Protein AF-0000000072824464 (afdb_homodimer)

Organism: Musa balbisiana (NCBI:txid52838)

Radius of gyration: 23.74 Å; Cα contacts (8 Å, |Δi|>4): 543; chains: 2; bounding box: 66×60×70 Å

Structure (mmCIF, N/CA/C/O backbone):
data_AF-0000000072824464-model_v1
#
loop_
_entity.id
_entity.type
_entity.pdbx_description
1 polyme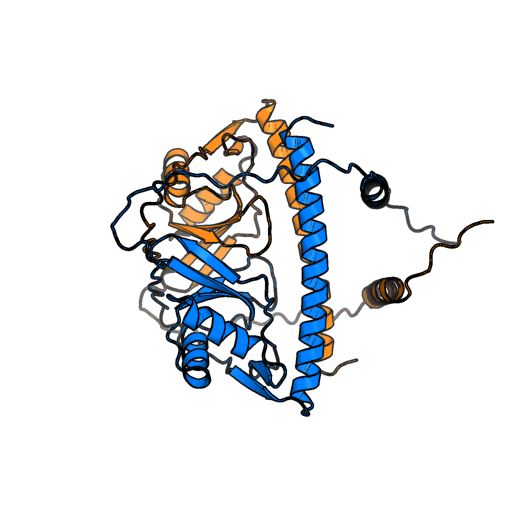r 'Uncharacterized protein'
#
loop_
_atom_site.group_PDB
_atom_site.id
_atom_site.type_symbol
_atom_site.label_atom_id
_atom_site.label_alt_id
_atom_site.label_comp_id
_atom_site.label_asym_id
_atom_site.label_entity_id
_atom_site.label_seq_id
_atom_site.pdbx_PDB_ins_code
_atom_site.Cartn_x
_atom_site.Cartn_y
_atom_site.Cartn_z
_atom_site.occupancy
_atom_site.B_iso_or_equiv
_atom_site.auth_seq_id
_atom_site.auth_comp_id
_atom_site.auth_asym_id
_atom_site.auth_atom_id
_atom_site.pdbx_PDB_model_num
ATOM 1 N N . MET A 1 1 ? -24.641 22.828 -35.781 1 22.94 1 MET A N 1
ATOM 2 C CA . MET A 1 1 ? -23.812 23.641 -34.906 1 22.94 1 MET A CA 1
ATOM 3 C C . MET A 1 1 ? -22.875 22.766 -34.062 1 22.94 1 MET A C 1
ATOM 5 O O . MET A 1 1 ? -23.328 21.859 -33.375 1 22.94 1 MET A O 1
ATOM 9 N N . GLU A 1 2 ? -21.578 22.531 -34.438 1 23.88 2 GLU A N 1
ATOM 10 C CA . GLU A 1 2 ? -20.516 21.594 -34.062 1 23.88 2 GLU A CA 1
ATOM 11 C C . GLU A 1 2 ? -19.984 21.891 -32.656 1 23.88 2 GLU A C 1
ATOM 13 O O . GLU A 1 2 ? -19.469 22.984 -32.406 1 23.88 2 GLU A O 1
ATOM 18 N N . GLN A 1 3 ? -20.641 21.484 -31.594 1 22.25 3 GLN A N 1
ATOM 19 C CA . GLN A 1 3 ? -20.312 21.859 -30.219 1 22.25 3 GLN A CA 1
ATOM 20 C C . GLN A 1 3 ? -18.891 21.422 -29.859 1 22.25 3 GLN A C 1
ATOM 22 O O . GLN A 1 3 ? -18.594 20.234 -29.859 1 22.25 3 GLN A O 1
ATOM 27 N N . LYS A 1 4 ? -17.859 22.328 -30.016 1 24.53 4 LYS A N 1
ATOM 28 C CA . LYS A 1 4 ? -16.438 22.344 -29.75 1 24.53 4 LYS A CA 1
ATOM 29 C C . LYS A 1 4 ? -16.141 22 -28.281 1 24.53 4 LYS A C 1
ATOM 31 O O . LYS A 1 4 ? -16.641 22.672 -27.375 1 24.53 4 LYS A O 1
ATOM 36 N N . TRP A 1 5 ? -15.938 20.828 -28.031 1 27.81 5 TRP A N 1
ATOM 37 C CA . TRP A 1 5 ? -15.68 20.312 -26.688 1 27.81 5 TRP A CA 1
ATOM 38 C C . TRP A 1 5 ? -14.523 21.078 -26.031 1 27.81 5 TRP A C 1
ATOM 40 O O . TRP A 1 5 ? -13.539 21.406 -26.703 1 27.81 5 TRP A O 1
ATOM 50 N N . PRO A 1 6 ? -14.586 21.859 -25.016 1 29.56 6 PRO A N 1
ATOM 51 C CA . PRO A 1 6 ? -13.594 22.766 -24.453 1 29.56 6 PRO A CA 1
ATOM 52 C C . PRO A 1 6 ? -12.266 22.078 -24.125 1 29.56 6 PRO A C 1
ATOM 54 O O . PRO A 1 6 ? -12.258 20.922 -23.734 1 29.56 6 PRO A O 1
ATOM 57 N N . GLN A 1 7 ? -11.117 22.344 -24.766 1 29.62 7 GLN A N 1
ATOM 58 C CA . GLN A 1 7 ? -9.688 22.078 -24.625 1 29.62 7 GLN A CA 1
ATOM 59 C C . GLN A 1 7 ? -9.234 22.297 -23.188 1 29.62 7 GLN A C 1
ATOM 61 O O . GLN A 1 7 ? -9.375 23.391 -22.641 1 29.62 7 GLN A O 1
ATOM 66 N N . ASN A 1 8 ? -9.492 21.391 -22.344 1 30.88 8 ASN A N 1
ATOM 67 C CA . ASN A 1 8 ? -8.953 21.688 -21.016 1 30.88 8 ASN A CA 1
ATOM 68 C C . ASN A 1 8 ? -7.438 21.844 -21.062 1 30.88 8 ASN A C 1
ATOM 70 O O . ASN A 1 8 ? -6.707 20.906 -21.328 1 30.88 8 ASN A O 1
ATOM 74 N N . PRO A 1 9 ? -6.766 22.953 -21.156 1 35.38 9 PRO A N 1
ATOM 75 C CA . PRO A 1 9 ? -5.375 23.375 -21.312 1 35.38 9 PRO A CA 1
ATOM 76 C C . PRO A 1 9 ? -4.441 22.734 -20.297 1 35.38 9 PRO A C 1
ATOM 78 O O . PRO A 1 9 ? -3.271 22.484 -20.594 1 35.38 9 PRO A O 1
ATOM 81 N N . THR A 1 10 ? -4.973 22.516 -19.141 1 35.06 10 THR A N 1
ATOM 82 C CA . THR A 1 10 ? -4.07 22.078 -18.078 1 35.06 10 THR A CA 1
ATOM 83 C C . THR A 1 10 ? -3.592 20.656 -18.328 1 35.06 10 THR A C 1
ATOM 85 O O . THR A 1 10 ? -2.412 20.344 -18.141 1 35.06 10 THR A O 1
ATOM 88 N N . LEU A 1 11 ? -4.43 19.828 -18.766 1 35.88 11 LEU A N 1
ATOM 89 C CA . LEU A 1 11 ? -4.047 18.469 -19.141 1 35.88 11 LEU A CA 1
ATOM 90 C C . LEU A 1 11 ? -3.086 18.484 -20.328 1 35.88 11 LEU A C 1
ATOM 92 O O . LEU A 1 11 ? -2.092 17.75 -20.344 1 35.88 11 LEU A O 1
ATOM 96 N N . ASP A 1 12 ? -3.23 19.359 -21.25 1 36.78 12 ASP A N 1
ATOM 97 C CA . ASP A 1 12 ? -2.361 19.5 -22.406 1 36.78 12 ASP A CA 1
ATOM 98 C C . ASP A 1 12 ? -0.972 19.984 -22 1 36.78 12 ASP A C 1
ATOM 100 O O . ASP A 1 12 ? 0.037 19.484 -22.516 1 36.78 12 ASP A O 1
ATOM 104 N N . HIS A 1 13 ? -0.896 20.828 -21.047 1 39.59 13 HIS A N 1
ATOM 105 C CA . HIS A 1 13 ? 0.379 21.375 -20.594 1 39.59 13 HIS A CA 1
ATOM 106 C C . HIS A 1 13 ? 1.201 20.312 -19.875 1 39.59 13 HIS A C 1
ATOM 108 O O . HIS A 1 13 ? 2.41 20.203 -20.094 1 39.59 13 HIS A O 1
ATOM 114 N N . PHE A 1 14 ? 0.566 19.484 -19.094 1 35.53 14 PHE A N 1
ATOM 115 C CA . PHE A 1 14 ? 1.275 18.406 -18.406 1 35.53 14 PHE A CA 1
ATOM 116 C C . PHE A 1 14 ? 1.784 17.375 -19.406 1 35.53 14 PHE A C 1
ATOM 118 O O . PHE A 1 14 ? 2.928 16.922 -19.312 1 35.53 14 PHE A O 1
ATOM 125 N N . LEU A 1 15 ? 1.077 17.125 -20.391 1 36.72 15 LEU A N 1
ATOM 126 C CA . LEU A 1 15 ? 1.525 16.203 -21.422 1 36.72 15 LEU A CA 1
ATOM 127 C C . LEU A 1 15 ? 2.676 16.797 -22.234 1 36.72 15 LEU A C 1
ATOM 129 O O . LEU A 1 15 ? 3.592 16.078 -22.641 1 36.72 15 LEU A O 1
ATOM 133 N N . ASP A 1 16 ? 2.648 18.062 -22.422 1 37.56 16 ASP A N 1
ATOM 134 C CA . ASP A 1 16 ? 3.691 18.766 -23.172 1 37.56 16 ASP A CA 1
ATOM 135 C C . ASP A 1 16 ? 5.012 18.766 -22.406 1 37.56 16 ASP A C 1
ATOM 137 O O . ASP A 1 16 ? 6.074 18.547 -22.984 1 37.56 16 ASP A O 1
ATOM 141 N N . ILE A 1 17 ? 4.934 18.969 -21.188 1 33.91 17 ILE A N 1
ATOM 142 C CA . ILE A 1 17 ? 6.168 19.047 -20.406 1 33.91 17 ILE A CA 1
ATOM 143 C C . ILE A 1 17 ? 6.812 17.656 -20.344 1 33.91 17 ILE A C 1
ATOM 145 O O . ILE A 1 17 ? 8.031 17.531 -20.5 1 33.91 17 ILE A O 1
ATOM 149 N N . ALA A 1 18 ? 5.965 16.656 -20.203 1 30.28 18 ALA A N 1
ATOM 150 C CA . ALA A 1 18 ? 6.516 15.312 -20.141 1 30.28 18 ALA A CA 1
ATOM 151 C C . ALA A 1 18 ? 7.145 14.906 -21.469 1 30.28 18 ALA A C 1
ATOM 153 O O . ALA A 1 18 ? 8.172 14.219 -21.484 1 30.28 18 ALA A O 1
ATOM 154 N N . ARG A 1 19 ? 6.625 15.398 -22.484 1 28.7 19 ARG A N 1
ATOM 155 C CA . ARG A 1 19 ? 7.18 15.078 -23.797 1 28.7 19 ARG A CA 1
ATOM 156 C C . ARG A 1 19 ? 8.539 15.734 -24 1 28.7 19 ARG A C 1
ATOM 158 O O . ARG A 1 19 ? 9.438 15.156 -24.594 1 28.7 19 ARG A O 1
ATOM 165 N N . ASN A 1 20 ? 8.609 16.969 -23.578 1 29.92 20 ASN A N 1
ATOM 166 C CA . ASN A 1 20 ? 9.828 17.719 -23.875 1 29.92 20 ASN A CA 1
ATOM 167 C C . ASN A 1 20 ? 11.016 17.188 -23.062 1 29.92 20 ASN A C 1
ATOM 169 O O . ASN A 1 20 ? 12.148 17.188 -23.547 1 29.92 20 ASN A O 1
ATOM 173 N N . ARG A 1 21 ? 10.781 16.922 -21.797 1 28.88 21 ARG A N 1
ATOM 174 C CA . ARG A 1 21 ? 11.977 16.719 -20.984 1 28.88 21 ARG A CA 1
ATOM 175 C C . ARG A 1 21 ? 12.594 15.352 -21.266 1 28.88 21 ARG A C 1
ATOM 177 O O . ARG A 1 21 ? 13.742 15.094 -20.891 1 28.88 21 ARG A O 1
ATOM 184 N N . PHE A 1 22 ? 11.898 14.359 -21.828 1 29.2 22 PHE A N 1
ATOM 185 C CA . PHE A 1 22 ? 12.531 13.062 -22.062 1 29.2 22 PHE A CA 1
ATOM 186 C C . PHE A 1 22 ? 13.609 13.18 -23.141 1 29.2 22 PHE A C 1
ATOM 188 O O . PHE A 1 22 ? 14.375 12.234 -23.359 1 29.2 22 PHE A O 1
ATOM 195 N N . ASN A 1 23 ? 13.633 14.242 -23.859 1 28.22 23 ASN A N 1
ATOM 196 C CA . ASN A 1 23 ? 14.648 14.195 -24.906 1 28.22 23 ASN A CA 1
ATOM 197 C C . ASN A 1 23 ? 16.031 14.555 -24.359 1 28.22 23 ASN A C 1
ATOM 199 O O . ASN A 1 23 ? 16.984 14.711 -25.125 1 28.22 23 ASN A O 1
ATOM 203 N N . GLY A 1 24 ? 16.078 15.25 -23.141 1 26.25 24 GLY A N 1
ATOM 204 C CA . GLY A 1 24 ? 17.453 15.664 -22.969 1 26.25 24 GLY A CA 1
ATOM 205 C C . GLY A 1 24 ? 18.375 14.516 -22.578 1 26.25 24 GLY A C 1
ATOM 206 O O . GLY A 1 24 ? 18 13.664 -21.766 1 26.25 24 GLY A O 1
ATOM 207 N N . ASN A 1 25 ? 19.406 14.109 -23.375 1 25.09 25 ASN A N 1
ATOM 208 C CA . ASN A 1 25 ? 20.516 13.172 -23.453 1 25.09 25 ASN A CA 1
ATOM 209 C C . ASN A 1 25 ? 21.438 13.297 -22.25 1 25.09 25 ASN A C 1
ATOM 211 O O . ASN A 1 25 ? 22.594 12.859 -22.281 1 25.09 25 ASN A O 1
ATOM 215 N N . ASP A 1 26 ? 21.125 13.984 -21.125 1 24.36 26 ASP A N 1
ATOM 216 C CA . ASP A 1 26 ? 22.359 14.164 -20.359 1 24.36 26 ASP A CA 1
ATOM 217 C C . ASP A 1 26 ? 22.922 12.82 -19.922 1 24.36 26 ASP A C 1
ATOM 219 O O . ASP A 1 26 ? 22.234 12.031 -19.266 1 24.36 26 ASP A O 1
ATOM 223 N N . LYS A 1 27 ? 24.109 12.281 -20.516 1 24.92 27 LYS A N 1
ATOM 224 C CA . LYS A 1 27 ? 25.094 11.242 -20.266 1 24.92 27 LYS A CA 1
ATOM 225 C C . LYS A 1 27 ? 25.609 11.305 -18.828 1 24.92 27 LYS A C 1
ATOM 227 O O . LYS A 1 27 ? 26.734 11.727 -18.578 1 24.92 27 LYS A O 1
ATOM 232 N N . THR A 1 28 ? 25 11.977 -17.859 1 23.44 28 THR A N 1
ATOM 233 C CA . THR A 1 28 ? 25.844 12.086 -16.672 1 23.44 28 THR A CA 1
ATOM 234 C C . THR A 1 28 ? 26.266 10.703 -16.188 1 23.44 28 THR A C 1
ATOM 236 O O . THR A 1 28 ? 25.484 9.758 -16.219 1 23.44 28 THR A O 1
ATOM 239 N N . SER A 1 29 ? 27.641 10.547 -15.898 1 21.22 29 SER A N 1
ATOM 240 C CA . SER A 1 29 ? 28.594 9.523 -15.484 1 21.22 29 SER A CA 1
ATOM 241 C C . SER A 1 29 ? 28.078 8.766 -14.258 1 21.22 29 SER A C 1
ATOM 243 O O . SER A 1 29 ? 27.547 9.367 -13.336 1 21.22 29 SER A O 1
ATOM 245 N N . LYS A 1 30 ? 27.844 7.559 -14.484 1 25.83 30 LYS A N 1
ATOM 246 C CA . LYS A 1 30 ? 27.531 6.484 -13.547 1 25.83 30 LYS A CA 1
ATOM 247 C C . LYS A 1 30 ? 28.578 6.41 -12.438 1 25.83 30 LYS A C 1
ATOM 249 O O . LYS A 1 30 ? 29.672 5.875 -12.633 1 25.83 30 LYS A O 1
ATOM 254 N N . GLN A 1 31 ? 28.906 7.551 -11.727 1 22.3 31 GLN A N 1
ATOM 255 C CA . GLN A 1 31 ? 29.875 7.324 -10.664 1 22.3 31 GLN A CA 1
ATOM 256 C C . GLN A 1 31 ? 29.516 6.105 -9.828 1 22.3 31 GLN A C 1
ATOM 258 O O . GLN A 1 31 ? 28.359 5.965 -9.398 1 22.3 31 GLN A O 1
ATOM 263 N N . VAL A 1 32 ? 30.297 5.086 -9.945 1 22.69 32 VAL A N 1
ATOM 264 C CA . VAL A 1 32 ? 30.469 3.803 -9.273 1 22.69 32 VAL A CA 1
ATOM 265 C C . VAL A 1 32 ? 30.625 4.023 -7.77 1 22.69 32 VAL A C 1
ATOM 267 O O . VAL A 1 32 ? 31.562 4.68 -7.324 1 22.69 32 VAL A O 1
ATOM 270 N N . ILE A 1 33 ? 29.594 4.441 -7.156 1 23.45 33 ILE A N 1
ATOM 271 C CA . ILE A 1 33 ? 29.719 4.488 -5.703 1 23.45 33 ILE A CA 1
ATOM 272 C C . ILE A 1 33 ? 30.453 3.242 -5.207 1 23.45 33 ILE A C 1
ATOM 274 O O . ILE A 1 33 ? 30.031 2.117 -5.492 1 23.45 33 ILE A O 1
ATOM 278 N N . ASP A 1 34 ? 31.703 3.4 -5.066 1 22.91 34 ASP A N 1
ATOM 279 C CA . ASP A 1 34 ? 32.625 2.449 -4.465 1 22.91 34 ASP A CA 1
ATOM 280 C C . ASP A 1 34 ? 32.156 2.002 -3.088 1 22.91 34 ASP A C 1
ATOM 282 O O . ASP A 1 34 ? 31.922 2.828 -2.201 1 22.91 34 ASP A O 1
ATOM 286 N N . PRO A 1 35 ? 31.531 0.932 -3.002 1 23.81 35 PRO A N 1
ATOM 287 C CA . PRO A 1 35 ? 30.984 0.313 -1.797 1 23.81 35 PRO A CA 1
ATOM 288 C C . PRO A 1 35 ? 32.031 0.107 -0.703 1 23.81 35 PRO A C 1
ATOM 290 O O . PRO A 1 35 ? 31.828 -0.726 0.188 1 23.81 35 PRO A O 1
ATOM 293 N N . GLU A 1 36 ? 33.156 0.781 -0.725 1 25.67 36 GLU A N 1
ATOM 294 C CA . GLU A 1 36 ? 34.156 0.332 0.254 1 25.67 36 GLU A CA 1
ATOM 295 C C . GLU A 1 36 ? 33.656 0.541 1.68 1 25.67 36 GLU A C 1
ATOM 297 O O . GLU A 1 36 ? 34.094 1.45 2.377 1 25.67 36 GLU A O 1
ATOM 302 N N . ARG A 1 37 ? 32.406 0.668 1.93 1 24.77 37 ARG A N 1
ATOM 303 C CA . ARG A 1 37 ? 32.094 0.868 3.34 1 24.77 37 ARG A CA 1
ATOM 304 C C . ARG A 1 37 ? 32.75 -0.202 4.207 1 24.77 37 ARG A C 1
ATOM 306 O O . ARG A 1 37 ? 32.875 -1.356 3.791 1 24.77 37 ARG A O 1
ATOM 313 N N . SER A 1 38 ? 33.469 0.176 5.129 1 24.8 38 SER A N 1
ATOM 314 C CA . SER A 1 38 ? 34.219 -0.513 6.168 1 24.8 38 SER A CA 1
ATOM 315 C C . SER A 1 38 ? 33.375 -1.593 6.844 1 24.8 38 SER A C 1
ATOM 317 O O . SER A 1 38 ? 32.156 -1.49 6.895 1 24.8 38 SER A O 1
ATOM 319 N N . PRO A 1 39 ? 34.031 -2.758 7.301 1 26.38 39 PRO A N 1
ATOM 320 C CA . PRO A 1 39 ? 33.5 -3.992 7.902 1 26.38 39 PRO A CA 1
ATOM 321 C C . PRO A 1 39 ? 32.812 -3.75 9.234 1 26.38 39 PRO A C 1
ATOM 323 O O . PRO A 1 39 ? 33.406 -3.221 10.172 1 26.38 39 PRO A O 1
ATOM 326 N N . LEU A 1 40 ? 31.766 -3.123 9.352 1 26.34 40 LEU A N 1
ATOM 327 C CA . LEU A 1 40 ? 31.109 -3.076 10.656 1 26.34 40 LEU A CA 1
ATOM 328 C C . LEU A 1 40 ? 31.141 -4.441 11.336 1 26.34 40 LEU A C 1
ATOM 330 O O . LEU A 1 40 ? 30.75 -5.445 10.742 1 26.34 40 LEU A O 1
ATOM 334 N N . LYS A 1 41 ? 32.031 -4.707 12.258 1 29.53 41 LYS A N 1
ATOM 335 C CA . LYS A 1 41 ? 32.188 -5.844 13.156 1 29.53 41 LYS A CA 1
ATOM 336 C C . LYS A 1 41 ? 30.875 -6.203 13.852 1 29.53 41 LYS A C 1
ATOM 338 O O . LYS A 1 41 ? 30.703 -5.934 15.039 1 29.53 41 LYS A O 1
ATOM 343 N N . LEU A 1 42 ? 29.688 -5.734 13.578 1 30.75 42 LEU A N 1
ATOM 344 C CA . LEU A 1 42 ? 28.578 -6.266 14.352 1 30.75 42 LEU A CA 1
ATOM 345 C C . LEU A 1 42 ? 28.547 -7.789 14.289 1 30.75 42 LEU A C 1
ATOM 347 O O . LEU A 1 42 ? 28.359 -8.367 13.219 1 30.75 42 LEU A O 1
ATOM 351 N N . THR A 1 43 ? 29.234 -8.516 15.023 1 35.09 43 THR A N 1
ATOM 352 C CA . THR A 1 43 ? 29.297 -9.961 15.18 1 35.09 43 THR A CA 1
ATOM 353 C C . THR A 1 43 ? 27.891 -10.547 15.328 1 35.09 43 THR A C 1
ATOM 355 O O . THR A 1 43 ? 27.734 -11.758 15.492 1 35.09 43 THR A O 1
ATOM 358 N N . PHE A 1 44 ? 26.891 -9.867 16.156 1 37.72 44 PHE A N 1
ATOM 359 C CA . PHE A 1 44 ? 25.656 -10.594 16.422 1 37.72 44 PHE A CA 1
ATOM 360 C C . PHE A 1 44 ? 24.969 -11.008 15.125 1 37.72 44 PHE A C 1
ATOM 362 O O . PHE A 1 44 ? 24.984 -10.258 14.141 1 37.72 44 PHE A O 1
ATOM 369 N N . GLY A 1 45 ? 24.703 -12.297 14.758 1 42.41 45 GLY A N 1
ATOM 370 C CA . GLY A 1 45 ? 24.297 -12.891 13.492 1 42.41 45 GLY A CA 1
ATOM 371 C C . GLY A 1 45 ? 23.359 -12.016 12.695 1 42.41 45 GLY A C 1
ATOM 372 O O . GLY A 1 45 ? 22.281 -11.656 13.188 1 42.41 45 GLY A O 1
ATOM 373 N N . GLU A 1 46 ? 23.641 -11.055 12.039 1 51.31 46 GLU A N 1
ATOM 374 C CA . GLU A 1 46 ? 22.953 -10.141 11.133 1 51.31 46 GLU A CA 1
ATOM 375 C C . GLU A 1 46 ? 21.797 -10.828 10.414 1 51.31 46 GLU A C 1
ATOM 377 O O . GLU A 1 46 ? 22.016 -11.68 9.547 1 51.31 46 GLU A O 1
ATOM 382 N N . LYS A 1 47 ? 20.703 -11.32 11.117 1 73.06 47 LYS A N 1
ATOM 383 C CA . LYS A 1 47 ? 19.625 -12.102 10.5 1 73.06 47 LYS A CA 1
ATOM 384 C C . LYS A 1 47 ? 18.859 -11.266 9.469 1 73.06 47 LYS A C 1
ATOM 386 O O . LYS A 1 47 ? 18.484 -10.125 9.75 1 73.06 47 LYS A O 1
ATOM 391 N N . ASN A 1 48 ? 19.188 -11.562 8.203 1 82.06 48 ASN A N 1
ATOM 392 C CA . ASN A 1 48 ? 18.469 -10.992 7.07 1 82.06 48 ASN A CA 1
ATOM 393 C C . ASN A 1 48 ? 17.156 -11.734 6.801 1 82.06 48 ASN A C 1
ATOM 395 O O . ASN A 1 48 ? 16.953 -12.836 7.312 1 82.06 48 ASN A O 1
ATOM 399 N N . TYR A 1 49 ? 16.312 -10.945 6.316 1 88.19 49 TYR A N 1
ATOM 400 C CA . TYR A 1 49 ? 15.109 -11.602 5.793 1 88.19 49 TYR A CA 1
ATOM 401 C C . TYR A 1 49 ? 14.758 -11.07 4.414 1 88.19 49 TYR A C 1
ATOM 403 O O . TYR A 1 49 ? 15.344 -10.094 3.945 1 88.19 49 TYR A O 1
ATOM 411 N N . TYR A 1 50 ? 13.898 -11.844 3.797 1 89.31 50 TYR A N 1
ATOM 412 C CA . TYR A 1 50 ? 13.508 -11.555 2.42 1 89.31 50 TYR A CA 1
ATOM 413 C C . TYR A 1 50 ? 12.008 -11.32 2.311 1 89.31 50 TYR A C 1
ATOM 415 O O . TYR A 1 50 ? 11.219 -12.023 2.953 1 89.31 50 TYR A O 1
ATOM 423 N N . ALA A 1 51 ? 11.703 -10.312 1.542 1 88.44 51 ALA A N 1
ATOM 424 C CA . ALA A 1 51 ? 10.289 -9.977 1.38 1 88.44 51 ALA A CA 1
ATOM 425 C C . ALA A 1 51 ? 9.898 -9.953 -0.095 1 88.44 51 ALA A C 1
ATOM 427 O O . ALA A 1 51 ? 10.602 -9.375 -0.923 1 88.44 51 ALA A O 1
ATOM 428 N N . PHE A 1 52 ? 8.758 -10.641 -0.364 1 90.81 52 PHE A N 1
ATOM 429 C CA . PHE A 1 52 ? 8.164 -10.664 -1.697 1 90.81 52 PHE A CA 1
ATOM 430 C C . PHE A 1 52 ? 6.832 -9.922 -1.713 1 90.81 52 PHE A C 1
ATOM 432 O O . PHE A 1 52 ? 5.941 -10.219 -0.914 1 90.81 52 PHE A O 1
ATOM 439 N N . TRP A 1 53 ? 6.797 -9.062 -2.678 1 90.38 53 TRP A N 1
ATOM 440 C CA . TRP A 1 53 ? 5.523 -8.375 -2.854 1 90.38 53 TRP A CA 1
ATOM 441 C C . TRP A 1 53 ? 4.633 -9.125 -3.838 1 90.38 53 TRP A C 1
ATOM 443 O O . TRP A 1 53 ? 5.09 -9.539 -4.906 1 90.38 53 TRP A O 1
ATOM 453 N N . ILE A 1 54 ? 3.432 -9.305 -3.412 1 92.62 54 ILE A N 1
ATOM 454 C CA . ILE A 1 54 ? 2.424 -9.938 -4.258 1 92.62 54 ILE A CA 1
ATOM 455 C C . ILE A 1 54 ? 1.211 -9.016 -4.383 1 92.62 54 ILE A C 1
ATOM 457 O O . ILE A 1 54 ? 0.704 -8.508 -3.385 1 92.62 54 ILE A O 1
ATOM 461 N N . ASP A 1 55 ? 0.792 -8.852 -5.578 1 91.5 55 ASP A N 1
ATOM 462 C CA . ASP A 1 55 ? -0.367 -8.008 -5.836 1 91.5 55 ASP A CA 1
ATOM 463 C C . ASP A 1 55 ? -1.547 -8.828 -6.348 1 91.5 55 ASP A C 1
ATOM 465 O O . ASP A 1 55 ? -1.4 -10.016 -6.648 1 91.5 55 ASP A O 1
ATOM 469 N N . ASN A 1 56 ? -2.717 -8.219 -6.305 1 92.38 56 ASN A N 1
ATOM 470 C CA . ASN A 1 56 ? -3.951 -8.75 -6.875 1 92.38 56 ASN A CA 1
ATOM 471 C C . ASN A 1 56 ? -4.504 -9.906 -6.039 1 92.38 56 ASN A C 1
ATOM 473 O O . ASN A 1 56 ? -4.957 -10.906 -6.586 1 92.38 56 ASN A O 1
ATOM 477 N N . LEU A 1 57 ? -4.488 -9.672 -4.84 1 91.62 57 LEU A N 1
ATOM 478 C CA . LEU A 1 57 ? -5.066 -10.633 -3.9 1 91.62 57 LEU A CA 1
ATOM 479 C C . LEU A 1 57 ? -6.535 -10.312 -3.633 1 91.62 57 LEU A C 1
ATOM 481 O O . LEU A 1 57 ? -6.941 -9.148 -3.684 1 91.62 57 LEU A O 1
ATOM 485 N N . GLU A 1 58 ? -7.219 -11.422 -3.336 1 89.19 58 GLU A N 1
ATOM 486 C CA . GLU A 1 58 ? -8.586 -11.172 -2.883 1 89.19 58 GLU A CA 1
ATOM 487 C C . GLU A 1 58 ? -8.602 -10.359 -1.594 1 89.19 58 GLU A C 1
ATOM 489 O O . GLU A 1 58 ? -7.785 -10.586 -0.698 1 89.19 58 GLU A O 1
ATOM 494 N N . LYS A 1 59 ? -9.555 -9.516 -1.418 1 81.12 59 LYS A N 1
ATOM 495 C CA . LYS A 1 59 ? -9.617 -8.625 -0.262 1 81.12 59 LYS A CA 1
ATOM 496 C C . LYS A 1 59 ? -9.922 -9.406 1.015 1 81.12 59 LYS A C 1
ATOM 498 O O . LYS A 1 59 ? -9.555 -8.984 2.111 1 81.12 59 LYS A O 1
ATOM 503 N N . ASP A 1 60 ? -10.602 -10.508 0.848 1 80.81 60 ASP A N 1
ATOM 504 C CA . ASP A 1 60 ? -10.992 -11.281 2.021 1 80.81 60 ASP A CA 1
ATOM 505 C C . ASP A 1 60 ? -10.008 -12.422 2.277 1 80.81 60 ASP A C 1
ATOM 507 O O . ASP A 1 60 ? -10.281 -13.32 3.078 1 80.81 60 ASP A O 1
ATOM 511 N N . LEU A 1 61 ? -8.898 -12.375 1.596 1 87 61 LEU A N 1
ATOM 512 C CA . LEU A 1 61 ? -7.867 -13.391 1.812 1 87 61 LEU A CA 1
ATOM 513 C C . LEU A 1 61 ? -7.191 -13.195 3.166 1 87 61 LEU A C 1
ATOM 515 O O . LEU A 1 61 ? -6.852 -12.07 3.539 1 87 61 LEU A O 1
ATOM 519 N N . SER A 1 62 ? -7.02 -14.234 3.861 1 83.81 62 SER A N 1
ATOM 520 C CA . SER A 1 62 ? -6.348 -14.141 5.152 1 83.81 62 SER A CA 1
ATOM 521 C C . SER A 1 62 ? -4.883 -14.539 5.047 1 83.81 62 SER A C 1
ATOM 523 O O . SER A 1 62 ? -4.52 -15.375 4.215 1 83.81 62 SER A O 1
ATOM 525 N N . PRO A 1 63 ? -4.098 -14.031 5.922 1 85.31 63 PRO A N 1
ATOM 526 C CA . PRO A 1 63 ? -2.689 -14.422 5.945 1 85.31 63 PRO A CA 1
ATOM 527 C C . PRO A 1 63 ? -2.5 -15.922 6.199 1 85.31 63 PRO A C 1
ATOM 529 O O . PRO A 1 63 ? -1.61 -16.547 5.617 1 85.31 63 PRO A O 1
ATOM 532 N N . ILE A 1 64 ? -3.33 -16.484 7 1 85.25 64 ILE A N 1
ATOM 533 C CA . ILE A 1 64 ? -3.229 -17.891 7.328 1 85.25 64 ILE A CA 1
ATOM 534 C C . ILE A 1 64 ? -3.453 -18.734 6.074 1 85.25 64 ILE A C 1
ATOM 536 O O . ILE A 1 64 ? -2.693 -19.672 5.797 1 85.25 64 ILE A O 1
ATOM 540 N N . THR A 1 65 ? -4.473 -18.391 5.332 1 88.88 65 THR A N 1
ATOM 541 C CA . THR A 1 65 ? -4.777 -19.109 4.102 1 88.88 65 THR A CA 1
ATOM 542 C C . THR A 1 65 ? -3.607 -19.031 3.127 1 88.88 65 THR A C 1
ATOM 544 O O . THR A 1 65 ? -3.252 -20.031 2.498 1 88.88 65 THR A O 1
ATOM 547 N N . MET A 1 66 ? -3.066 -17.922 3.01 1 91.88 66 MET A N 1
ATOM 548 C CA . MET A 1 66 ? -1.929 -17.734 2.115 1 91.88 66 MET A CA 1
ATOM 549 C C . MET A 1 66 ? -0.734 -18.562 2.576 1 91.88 66 MET A C 1
ATOM 551 O O . MET A 1 66 ? -0.108 -19.25 1.776 1 91.88 66 MET A O 1
ATOM 555 N N . ASN A 1 67 ? -0.484 -18.469 3.852 1 90.75 67 ASN A N 1
ATOM 556 C CA . ASN A 1 67 ? 0.628 -19.234 4.41 1 90.75 67 ASN A CA 1
ATOM 557 C C . ASN A 1 67 ? 0.442 -20.734 4.199 1 90.75 67 ASN A C 1
ATOM 559 O O . ASN A 1 67 ? 1.378 -21.422 3.807 1 90.75 67 ASN A O 1
ATOM 563 N N . ASP A 1 68 ? -0.685 -21.188 4.488 1 90.94 68 ASP A N 1
ATOM 564 C CA . ASP A 1 68 ? -0.973 -22.609 4.328 1 90.94 68 ASP A CA 1
ATOM 565 C C . ASP A 1 68 ? -0.797 -23.047 2.877 1 90.94 68 ASP A C 1
ATOM 567 O O . ASP A 1 68 ? -0.222 -24.109 2.607 1 90.94 68 ASP A O 1
ATOM 571 N N . PHE A 1 69 ? -1.301 -22.297 2.061 1 95.06 69 PHE A N 1
ATOM 572 C CA . PHE A 1 69 ? -1.198 -22.641 0.645 1 95.06 69 PHE A CA 1
ATOM 573 C C . PHE A 1 69 ? 0.26 -22.719 0.212 1 95.06 69 PHE A C 1
ATOM 575 O O . PHE A 1 69 ? 0.66 -23.672 -0.456 1 95.06 69 PHE A O 1
ATOM 582 N N . ILE A 1 70 ? 0.993 -21.703 0.547 1 96.25 70 ILE A N 1
ATOM 583 C CA . ILE A 1 70 ? 2.406 -21.672 0.19 1 96.25 70 ILE A CA 1
ATOM 584 C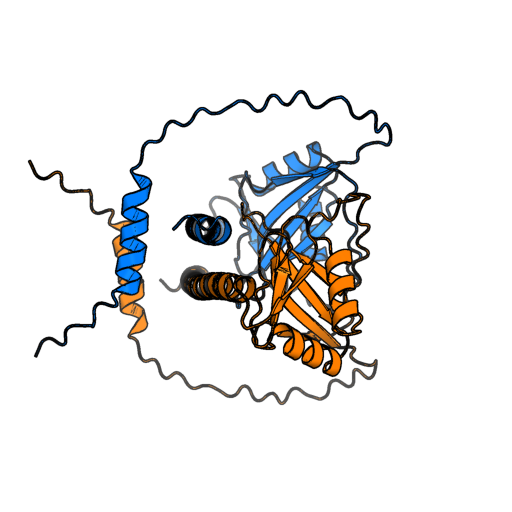 C . ILE A 1 70 ? 3.115 -22.891 0.781 1 96.25 70 ILE A C 1
ATOM 586 O O . ILE A 1 70 ? 3.906 -23.547 0.099 1 96.25 70 ILE A O 1
ATOM 590 N N . TYR A 1 71 ? 2.805 -23.188 1.957 1 95.88 71 TYR A N 1
ATOM 591 C CA . TYR A 1 71 ? 3.424 -24.328 2.605 1 95.88 71 TYR A CA 1
ATOM 592 C C . TYR A 1 71 ? 3.064 -25.625 1.88 1 95.88 71 TYR A C 1
ATOM 594 O O . TYR A 1 71 ? 3.934 -26.469 1.626 1 95.88 71 TYR A O 1
ATOM 602 N N . GLU A 1 72 ? 1.83 -25.766 1.614 1 96 72 GLU A N 1
ATOM 603 C CA . GLU A 1 72 ? 1.359 -26.969 0.93 1 96 72 GLU A CA 1
ATOM 604 C C . GLU A 1 72 ? 2.07 -27.156 -0.407 1 96 72 GLU A C 1
ATOM 606 O O . GLU A 1 72 ? 2.4 -28.281 -0.788 1 96 72 GLU A O 1
ATOM 611 N N . GLN A 1 73 ? 2.283 -26.094 -1.104 1 96.31 73 GLN A N 1
ATOM 612 C CA . GLN A 1 73 ? 2.814 -26.156 -2.463 1 96.31 73 GLN A CA 1
ATOM 613 C C . GLN A 1 73 ? 4.34 -26.234 -2.455 1 96.31 73 GLN A C 1
ATOM 615 O O . GLN A 1 73 ? 4.945 -26.766 -3.383 1 96.31 73 GLN A O 1
ATOM 620 N N . THR A 1 74 ? 4.949 -25.625 -1.396 1 97.06 74 THR A N 1
ATOM 621 C CA . THR A 1 74 ? 6.395 -25.453 -1.496 1 97.06 74 THR A CA 1
ATOM 622 C C . THR A 1 74 ? 7.09 -26 -0.255 1 97.06 74 THR A C 1
ATOM 624 O O . THR A 1 74 ? 8.32 -26.094 -0.218 1 97.06 74 THR A O 1
ATOM 627 N N . SER A 1 75 ? 6.418 -26.25 0.845 1 96 75 SER A N 1
ATOM 628 C CA . SER A 1 75 ? 6.93 -26.703 2.137 1 96 75 SER A CA 1
ATOM 629 C C . SER A 1 75 ? 7.73 -25.594 2.822 1 96 75 SER A C 1
ATOM 631 O O . SER A 1 75 ? 8.586 -25.875 3.666 1 96 75 SER A O 1
ATOM 633 N N . LEU A 1 76 ? 7.516 -24.391 2.383 1 95.69 76 LEU A N 1
ATOM 634 C CA . LEU A 1 76 ? 8.188 -23.25 2.998 1 95.69 76 LEU A CA 1
ATOM 635 C C . LEU A 1 76 ? 7.367 -22.688 4.156 1 95.69 76 LEU A C 1
ATOM 637 O O . LEU A 1 76 ? 6.148 -22.547 4.047 1 95.69 76 LEU A O 1
ATOM 641 N N . SER A 1 77 ? 8.039 -22.406 5.215 1 91.06 77 SER A N 1
ATOM 642 C CA . SER A 1 77 ? 7.426 -21.656 6.301 1 91.06 77 SER A CA 1
ATOM 643 C C . SER A 1 77 ? 7.582 -20.141 6.09 1 91.06 77 SER A C 1
ATOM 645 O O . SER A 1 77 ? 8.695 -19.609 6.152 1 91.06 77 SER A O 1
ATOM 647 N N . SER A 1 78 ? 6.508 -19.516 5.832 1 91.56 78 SER A N 1
ATOM 648 C CA . SER A 1 78 ? 6.543 -18.094 5.531 1 91.56 78 SER A CA 1
ATOM 649 C C . SER A 1 78 ? 5.656 -17.297 6.484 1 91.56 78 SER A C 1
ATOM 651 O O . SER A 1 78 ? 4.914 -17.875 7.277 1 91.56 78 SER A O 1
ATOM 653 N N . GLN A 1 79 ? 5.871 -16.031 6.477 1 87.31 79 GLN A N 1
ATOM 654 C CA . GLN A 1 79 ? 4.984 -15.062 7.113 1 87.31 79 GLN A CA 1
ATOM 655 C C . GLN A 1 79 ? 4.375 -14.109 6.086 1 87.31 79 GLN A C 1
ATOM 657 O O . GLN A 1 79 ? 5.055 -13.68 5.152 1 87.31 79 GLN A O 1
ATOM 662 N N . VAL A 1 80 ? 3.104 -13.859 6.293 1 87 80 VAL A N 1
ATOM 663 C CA . VAL A 1 80 ? 2.422 -13.008 5.32 1 87 80 VAL A CA 1
ATOM 664 C C . VAL A 1 80 ? 1.861 -11.773 6.016 1 87 80 VAL A C 1
ATOM 666 O O . VAL A 1 80 ? 1.295 -11.867 7.105 1 87 80 VAL A O 1
ATOM 669 N N . GLU A 1 81 ? 2.113 -10.641 5.32 1 81.38 81 GLU A N 1
ATOM 670 C CA . GLU A 1 81 ? 1.508 -9.383 5.727 1 81.38 81 GLU A CA 1
ATOM 671 C C . GLU A 1 81 ? 0.681 -8.773 4.594 1 81.38 81 GLU A C 1
ATOM 673 O O . GLU A 1 81 ? 1.209 -8.484 3.52 1 81.38 81 GLU A O 1
ATOM 678 N N . LEU A 1 82 ? -0.542 -8.641 4.906 1 80.75 82 LEU A N 1
ATOM 679 C CA . LEU A 1 82 ? -1.409 -8.047 3.895 1 80.75 82 LEU A CA 1
ATOM 680 C C . LEU A 1 82 ? -1.472 -6.535 4.055 1 80.75 82 LEU A C 1
ATOM 682 O O . LEU A 1 82 ? -1.4 -6.02 5.172 1 80.75 82 LEU A O 1
ATOM 686 N N . SER A 1 83 ? -1.468 -5.887 2.902 1 74.12 83 SER A N 1
ATOM 687 C CA . SER A 1 83 ? -1.53 -4.43 2.9 1 74.12 83 SER A CA 1
ATOM 688 C C . SER A 1 83 ? -2.969 -3.938 2.777 1 74.12 83 SER A C 1
ATOM 690 O O . SER A 1 83 ? -3.795 -4.574 2.121 1 74.12 83 SER A O 1
ATOM 692 N N . TYR A 1 84 ? -3.154 -2.896 3.555 1 62.84 84 TYR A N 1
ATOM 693 C CA . TYR A 1 84 ? -4.457 -2.248 3.467 1 62.84 84 TYR A CA 1
ATOM 694 C C . TYR A 1 84 ? -4.402 -1.033 2.549 1 62.84 84 TYR A C 1
ATOM 696 O O . TYR A 1 84 ? -3.381 -0.344 2.484 1 62.84 84 TYR A O 1
ATOM 704 N N . SER A 1 85 ? -5.289 -1.143 1.559 1 61.72 85 SER A N 1
ATOM 705 C CA . SER A 1 85 ? -5.371 0.025 0.686 1 61.72 85 SER A CA 1
ATOM 706 C C . SER A 1 85 ? -6.598 0.871 1.008 1 61.72 85 SER A C 1
ATOM 708 O O . SER A 1 85 ? -7.652 0.337 1.359 1 61.72 85 SER A O 1
ATOM 710 N N . VAL A 1 86 ? -6.363 2.076 1.004 1 56.34 86 VAL A N 1
ATOM 711 C CA . VAL A 1 86 ? -7.473 3.004 1.204 1 56.34 86 VAL A CA 1
ATOM 712 C C . VAL A 1 86 ? -8.25 3.17 -0.099 1 56.34 86 VAL A C 1
ATOM 714 O O . VAL A 1 86 ? -9.406 3.605 -0.089 1 56.34 86 VAL A O 1
ATOM 717 N N . LEU A 1 87 ? -7.473 2.895 -1.108 1 63.94 87 LEU A N 1
ATOM 718 C CA . LEU A 1 87 ? -8.164 3.076 -2.383 1 63.94 87 LEU A CA 1
ATOM 719 C C . LEU A 1 87 ? -9.25 2.021 -2.568 1 63.94 87 LEU A C 1
ATOM 721 O O . LEU A 1 87 ? -9.125 0.903 -2.064 1 63.94 87 LEU A O 1
ATOM 725 N N . PRO A 1 88 ? -10.359 2.508 -3.008 1 63.88 88 PRO A N 1
ATOM 726 C CA . PRO A 1 88 ? -11.43 1.544 -3.291 1 63.88 88 PRO A CA 1
ATOM 727 C C . PRO A 1 88 ? -11.047 0.548 -4.383 1 63.88 88 PRO A C 1
ATOM 729 O O . PRO A 1 88 ? -11.555 0.637 -5.508 1 63.88 88 PRO A O 1
ATOM 732 N N . VAL A 1 89 ? -10.141 -0.239 -4.035 1 69.75 89 VAL A N 1
ATOM 733 C CA . VAL A 1 89 ? -9.625 -1.22 -4.984 1 69.75 89 VAL A CA 1
ATOM 734 C C . VAL A 1 89 ? -10.242 -2.588 -4.703 1 69.75 89 VAL A C 1
ATOM 736 O O . VAL A 1 89 ? -10.656 -2.867 -3.574 1 69.75 89 VAL A O 1
ATOM 739 N N . MET A 1 90 ? -10.406 -3.361 -5.773 1 72.62 90 MET A N 1
ATOM 740 C CA . MET A 1 90 ? -11.047 -4.672 -5.684 1 72.62 90 MET A CA 1
ATOM 741 C C . MET A 1 90 ? -10.07 -5.715 -5.137 1 72.62 90 MET A C 1
ATOM 743 O O . MET A 1 90 ? -10.484 -6.824 -4.785 1 72.62 90 MET A O 1
ATOM 747 N N . SER A 1 91 ? -8.93 -5.359 -5.07 1 85.62 91 SER A N 1
ATOM 748 C CA . SER A 1 91 ? -7.906 -6.305 -4.633 1 85.62 91 SER A CA 1
ATOM 749 C C . SER A 1 91 ? -6.969 -5.672 -3.611 1 85.62 91 SER A C 1
ATOM 751 O O . SER A 1 91 ? -7.059 -4.473 -3.338 1 85.62 91 SER A O 1
ATOM 753 N N . CYS A 1 92 ? -6.188 -6.5 -3.014 1 85.12 92 CYS A N 1
ATOM 754 C CA . CYS A 1 92 ? -5.164 -6.008 -2.102 1 85.12 92 CYS A CA 1
ATOM 755 C C . CYS A 1 92 ? -3.809 -6.633 -2.41 1 85.12 92 CYS A C 1
ATOM 757 O O . CYS A 1 92 ? -3.682 -7.41 -3.359 1 85.12 92 CYS A O 1
ATOM 759 N N . SER A 1 93 ? -2.848 -6.145 -1.754 1 86.94 93 SER A N 1
ATOM 760 C CA . SER A 1 93 ? -1.488 -6.648 -1.904 1 86.94 93 SER A CA 1
ATOM 761 C C . SER A 1 93 ? -0.93 -7.141 -0.572 1 86.94 93 SER A C 1
ATOM 763 O O . SER A 1 93 ? -1.538 -6.922 0.478 1 86.94 93 SER A O 1
ATOM 765 N N . GLY A 1 94 ? 0.129 -7.809 -0.714 1 86.25 94 GLY A N 1
ATOM 766 C CA . GLY A 1 94 ? 0.788 -8.289 0.49 1 86.25 94 GLY A CA 1
ATOM 767 C C . GLY A 1 94 ? 2.25 -8.633 0.275 1 86.25 94 GLY A C 1
ATOM 768 O O . GLY A 1 94 ? 2.752 -8.555 -0.849 1 86.25 94 GLY A O 1
ATOM 769 N N . MET A 1 95 ? 2.811 -8.867 1.439 1 87.62 95 MET A N 1
ATOM 770 C CA . MET A 1 95 ? 4.211 -9.281 1.446 1 87.62 95 MET A CA 1
ATOM 771 C C . MET A 1 95 ? 4.367 -10.672 2.061 1 87.62 95 MET A C 1
ATOM 773 O O . MET A 1 95 ? 3.74 -10.977 3.076 1 87.62 95 MET A O 1
ATOM 777 N N . VAL A 1 96 ? 5.156 -11.406 1.449 1 91.81 96 VAL A N 1
ATOM 778 C CA . VAL A 1 96 ? 5.566 -12.688 2.01 1 91.81 96 VAL A CA 1
ATOM 779 C C . VAL A 1 96 ? 7.008 -12.594 2.512 1 91.81 96 VAL A C 1
ATOM 781 O O . VAL A 1 96 ? 7.914 -12.234 1.758 1 91.81 96 VAL A O 1
ATOM 784 N N . LEU A 1 97 ? 7.195 -12.938 3.746 1 90.44 97 LEU A N 1
ATOM 785 C CA . LEU A 1 97 ? 8.508 -12.844 4.371 1 90.44 97 LEU A CA 1
ATOM 786 C C . LEU A 1 97 ? 9.125 -14.227 4.555 1 90.44 97 LEU A C 1
ATOM 788 O O . LEU A 1 97 ? 8.453 -15.156 4.988 1 90.44 97 LEU A O 1
ATOM 792 N N . LEU A 1 98 ? 10.359 -14.258 4.203 1 92.62 98 LEU A N 1
ATOM 793 C CA . LEU A 1 98 ? 11.133 -15.492 4.355 1 92.62 98 LEU A CA 1
ATOM 794 C C . LEU A 1 98 ? 12.469 -15.219 5.031 1 92.62 98 LEU A C 1
ATOM 796 O O . LEU A 1 98 ? 13.031 -14.133 4.887 1 92.62 98 LEU A O 1
ATOM 800 N N . ARG A 1 99 ? 13.055 -16.203 5.664 1 89.06 99 ARG A N 1
ATOM 801 C CA . ARG A 1 99 ? 14.219 -16 6.52 1 89.06 99 ARG A CA 1
ATOM 802 C C . ARG A 1 99 ? 15.516 -16.25 5.75 1 89.06 99 ARG A C 1
ATOM 804 O O . ARG A 1 99 ? 16.562 -15.727 6.121 1 89.06 99 ARG A O 1
ATOM 811 N N . THR A 1 100 ? 15.461 -17.047 4.723 1 91.62 100 THR A N 1
ATOM 812 C CA . THR A 1 100 ? 16.703 -17.375 4.051 1 91.62 100 THR A CA 1
ATOM 813 C C . THR A 1 100 ? 16.625 -17.062 2.562 1 91.62 100 THR A C 1
ATOM 815 O O . THR A 1 100 ? 15.531 -17.031 1.987 1 91.62 100 THR A O 1
ATOM 818 N N . GLU A 1 101 ? 17.75 -16.859 2.025 1 91.75 101 GLU A N 1
ATOM 819 C CA . GLU A 1 101 ? 17.844 -16.609 0.59 1 91.75 101 GLU A CA 1
ATOM 820 C C . GLU A 1 101 ? 17.406 -17.828 -0.21 1 91.75 101 GLU A C 1
ATOM 822 O O . GLU A 1 101 ? 16.766 -17.703 -1.257 1 91.75 101 GLU A O 1
ATOM 827 N N . LYS A 1 102 ? 17.828 -18.953 0.27 1 94.19 102 LYS A N 1
ATOM 828 C CA . LYS A 1 102 ? 17.438 -20.203 -0.388 1 94.19 102 LYS A CA 1
ATOM 829 C C . LYS A 1 102 ? 15.922 -20.328 -0.479 1 94.19 102 LYS A C 1
ATOM 831 O O . LYS A 1 102 ? 15.383 -20.672 -1.532 1 94.19 102 LYS A O 1
ATOM 836 N N . ASP A 1 103 ? 15.273 -20.094 0.591 1 94.94 103 ASP A N 1
ATOM 837 C CA . ASP A 1 103 ? 13.82 -20.141 0.615 1 94.94 103 ASP A CA 1
ATOM 838 C C . ASP A 1 103 ? 13.211 -19.094 -0.315 1 94.94 103 ASP A C 1
ATOM 840 O O . ASP A 1 103 ? 12.203 -19.359 -0.979 1 94.94 103 ASP A O 1
ATOM 844 N N . ALA A 1 104 ? 13.805 -17.953 -0.298 1 94.69 104 ALA A N 1
ATOM 845 C CA . ALA A 1 104 ? 13.336 -16.875 -1.161 1 94.69 104 ALA A CA 1
ATOM 846 C C . ALA A 1 104 ? 13.406 -17.281 -2.631 1 94.69 104 ALA A C 1
ATOM 848 O O . ALA A 1 104 ? 12.453 -17.062 -3.387 1 94.69 104 ALA A O 1
ATOM 849 N N . LYS A 1 105 ? 14.484 -17.844 -2.986 1 94.38 105 LYS A N 1
ATOM 850 C CA . LYS A 1 105 ? 14.641 -18.297 -4.367 1 94.38 105 LYS A CA 1
ATOM 851 C C . LYS A 1 105 ? 13.609 -19.375 -4.711 1 94.38 105 LYS A C 1
ATOM 853 O O . LYS A 1 105 ? 13.016 -19.344 -5.785 1 94.38 105 LYS A O 1
ATOM 858 N N . LYS A 1 106 ? 13.484 -20.297 -3.863 1 96.12 106 LYS A N 1
ATOM 859 C CA . LYS A 1 106 ? 12.523 -21.359 -4.074 1 96.12 106 LYS A CA 1
ATOM 860 C C . LYS A 1 106 ? 11.117 -20.812 -4.285 1 96.12 106 LYS A C 1
ATOM 862 O O . LYS A 1 106 ? 10.391 -21.266 -5.172 1 96.12 106 LYS A O 1
ATOM 867 N N . LEU A 1 107 ? 10.711 -19.875 -3.467 1 96.94 107 LEU A N 1
ATOM 868 C CA . LEU A 1 107 ? 9.391 -19.281 -3.602 1 96.94 107 LEU A CA 1
ATOM 869 C C . LEU A 1 107 ? 9.258 -18.547 -4.934 1 96.94 107 LEU A C 1
ATOM 871 O O . LEU A 1 107 ? 8.242 -18.656 -5.613 1 96.94 107 LEU A O 1
ATOM 875 N N . LEU A 1 108 ? 10.273 -17.797 -5.219 1 95.56 108 LEU A N 1
ATOM 876 C CA . LEU A 1 108 ? 10.25 -17.047 -6.469 1 95.56 108 LEU A CA 1
ATOM 877 C C . LEU A 1 108 ? 10.109 -17.984 -7.668 1 95.56 108 LEU A C 1
ATOM 879 O O . LEU A 1 108 ? 9.312 -17.719 -8.57 1 95.56 108 LEU A O 1
ATOM 883 N N . ASP A 1 109 ? 10.875 -19.016 -7.688 1 95.44 109 ASP A N 1
ATOM 884 C CA . ASP A 1 109 ? 10.789 -20 -8.758 1 95.44 109 ASP A CA 1
ATOM 885 C C . ASP A 1 109 ? 9.375 -20.578 -8.867 1 95.44 109 ASP A C 1
ATOM 887 O O . ASP A 1 109 ? 8.867 -20.781 -9.969 1 95.44 109 ASP A O 1
ATOM 891 N N . PHE A 1 110 ? 8.844 -20.891 -7.754 1 97.31 110 PHE A N 1
ATOM 892 C CA . PHE A 1 110 ? 7.492 -21.422 -7.719 1 97.31 110 PHE A CA 1
ATOM 893 C C . PHE A 1 110 ? 6.492 -20.422 -8.281 1 97.31 110 PHE A C 1
ATOM 895 O O . PHE A 1 110 ? 5.645 -20.781 -9.102 1 97.31 110 PHE A O 1
ATOM 902 N N . LEU A 1 111 ? 6.555 -19.156 -7.816 1 96.56 111 LEU A N 1
ATOM 903 C CA . LEU A 1 111 ? 5.578 -18.141 -8.172 1 96.56 111 LEU A CA 1
ATOM 904 C C . LEU A 1 111 ? 5.707 -17.75 -9.648 1 96.56 111 LEU A C 1
ATOM 906 O O . LEU A 1 111 ? 4.723 -17.375 -10.281 1 96.56 111 LEU A O 1
ATOM 910 N N . LEU A 1 112 ? 6.871 -17.906 -10.219 1 95.56 112 LEU A N 1
ATOM 911 C CA . LEU A 1 112 ? 7.102 -17.469 -11.594 1 95.56 112 LEU A CA 1
ATOM 912 C C . LEU A 1 112 ? 7.203 -18.656 -12.539 1 95.56 112 LEU A C 1
ATOM 914 O O . LEU A 1 112 ? 7.598 -18.5 -13.695 1 95.56 112 LEU A O 1
ATOM 918 N N . ASP A 1 113 ? 6.934 -19.781 -12.008 1 96.69 113 ASP A N 1
ATOM 919 C CA . ASP A 1 113 ? 6.934 -20.969 -12.859 1 96.69 113 ASP A CA 1
ATOM 920 C C . ASP A 1 113 ? 5.898 -20.844 -13.977 1 96.69 113 ASP A C 1
ATOM 922 O O . ASP A 1 113 ? 4.703 -20.719 -13.711 1 96.69 113 ASP A O 1
ATOM 926 N N . PRO A 1 114 ? 6.285 -20.953 -15.188 1 96.12 114 PRO A N 1
ATOM 927 C CA . PRO A 1 114 ? 5.352 -20.781 -16.297 1 96.12 114 PRO A CA 1
ATOM 928 C C . PRO A 1 114 ? 4.355 -21.922 -16.422 1 96.12 114 PRO A C 1
ATOM 930 O O . PRO A 1 114 ? 3.381 -21.828 -17.172 1 96.12 114 PRO A O 1
ATOM 933 N N . ALA A 1 115 ? 4.562 -22.969 -15.703 1 97.88 115 ALA A N 1
ATOM 934 C CA . ALA A 1 115 ? 3.693 -24.141 -15.789 1 97.88 115 ALA A CA 1
ATOM 935 C C . ALA A 1 115 ? 2.373 -23.906 -15.062 1 97.88 115 ALA A C 1
ATOM 937 O O . ALA A 1 115 ? 1.401 -24.625 -15.273 1 97.88 115 ALA A O 1
ATOM 938 N N . HIS A 1 116 ? 2.426 -22.953 -14.148 1 98.44 116 HIS A N 1
ATOM 939 C CA . HIS A 1 116 ? 1.2 -22.719 -13.391 1 98.44 116 HIS A CA 1
ATOM 940 C C . HIS A 1 116 ? 1.108 -21.266 -12.93 1 98.44 116 HIS A C 1
ATOM 942 O O . HIS A 1 116 ? 2.1 -20.531 -12.969 1 98.44 116 HIS A O 1
ATOM 948 N N . ILE A 1 117 ? -0.049 -20.859 -12.594 1 98.19 117 ILE A N 1
ATOM 949 C CA . ILE A 1 117 ? -0.35 -19.578 -11.977 1 98.19 117 ILE A CA 1
ATOM 950 C C . ILE A 1 117 ? -1.191 -19.797 -10.719 1 98.19 117 ILE A C 1
ATOM 952 O O . ILE A 1 117 ? -2.129 -20.594 -10.719 1 98.19 117 ILE A O 1
ATOM 956 N N . VAL A 1 118 ? -0.829 -19.125 -9.648 1 97.88 118 VAL A N 1
ATOM 957 C CA . VAL A 1 118 ? -1.667 -19.172 -8.453 1 97.88 118 VAL A CA 1
ATOM 958 C C . VAL A 1 118 ? -2.914 -18.312 -8.664 1 97.88 118 VAL A C 1
ATOM 960 O O . VAL A 1 118 ? -2.814 -17.141 -9 1 97.88 118 VAL A O 1
ATOM 963 N N . VAL A 1 119 ? -4.09 -18.891 -8.438 1 96.94 119 VAL A N 1
ATOM 964 C CA . VAL A 1 119 ? -5.344 -18.188 -8.648 1 96.94 119 VAL A CA 1
ATOM 965 C C . VAL A 1 119 ? -6.293 -18.438 -7.48 1 96.94 119 VAL A C 1
ATOM 967 O O . VAL A 1 119 ? -6.23 -19.5 -6.848 1 96.94 119 VAL A O 1
ATOM 970 N N . SER A 1 120 ? -7.09 -17.453 -7.195 1 94.69 120 SER A N 1
ATOM 971 C CA . SER A 1 120 ? -8.18 -17.688 -6.262 1 94.69 120 SER A CA 1
ATOM 972 C C . SER A 1 120 ? -9.297 -18.5 -6.914 1 94.69 120 SER A C 1
ATOM 974 O O . SER A 1 120 ? -9.352 -18.625 -8.141 1 94.69 120 SER A O 1
ATOM 976 N N . THR A 1 121 ? -10.188 -19 -6.102 1 91.56 121 THR A N 1
ATOM 977 C CA . THR A 1 121 ? -11.32 -19.734 -6.629 1 91.56 121 THR A CA 1
ATOM 978 C C . THR A 1 121 ? -12.227 -18.844 -7.469 1 91.56 121 THR A C 1
ATOM 980 O O . THR A 1 121 ? -12.953 -19.312 -8.336 1 91.56 121 THR A O 1
ATOM 983 N N . ARG A 1 122 ? -12.141 -17.578 -7.309 1 89.75 122 ARG A N 1
ATOM 984 C CA . ARG A 1 122 ? -12.945 -16.625 -8.07 1 89.75 122 ARG A CA 1
ATOM 985 C C . ARG A 1 122 ? -12.219 -16.203 -9.344 1 89.75 122 ARG A C 1
ATOM 987 O O . ARG A 1 122 ? -12.734 -15.391 -10.117 1 89.75 122 ARG A O 1
ATOM 994 N N . GLY A 1 123 ? -11.008 -16.688 -9.469 1 91.62 123 GLY A N 1
ATOM 995 C CA . GLY A 1 123 ? -10.328 -16.5 -10.742 1 91.62 123 GLY A CA 1
ATOM 996 C C . GLY A 1 123 ? -9.281 -15.406 -10.719 1 91.62 123 GLY A C 1
ATOM 997 O O . GLY A 1 123 ? -8.695 -15.078 -11.75 1 91.62 123 GLY A O 1
ATOM 998 N N . ARG A 1 124 ? -9.055 -14.836 -9.586 1 94 124 ARG A N 1
ATOM 999 C CA . ARG A 1 124 ? -8.078 -13.75 -9.477 1 94 124 ARG A CA 1
ATOM 1000 C C . ARG A 1 124 ? -6.664 -14.305 -9.328 1 94 124 ARG A C 1
ATOM 1002 O O . ARG A 1 124 ? -6.359 -14.977 -8.344 1 94 124 ARG A O 1
ATOM 1009 N N . PRO A 1 125 ? -5.766 -13.961 -10.344 1 96.94 125 PRO A N 1
ATOM 1010 C CA . PRO A 1 125 ? -4.402 -14.484 -10.266 1 96.94 125 PRO A CA 1
ATOM 1011 C C . PRO A 1 125 ? -3.488 -13.625 -9.398 1 96.94 125 PRO A C 1
ATOM 1013 O O . PRO A 1 125 ? -3.609 -12.391 -9.398 1 96.94 125 PRO A O 1
ATOM 1016 N N . TRP A 1 126 ? -2.604 -14.25 -8.703 1 96.69 126 TRP A N 1
ATOM 1017 C CA . TRP A 1 126 ? -1.528 -13.5 -8.062 1 96.69 126 TRP A CA 1
ATOM 1018 C C . TRP A 1 126 ? -0.649 -12.812 -9.102 1 96.69 126 TRP A C 1
ATOM 1020 O O . TRP A 1 126 ? -0.431 -13.352 -10.195 1 96.69 126 TRP A O 1
ATOM 1030 N N . PHE A 1 127 ? -0.221 -11.68 -8.742 1 95.5 127 PHE A N 1
ATOM 1031 C CA . PHE A 1 127 ? 0.702 -10.969 -9.617 1 95.5 127 PHE A CA 1
ATOM 1032 C C . PHE A 1 127 ? 2.004 -10.648 -8.891 1 95.5 127 PHE A C 1
ATOM 1034 O O . PHE A 1 127 ? 1.992 -10.016 -7.836 1 95.5 127 PHE A O 1
ATOM 1041 N N . VAL A 1 128 ? 3.094 -11.156 -9.453 1 93.5 128 VAL A N 1
ATOM 1042 C CA . VAL A 1 128 ? 4.426 -10.969 -8.891 1 93.5 128 VAL A CA 1
ATOM 1043 C C . VAL A 1 128 ? 5.414 -10.617 -10 1 93.5 128 VAL A C 1
ATOM 1045 O O . VAL A 1 128 ? 5.309 -11.125 -11.117 1 93.5 128 VAL A O 1
ATOM 1048 N N . ARG A 1 129 ? 6.324 -9.727 -9.609 1 89.94 129 ARG A N 1
ATOM 1049 C CA . ARG A 1 129 ? 7.434 -9.422 -10.5 1 89.94 129 ARG A CA 1
ATOM 1050 C C . ARG A 1 129 ? 8.758 -9.891 -9.906 1 89.94 129 ARG A C 1
ATOM 1052 O O . ARG A 1 129 ? 8.906 -9.961 -8.688 1 89.94 129 ARG A O 1
ATOM 1059 N N . ASP A 1 130 ? 9.648 -10.102 -10.773 1 85.56 130 ASP A N 1
ATOM 1060 C CA . ASP A 1 130 ? 10.945 -10.594 -10.328 1 85.56 130 ASP A CA 1
ATOM 1061 C C . ASP A 1 130 ? 11.703 -9.531 -9.539 1 85.56 130 ASP A C 1
ATOM 1063 O O . ASP A 1 130 ? 12.5 -9.852 -8.664 1 85.56 130 ASP A O 1
ATOM 1067 N N . ASP A 1 131 ? 11.375 -8.289 -9.797 1 84.25 131 ASP A N 1
ATOM 1068 C CA . ASP A 1 131 ? 12.094 -7.215 -9.125 1 84.25 131 ASP A CA 1
ATOM 1069 C C . ASP A 1 131 ? 11.352 -6.773 -7.859 1 84.25 131 ASP A C 1
ATOM 1071 O O . ASP A 1 131 ? 11.695 -5.754 -7.262 1 84.25 131 ASP A O 1
ATOM 1075 N N . TRP A 1 132 ? 10.414 -7.574 -7.484 1 86.06 132 TRP A N 1
ATOM 1076 C CA . TRP A 1 132 ? 9.641 -7.219 -6.301 1 86.06 132 TRP A CA 1
ATOM 1077 C C . TRP A 1 132 ? 10.133 -7.98 -5.078 1 86.06 132 TRP A C 1
ATOM 1079 O O . TRP A 1 132 ? 9.398 -8.148 -4.102 1 86.06 132 TRP A O 1
ATOM 1089 N N . CYS A 1 133 ? 11.266 -8.422 -5.125 1 86.25 133 CYS A N 1
ATOM 1090 C CA . CYS A 1 133 ? 11.898 -9.07 -3.98 1 86.25 133 CYS A CA 1
ATOM 1091 C C . CYS A 1 133 ? 12.984 -8.195 -3.379 1 86.25 133 CYS A C 1
ATOM 1093 O O . CYS A 1 133 ? 13.812 -7.637 -4.105 1 86.25 133 CYS A O 1
ATOM 1095 N N . ARG A 1 134 ? 12.938 -8.109 -2.029 1 83.25 134 ARG A N 1
ATOM 1096 C CA . ARG A 1 134 ? 13.93 -7.281 -1.357 1 83.25 134 ARG A CA 1
ATOM 1097 C C . ARG A 1 134 ? 14.531 -8.008 -0.157 1 83.25 134 ARG A C 1
ATOM 1099 O O . ARG A 1 134 ? 13.836 -8.75 0.539 1 83.25 134 ARG A O 1
ATOM 1106 N N . LYS A 1 135 ? 15.758 -7.715 0.02 1 86 135 LYS A N 1
ATOM 1107 C CA . LYS A 1 135 ? 16.469 -8.172 1.214 1 86 135 LYS A CA 1
ATOM 1108 C C . LYS A 1 135 ? 16.484 -7.094 2.291 1 86 135 LYS A C 1
ATOM 1110 O O . LYS A 1 135 ? 16.75 -5.926 2 1 86 135 LYS A O 1
ATOM 1115 N N . PHE A 1 136 ? 16.125 -7.477 3.412 1 79.75 136 PHE A N 1
ATOM 1116 C CA . PHE A 1 136 ? 16.156 -6.551 4.539 1 79.75 136 PHE A CA 1
ATOM 1117 C C . PHE A 1 136 ? 17.156 -7.008 5.598 1 79.75 136 PHE A C 1
ATOM 1119 O O . PHE A 1 136 ? 17.281 -8.211 5.855 1 79.75 136 PHE A O 1
ATOM 1126 N N . GLU A 1 137 ? 17.766 -6.016 6.105 1 81.19 137 GLU A N 1
ATOM 1127 C CA . GLU A 1 137 ? 18.672 -6.301 7.219 1 81.19 137 GLU A CA 1
ATOM 1128 C C . GLU A 1 137 ? 17.938 -6.238 8.555 1 81.19 137 GLU A C 1
ATOM 1130 O O . GLU A 1 137 ? 17.062 -5.383 8.75 1 81.19 137 GLU A O 1
ATOM 1135 N N . GLY A 1 138 ? 18.25 -7.242 9.359 1 76.56 138 GLY A N 1
ATOM 1136 C CA . GLY A 1 138 ? 17.641 -7.246 10.68 1 76.56 138 GLY A CA 1
ATOM 1137 C C . GLY A 1 138 ? 16.703 -8.406 10.898 1 76.56 138 GLY A C 1
ATOM 1138 O O . GLY A 1 138 ? 16.594 -9.305 10.055 1 76.56 138 GLY A O 1
ATOM 1139 N N . ALA A 1 139 ? 16.094 -8.312 12.031 1 74.88 139 ALA A N 1
ATOM 1140 C CA . ALA A 1 139 ? 15.188 -9.398 12.398 1 74.88 139 ALA A CA 1
ATOM 1141 C C . ALA A 1 139 ? 13.875 -9.297 11.633 1 74.88 139 ALA A C 1
ATOM 1143 O O . ALA A 1 139 ? 13.359 -8.195 11.406 1 74.88 139 ALA A O 1
ATOM 1144 N N . MET A 1 140 ? 13.438 -10.391 11.195 1 77.44 140 MET A N 1
ATOM 1145 C CA . MET A 1 140 ? 12.125 -10.438 10.555 1 77.44 140 MET A CA 1
ATOM 1146 C C . MET A 1 140 ? 11.031 -10.008 11.531 1 77.44 140 MET A C 1
ATOM 1148 O O . MET A 1 140 ? 10.992 -10.477 12.664 1 77.44 140 MET A O 1
ATOM 1152 N N . PRO A 1 141 ? 10.203 -9.078 11.016 1 70.56 141 PRO A N 1
ATOM 1153 C CA . PRO A 1 141 ? 9.094 -8.672 11.883 1 70.56 141 PRO A CA 1
ATOM 1154 C C . PRO A 1 141 ? 8.156 -9.836 12.227 1 70.56 141 PRO A C 1
ATOM 1156 O O . PRO A 1 141 ? 7.949 -10.727 11.398 1 70.56 141 PRO A O 1
ATOM 1159 N N . ARG A 1 142 ? 7.762 -9.82 13.484 1 64.44 142 ARG A N 1
ATOM 1160 C CA . ARG A 1 142 ? 6.773 -10.797 13.914 1 64.44 142 ARG A CA 1
ATOM 1161 C C . ARG A 1 142 ? 5.398 -10.156 14.078 1 64.44 142 ARG A C 1
ATOM 1163 O O . ARG A 1 142 ? 5.273 -9.086 14.68 1 64.44 142 ARG A O 1
ATOM 1170 N N . TYR A 1 143 ? 4.621 -10.445 13.102 1 54.12 143 TYR A N 1
ATOM 1171 C CA . TYR A 1 143 ? 3.275 -9.898 13.219 1 54.12 143 TYR A CA 1
ATOM 1172 C C . TYR A 1 143 ? 2.344 -10.883 13.914 1 54.12 143 TYR A C 1
ATOM 1174 O O . TYR A 1 143 ? 2.393 -12.086 13.648 1 54.12 143 TYR A O 1
ATOM 1182 N N . GLU A 1 144 ? 2.115 -10.641 15.227 1 49.19 144 GLU A N 1
ATOM 1183 C CA . GLU A 1 144 ? 1.051 -11.438 15.828 1 49.19 144 GLU A CA 1
ATOM 1184 C C . GLU A 1 144 ? -0.315 -11.039 15.273 1 49.19 144 GLU A C 1
ATOM 1186 O O . GLU A 1 144 ? -0.718 -9.883 15.359 1 49.19 144 GLU A O 1
ATOM 1191 N N . VAL A 1 145 ? -0.511 -11.344 14.203 1 45.12 145 VAL A N 1
ATOM 1192 C CA . VAL A 1 145 ? -1.86 -11.055 13.727 1 45.12 145 VAL A CA 1
ATOM 1193 C C . VAL A 1 145 ? -2.879 -11.461 14.789 1 45.12 145 VAL A C 1
ATOM 1195 O O . VAL A 1 145 ? -2.994 -12.648 15.125 1 45.12 145 VAL A O 1
ATOM 1198 N N . LYS A 1 146 ? -3.016 -10.859 15.93 1 41.03 146 LYS A N 1
ATOM 1199 C CA . LYS A 1 146 ? -4.266 -11.242 16.578 1 41.03 146 LYS A CA 1
ATOM 1200 C C . LYS A 1 146 ? -5.434 -11.188 15.594 1 41.03 146 LYS A C 1
ATOM 1202 O O . LYS A 1 146 ? -5.863 -10.102 15.188 1 41.03 146 LYS A O 1
ATOM 1207 N N . TRP A 1 147 ? -5.422 -11.906 14.641 1 36.09 147 TRP A N 1
ATOM 1208 C CA . TRP A 1 147 ? -6.586 -12.055 13.766 1 36.09 147 TRP A CA 1
ATOM 1209 C C . TRP A 1 147 ? -7.871 -12.109 14.586 1 36.09 147 TRP A C 1
ATOM 1211 O O . TRP A 1 147 ? -8.039 -12.977 15.438 1 36.09 147 TRP A O 1
ATOM 1221 N N . SER A 1 148 ? -8.305 -11.094 15.164 1 37.66 148 SER A N 1
ATOM 1222 C CA . SER A 1 148 ? -9.688 -11.305 15.57 1 37.66 148 SER A CA 1
ATOM 1223 C C . SER A 1 148 ? -10.336 -12.43 14.766 1 37.66 148 SER A C 1
ATOM 1225 O O . SER A 1 148 ? -9.883 -12.75 13.664 1 37.66 148 SER A O 1
ATOM 1227 N N . ASN A 1 149 ? -11.273 -13.133 15.492 1 36.94 149 ASN A N 1
ATOM 1228 C CA . ASN A 1 149 ? -12.211 -14.156 15.047 1 36.94 149 ASN A CA 1
ATOM 1229 C C . ASN A 1 149 ? -12.719 -13.891 13.633 1 36.94 149 ASN A C 1
ATOM 1231 O O . ASN A 1 149 ? -13.789 -14.359 13.258 1 36.94 149 ASN A O 1
ATOM 1235 N N . ARG A 1 150 ? -12.375 -12.82 13.086 1 38.72 150 ARG A N 1
ATOM 1236 C CA . ARG A 1 150 ? -13.086 -12.969 11.82 1 38.72 150 ARG A CA 1
ATOM 1237 C C . ARG A 1 150 ? -12.93 -14.383 11.273 1 38.72 150 ARG A C 1
ATOM 1239 O O . ARG A 1 150 ? -11.82 -14.805 10.93 1 38.72 150 ARG A O 1
ATOM 1246 N N . VAL A 1 151 ? -13.305 -15.383 11.969 1 39.34 151 VAL A N 1
ATOM 1247 C CA . VAL A 1 151 ? -13.727 -16.5 11.141 1 39.34 151 VAL A CA 1
ATOM 1248 C C . VAL A 1 151 ? -13.883 -16.047 9.695 1 39.34 151 VAL A C 1
ATOM 1250 O O . VAL A 1 151 ? -14.93 -15.516 9.32 1 39.34 151 VAL A O 1
ATOM 1253 N N . GLN A 1 152 ? -13.234 -14.953 9.383 1 43.25 152 GLN A N 1
ATOM 1254 C CA . GLN A 1 152 ? -13.438 -14.656 7.969 1 43.25 152 GLN A CA 1
ATOM 1255 C C . GLN A 1 152 ? -13.602 -15.938 7.152 1 43.25 152 GLN A C 1
ATOM 1257 O O . GLN A 1 152 ? -12.75 -16.828 7.199 1 43.25 152 GLN A O 1
ATOM 1262 N N . GLN A 1 153 ? -14.594 -16.469 7.305 1 42.22 153 GLN A N 1
ATOM 1263 C CA . GLN A 1 153 ? -14.945 -17.375 6.219 1 42.22 153 GLN A CA 1
ATOM 1264 C C . GLN A 1 153 ? -14.078 -17.125 4.988 1 42.22 153 GLN A C 1
ATOM 1266 O O . GLN A 1 153 ? -14.227 -16.094 4.316 1 42.22 153 GLN A O 1
ATOM 1271 N N . ASP A 1 154 ? -12.766 -17.281 5.188 1 52.53 154 ASP A N 1
ATOM 1272 C CA . ASP A 1 154 ? -11.859 -17.422 4.047 1 52.53 154 ASP A CA 1
ATOM 1273 C C . ASP A 1 154 ? -12.602 -17.953 2.822 1 52.53 154 ASP A C 1
ATOM 1275 O O . ASP A 1 154 ? -12.891 -19.141 2.738 1 52.53 154 ASP A O 1
ATOM 1279 N N . SER A 1 155 ? -13.453 -17.234 2.363 1 55.47 155 SER A N 1
ATOM 1280 C CA . SER A 1 155 ? -14.125 -17.766 1.189 1 55.47 155 SER A CA 1
ATOM 1281 C C . SER A 1 155 ? -13.18 -17.859 -0.001 1 55.47 155 SER A C 1
ATOM 1283 O O . SER A 1 155 ? -13.531 -18.422 -1.04 1 55.47 155 SER A O 1
ATOM 1285 N N . SER A 1 156 ? -11.844 -17.203 0.288 1 63.28 156 SER A N 1
ATOM 1286 C CA . SER A 1 156 ? -11.062 -17.297 -0.937 1 63.28 156 SER A CA 1
ATOM 1287 C C . SER A 1 156 ? -10.086 -18.469 -0.868 1 63.28 156 SER A C 1
ATOM 1289 O O . SER A 1 156 ? -9.266 -18.547 0.049 1 63.28 156 SER A O 1
ATOM 1291 N N . LYS A 1 157 ? -10.422 -19.453 -1.466 1 84.94 157 LYS A N 1
ATOM 1292 C CA . LYS A 1 157 ? -9.516 -20.578 -1.674 1 84.94 157 LYS A CA 1
ATOM 1293 C C . LYS A 1 157 ? -8.586 -20.328 -2.854 1 84.94 157 LYS A C 1
ATOM 1295 O O . LYS A 1 157 ? -8.883 -19.5 -3.729 1 84.94 157 LYS A O 1
ATOM 1300 N N . LEU A 1 158 ? -7.398 -20.891 -2.643 1 96 158 LEU A N 1
ATOM 1301 C CA . LEU A 1 158 ? -6.367 -20.75 -3.664 1 96 158 LEU A CA 1
ATOM 1302 C C . LEU A 1 158 ? -6.117 -22.062 -4.379 1 96 158 LEU A C 1
ATOM 1304 O O . LEU A 1 158 ? -6.301 -23.141 -3.797 1 96 158 LEU A O 1
ATOM 1308 N N . LYS A 1 159 ? -5.855 -21.953 -5.574 1 96.44 159 LYS A N 1
ATOM 1309 C CA . LYS A 1 159 ? -5.508 -23.109 -6.387 1 96.44 159 LYS A CA 1
ATOM 1310 C C . LYS A 1 159 ? -4.48 -22.75 -7.453 1 96.44 159 LYS A C 1
ATOM 1312 O O . LYS A 1 159 ? -4.148 -21.578 -7.629 1 96.44 159 LYS A O 1
ATOM 1317 N N . LEU A 1 160 ? -4.027 -23.781 -8.117 1 97.88 160 LEU A N 1
ATOM 1318 C CA . LEU A 1 160 ? -3.133 -23.594 -9.258 1 97.88 160 LEU A CA 1
ATOM 1319 C C . LEU A 1 160 ? -3.885 -23.75 -10.57 1 97.88 160 LEU A C 1
ATOM 1321 O O . LEU A 1 160 ? -4.641 -24.703 -10.75 1 97.88 160 LEU A O 1
ATOM 1325 N N . ALA A 1 161 ? -3.768 -22.812 -11.43 1 98 161 ALA A N 1
ATOM 1326 C CA . ALA A 1 161 ? -4.176 -22.953 -12.828 1 98 161 ALA A CA 1
ATOM 1327 C C . ALA A 1 161 ? -3.012 -23.422 -13.695 1 98 161 ALA A C 1
ATOM 1329 O O . ALA A 1 161 ? -1.995 -22.734 -13.805 1 98 161 ALA A O 1
ATOM 1330 N N . TYR A 1 162 ? -3.201 -24.469 -14.336 1 98.25 162 TYR A N 1
ATOM 1331 C CA . TYR A 1 162 ? -2.092 -25.078 -15.07 1 98.25 162 TYR A CA 1
ATOM 1332 C C . TYR A 1 162 ? -2.129 -24.672 -16.547 1 98.25 162 TYR A C 1
ATOM 1334 O O . TYR A 1 162 ? -3.205 -24.547 -17.125 1 98.25 162 TYR A O 1
ATOM 1342 N N . LYS A 1 163 ? -0.943 -24.594 -17 1 97.81 163 LYS A N 1
ATOM 1343 C CA . LYS A 1 163 ? -0.784 -24.266 -18.406 1 97.81 163 LYS A CA 1
ATOM 1344 C C . LYS A 1 163 ? -1.55 -25.25 -19.297 1 97.81 163 LYS A C 1
ATOM 1346 O O . LYS A 1 163 ? -1.526 -26.469 -19.047 1 97.81 163 LYS A O 1
ATOM 1351 N N . GLY A 1 164 ? -2.232 -24.719 -20.344 1 96.88 164 GLY A N 1
ATOM 1352 C CA . GLY A 1 164 ? -3.014 -25.547 -21.25 1 96.88 164 GLY A CA 1
ATOM 1353 C C . GLY A 1 164 ? -4.496 -25.547 -20.922 1 96.88 164 GLY A C 1
ATOM 1354 O O . GLY A 1 164 ? -5.305 -26.062 -21.703 1 96.88 164 GLY A O 1
ATOM 1355 N N . THR A 1 165 ? -4.871 -25.016 -19.797 1 96.81 165 THR A N 1
ATOM 1356 C CA . THR A 1 165 ? -6.277 -24.938 -19.406 1 96.81 165 THR A CA 1
ATOM 1357 C C . THR A 1 165 ? -6.848 -23.562 -19.734 1 96.81 165 THR A C 1
ATOM 1359 O O . THR A 1 165 ? -6.098 -22.594 -19.906 1 96.81 165 THR A O 1
ATOM 1362 N N . LYS A 1 166 ? -8.125 -23.516 -19.844 1 94.25 166 LYS A N 1
ATOM 1363 C CA . LYS A 1 166 ? -8.805 -22.234 -20.062 1 94.25 166 LYS A CA 1
ATOM 1364 C C . LYS A 1 166 ? -8.586 -21.297 -18.891 1 94.25 166 LYS A C 1
ATOM 1366 O O . LYS A 1 166 ? -8.422 -20.094 -19.078 1 94.25 166 LYS A O 1
ATOM 1371 N N . GLU A 1 167 ? -8.578 -21.859 -17.766 1 94.75 167 GLU A N 1
ATOM 1372 C CA . GLU A 1 167 ? -8.359 -21.078 -16.547 1 94.75 167 GLU A CA 1
ATOM 1373 C C . GLU A 1 167 ? -6.98 -20.422 -16.562 1 94.75 167 GLU A C 1
ATOM 1375 O O . GLU A 1 167 ? -6.84 -19.266 -16.156 1 94.75 167 GLU A O 1
ATOM 1380 N N . TYR A 1 168 ? -6.062 -21.109 -16.938 1 96.94 168 TYR A N 1
ATOM 1381 C CA . TYR A 1 168 ? -4.707 -20.578 -17.047 1 96.94 168 TYR A CA 1
ATOM 1382 C C . TYR A 1 168 ? -4.652 -19.422 -18.047 1 96.94 168 TYR A C 1
ATOM 1384 O O . TYR A 1 168 ? -4.031 -18.391 -17.766 1 96.94 168 TYR A O 1
ATOM 1392 N N . GLU A 1 169 ? -5.242 -19.594 -19.141 1 95.81 169 GLU A N 1
ATOM 1393 C CA . GLU A 1 169 ? -5.227 -18.562 -20.172 1 95.81 169 GLU A CA 1
ATOM 1394 C C . GLU A 1 169 ? -5.891 -17.281 -19.672 1 95.81 169 GLU A C 1
ATOM 1396 O O . GLU A 1 169 ? -5.383 -16.188 -19.906 1 95.81 169 GLU A O 1
ATOM 1401 N N . ARG A 1 170 ? -6.93 -17.422 -19.016 1 94.75 170 ARG A N 1
ATOM 1402 C CA . ARG A 1 170 ? -7.609 -16.266 -18.453 1 94.75 170 ARG A CA 1
ATOM 1403 C C . ARG A 1 170 ? -6.742 -15.602 -17.391 1 94.75 170 ARG A C 1
ATOM 1405 O O . ARG A 1 170 ? -6.648 -14.367 -17.344 1 94.75 170 ARG A O 1
ATOM 1412 N N . ALA A 1 171 ? -6.184 -16.328 -16.547 1 96.5 171 ALA A N 1
ATOM 1413 C CA . ALA A 1 171 ? -5.301 -15.805 -15.516 1 96.5 171 ALA A CA 1
ATOM 1414 C C . ALA A 1 171 ? -4.129 -15.047 -16.125 1 96.5 171 ALA A C 1
ATOM 1416 O O . ALA A 1 171 ? -3.734 -13.992 -15.617 1 96.5 171 ALA A O 1
ATOM 1417 N N . LYS A 1 172 ? -3.684 -15.617 -17.156 1 95.88 172 LYS A N 1
ATOM 1418 C CA . LYS A 1 172 ? -2.559 -14.984 -17.844 1 95.88 172 LYS A CA 1
ATOM 1419 C C . LYS A 1 172 ? -2.961 -13.625 -18.422 1 95.88 172 LYS A C 1
ATOM 1421 O O . LYS A 1 172 ? -2.189 -12.672 -18.359 1 95.88 172 LYS A O 1
ATOM 1426 N N . GLU A 1 173 ? -4.047 -13.555 -18.969 1 95 173 GLU A N 1
ATOM 1427 C CA . GLU A 1 173 ? -4.559 -12.289 -19.484 1 95 173 GLU A CA 1
ATOM 1428 C C . GLU A 1 173 ? -4.688 -11.258 -18.359 1 95 173 GLU A C 1
ATOM 1430 O O . GLU A 1 173 ? -4.316 -10.094 -18.547 1 95 173 GLU A O 1
ATOM 1435 N N . LEU A 1 174 ? -5.176 -11.672 -17.281 1 95.25 174 LEU A N 1
ATOM 1436 C CA . LEU A 1 174 ? -5.324 -10.781 -16.125 1 95.25 174 LEU A CA 1
ATOM 1437 C C . LEU A 1 174 ? -3.965 -10.328 -15.617 1 95.25 174 LEU A C 1
ATOM 1439 O O . LEU A 1 174 ? -3.793 -9.164 -15.242 1 95.25 174 LEU A O 1
ATOM 1443 N N . GLN A 1 175 ? -3.066 -11.227 -15.609 1 95.62 175 GLN A N 1
ATOM 1444 C CA . GLN A 1 175 ? -1.716 -10.852 -15.203 1 95.62 175 GLN A CA 1
ATOM 1445 C C . GLN A 1 175 ? -1.127 -9.812 -16.156 1 95.62 175 GLN A C 1
ATOM 1447 O O . GLN A 1 175 ? -0.429 -8.891 -15.734 1 95.62 175 GLN A O 1
ATOM 1452 N N . CYS A 1 176 ? -1.385 -10.039 -17.406 1 93.38 176 CYS A N 1
ATOM 1453 C CA . CYS A 1 176 ? -0.897 -9.078 -18.391 1 93.38 176 CYS A CA 1
ATOM 1454 C C . CYS A 1 176 ? -1.501 -7.699 -18.156 1 93.38 176 CYS A C 1
ATOM 1456 O O . CYS A 1 176 ? -0.798 -6.688 -18.234 1 93.38 176 CYS A O 1
ATOM 1458 N N . LEU A 1 177 ? -2.729 -7.695 -17.875 1 92.81 177 LEU A N 1
ATOM 1459 C CA . LEU A 1 177 ? -3.406 -6.445 -17.547 1 92.81 177 LEU A CA 1
ATOM 1460 C C . LEU A 1 177 ? -2.768 -5.781 -16.328 1 92.81 177 LEU A C 1
ATOM 1462 O O . LEU A 1 177 ? -2.525 -4.57 -16.344 1 92.81 177 LEU A O 1
ATOM 1466 N N . ARG A 1 178 ? -2.471 -6.535 -15.312 1 92.94 178 ARG A N 1
ATOM 1467 C CA . ARG A 1 178 ? -1.853 -6.02 -14.094 1 92.94 178 ARG A CA 1
ATOM 1468 C C . ARG A 1 178 ? -0.443 -5.508 -14.375 1 92.94 178 ARG A C 1
ATOM 1470 O O . ARG A 1 178 ? -0.015 -4.508 -13.797 1 92.94 178 ARG A O 1
ATOM 1477 N N . CYS A 1 179 ? 0.155 -6.188 -15.211 1 92.56 179 CYS A N 1
ATOM 1478 C CA . CYS A 1 179 ? 1.495 -5.754 -15.586 1 92.56 179 CYS A CA 1
ATOM 1479 C C . CYS A 1 179 ? 1.458 -4.379 -16.25 1 92.56 179 CYS A C 1
ATOM 1481 O O . CYS A 1 179 ? 2.219 -3.486 -15.867 1 92.56 179 CYS A O 1
ATOM 1483 N N . GLU A 1 180 ? 0.627 -4.238 -17.156 1 89.62 180 GLU A N 1
ATOM 1484 C CA . GLU A 1 180 ? 0.475 -2.951 -17.828 1 89.62 180 GLU A CA 1
ATOM 1485 C C . GLU A 1 180 ? 0.103 -1.854 -16.844 1 89.62 180 GLU A C 1
ATOM 1487 O O . GLU A 1 180 ? 0.613 -0.735 -16.922 1 89.62 180 GLU A O 1
ATOM 1492 N N . PHE A 1 181 ? -0.735 -2.203 -16.016 1 90 181 PHE A N 1
ATOM 1493 C CA . PHE A 1 181 ? -1.154 -1.28 -14.961 1 90 181 PHE A CA 1
ATOM 1494 C C . PHE A 1 181 ? 0.041 -0.814 -14.141 1 90 181 PHE A C 1
ATOM 1496 O O . PHE A 1 181 ? 0.219 0.385 -13.922 1 90 181 PHE A O 1
ATOM 1503 N N . HIS A 1 182 ? 0.821 -1.692 -13.688 1 90.25 182 HIS A N 1
ATOM 1504 C CA . HIS A 1 182 ? 1.967 -1.35 -12.852 1 90.25 182 HIS A CA 1
ATOM 1505 C C . HIS A 1 182 ? 2.994 -0.536 -13.633 1 90.25 182 HIS A C 1
ATOM 1507 O O . HIS A 1 182 ? 3.652 0.343 -13.07 1 90.25 182 HIS A O 1
ATOM 1513 N N . ASP A 1 183 ? 3.109 -0.867 -14.867 1 86.81 183 ASP A N 1
ATOM 1514 C CA . ASP A 1 183 ? 3.988 -0.049 -15.695 1 86.81 183 ASP A CA 1
ATOM 1515 C C . ASP A 1 183 ? 3.508 1.399 -15.75 1 86.81 183 ASP A C 1
ATOM 1517 O O . ASP A 1 183 ? 4.309 2.328 -15.625 1 86.81 183 ASP A O 1
ATOM 1521 N N . HIS A 1 184 ? 2.281 1.486 -15.906 1 86.94 184 HIS A N 1
ATOM 1522 C CA . HIS A 1 184 ? 1.699 2.824 -15.914 1 86.94 184 HIS A CA 1
ATOM 1523 C C . HIS A 1 184 ? 1.887 3.514 -14.57 1 86.94 184 HIS A C 1
ATOM 1525 O O . HIS A 1 184 ? 2.229 4.695 -14.516 1 86.94 184 HIS A O 1
ATOM 1531 N N . LEU A 1 185 ? 1.603 2.793 -13.555 1 86 185 LEU A N 1
ATOM 1532 C CA . LEU A 1 185 ? 1.75 3.332 -12.203 1 86 185 LEU A CA 1
ATOM 1533 C C . LEU A 1 185 ? 3.172 3.828 -11.969 1 86 185 LEU A C 1
ATOM 1535 O O . LEU A 1 185 ? 3.375 4.895 -11.383 1 86 185 LEU A O 1
ATOM 1539 N N . GLU A 1 186 ? 4.059 3.076 -12.328 1 85.38 186 GLU A N 1
ATOM 1540 C CA . GLU A 1 186 ? 5.457 3.465 -12.156 1 85.38 186 GLU A CA 1
ATOM 1541 C C . GLU A 1 186 ? 5.762 4.766 -12.891 1 85.38 186 GLU A C 1
ATOM 1543 O O . GLU A 1 186 ? 6.516 5.605 -12.391 1 85.38 186 GLU A O 1
ATOM 1548 N N . CYS A 1 187 ? 5.242 4.934 -14.031 1 84 187 CYS A N 1
ATOM 1549 C CA . CYS A 1 187 ? 5.441 6.16 -14.797 1 84 187 CYS A CA 1
ATOM 1550 C C . CYS A 1 187 ? 4.859 7.363 -14.062 1 84 187 CYS A C 1
ATOM 1552 O O . CYS A 1 187 ? 5.5 8.414 -13.984 1 84 187 CYS A O 1
ATOM 1554 N N . ILE A 1 188 ? 3.68 7.164 -13.547 1 85.56 188 ILE A N 1
ATOM 1555 C CA . ILE A 1 188 ? 3.01 8.258 -12.852 1 85.56 188 ILE A CA 1
ATOM 1556 C C . ILE A 1 188 ? 3.789 8.617 -11.594 1 85.56 188 ILE A C 1
ATOM 1558 O O . ILE A 1 188 ? 3.926 9.797 -11.25 1 85.56 188 ILE A O 1
ATOM 1562 N N . TYR A 1 189 ? 4.27 7.664 -10.922 1 87.62 189 TYR A N 1
ATOM 1563 C CA . TYR A 1 189 ? 5.059 7.918 -9.727 1 87.62 189 TYR A CA 1
ATOM 1564 C C . TYR A 1 189 ? 6.355 8.648 -10.07 1 87.62 189 TYR A C 1
ATOM 1566 O O . TYR A 1 189 ? 6.781 9.539 -9.336 1 87.62 189 TYR A O 1
ATOM 1574 N N . ARG A 1 190 ? 6.973 8.242 -11.094 1 85.81 190 ARG A N 1
ATOM 1575 C CA . ARG A 1 190 ? 8.195 8.922 -11.523 1 85.81 190 ARG A CA 1
ATOM 1576 C C . ARG A 1 190 ? 7.922 10.391 -11.82 1 85.81 190 ARG A C 1
ATOM 1578 O O . ARG A 1 190 ? 8.727 11.258 -11.477 1 85.81 190 ARG A O 1
ATOM 1585 N N . ARG A 1 191 ? 6.879 10.641 -12.43 1 85.88 191 ARG A N 1
ATOM 1586 C CA . ARG A 1 191 ? 6.492 12.016 -12.719 1 85.88 191 ARG A CA 1
ATOM 1587 C C . ARG A 1 191 ? 6.234 12.797 -11.43 1 85.88 191 ARG A C 1
ATOM 1589 O O . ARG A 1 191 ? 6.652 13.945 -11.297 1 85.88 191 ARG A O 1
ATOM 1596 N N . LEU A 1 192 ? 5.512 12.164 -10.578 1 88.88 192 LEU A N 1
ATOM 1597 C CA . LEU A 1 192 ? 5.262 12.797 -9.281 1 88.88 192 LEU A CA 1
ATOM 1598 C C . LEU A 1 192 ? 6.57 13.156 -8.594 1 88.88 192 LEU A C 1
ATOM 1600 O O . LEU A 1 192 ? 6.727 14.273 -8.086 1 88.88 192 LEU A O 1
ATOM 1604 N N . GLU A 1 193 ? 7.434 12.266 -8.586 1 88 193 GLU A N 1
ATOM 1605 C CA . GLU A 1 193 ? 8.719 12.484 -7.938 1 88 193 GLU A CA 1
ATOM 1606 C C . GLU A 1 193 ? 9.469 13.656 -8.57 1 88 193 GLU A C 1
ATOM 1608 O O . GLU A 1 193 ? 10.078 14.461 -7.863 1 88 193 GLU A O 1
ATOM 1613 N N . SER A 1 194 ? 9.461 13.672 -9.859 1 88.5 194 SER A N 1
ATOM 1614 C CA . SER A 1 194 ? 10.133 14.758 -10.562 1 88.5 194 SER A CA 1
ATOM 1615 C C . SER A 1 194 ? 9.531 16.109 -10.195 1 88.5 194 SER A C 1
ATOM 1617 O O . SER A 1 194 ? 10.258 17.062 -9.922 1 88.5 194 SER A O 1
ATOM 1619 N N . GLU A 1 195 ? 8.25 16.172 -10.172 1 87.62 195 GLU A N 1
ATOM 1620 C CA . GLU A 1 195 ? 7.566 17.422 -9.828 1 87.62 195 GLU A CA 1
ATOM 1621 C C . GLU A 1 195 ? 7.82 17.812 -8.375 1 87.62 195 GLU A C 1
ATOM 1623 O O . GLU A 1 195 ? 8.008 18.984 -8.062 1 87.62 195 GLU A O 1
ATOM 1628 N N . GLU A 1 196 ? 7.805 16.828 -7.52 1 89.12 196 GLU A N 1
ATOM 1629 C CA . GLU A 1 196 ? 8.07 17.094 -6.109 1 89.12 196 GLU A CA 1
ATOM 1630 C C . GLU A 1 196 ? 9.484 17.625 -5.902 1 89.12 196 GLU A C 1
ATOM 1632 O O . GLU A 1 196 ? 9.703 18.516 -5.082 1 89.12 196 GLU A O 1
ATOM 1637 N N . ARG A 1 197 ? 10.375 17.016 -6.551 1 86.69 197 ARG A N 1
ATOM 1638 C CA . ARG A 1 197 ? 11.766 17.438 -6.438 1 86.69 197 ARG A CA 1
ATOM 1639 C C . ARG A 1 197 ? 11.922 18.906 -6.832 1 86.69 197 ARG A C 1
ATOM 1641 O O . ARG A 1 197 ? 12.672 19.656 -6.191 1 86.69 197 ARG A O 1
ATOM 1648 N N . LYS A 1 198 ? 11.258 19.312 -7.801 1 86.19 198 LYS A N 1
ATOM 1649 C CA . LYS A 1 198 ? 11.297 20.703 -8.227 1 86.19 198 LYS A CA 1
ATOM 1650 C C . LYS A 1 198 ? 10.773 21.625 -7.133 1 86.19 198 LYS A C 1
ATOM 1652 O O . LYS A 1 198 ? 11.344 22.703 -6.891 1 86.19 198 LYS A O 1
ATOM 1657 N N . LEU A 1 199 ? 9.766 21.234 -6.508 1 84.56 199 LEU A N 1
ATOM 1658 C CA . LEU A 1 199 ? 9.133 22.062 -5.484 1 84.56 199 LEU A CA 1
ATOM 1659 C C . LEU A 1 199 ? 9.961 22.078 -4.207 1 84.56 199 LEU A C 1
ATOM 1661 O O . LEU A 1 199 ? 10.039 23.094 -3.52 1 84.56 199 LEU A O 1
ATOM 1665 N N . LEU A 1 200 ? 10.523 20.969 -3.938 1 83.88 200 LEU A N 1
ATOM 1666 C CA . LEU A 1 200 ? 11.297 20.859 -2.703 1 83.88 200 LEU A CA 1
ATOM 1667 C C . LEU A 1 200 ? 12.641 21.562 -2.838 1 83.88 200 LEU A C 1
ATOM 1669 O O . LEU A 1 200 ? 13.18 22.078 -1.854 1 83.88 200 LEU A O 1
ATOM 1673 N N . THR A 1 201 ? 13.242 21.5 -3.918 1 80.06 201 THR A N 1
ATOM 1674 C CA . THR A 1 201 ? 14.539 22.125 -4.121 1 80.06 201 THR A CA 1
ATOM 1675 C C . THR A 1 201 ? 14.367 23.578 -4.559 1 80.06 201 THR A C 1
ATOM 1677 O O . THR A 1 201 ? 15.328 24.359 -4.566 1 80.06 201 THR A O 1
ATOM 1680 N N . GLY A 1 202 ? 13.211 24.078 -4.594 1 68 202 GLY A N 1
ATOM 1681 C CA . GLY A 1 202 ? 13 25.438 -5.051 1 68 202 GLY A CA 1
ATOM 1682 C C . GLY A 1 202 ? 13.32 25.641 -6.52 1 68 202 GLY A C 1
ATOM 1683 O O . GLY A 1 202 ? 13.484 26.766 -6.984 1 68 202 GLY A O 1
ATOM 1684 N N . ARG A 1 203 ? 13.82 24.531 -7.234 1 51.22 203 ARG A N 1
ATOM 1685 C CA . ARG A 1 203 ? 14.234 24.703 -8.625 1 51.22 203 ARG A CA 1
ATOM 1686 C C . ARG A 1 203 ? 13.023 24.75 -9.555 1 51.22 203 ARG A C 1
ATOM 1688 O O . ARG A 1 203 ? 12.109 23.938 -9.422 1 51.22 203 ARG A O 1
ATOM 1695 N N . GLU A 1 204 ? 12.422 25.922 -9.977 1 46.41 204 GLU A N 1
ATOM 1696 C CA . GLU A 1 204 ? 11.398 26.062 -11.008 1 46.41 204 GLU A CA 1
ATOM 1697 C C . GLU A 1 204 ? 11.789 25.281 -12.266 1 46.41 204 GLU A C 1
ATOM 1699 O O . GLU A 1 204 ? 12.969 25.156 -12.586 1 46.41 204 GLU A O 1
ATOM 1704 N N . MET B 1 1 ? 11.594 15.938 -45.656 1 22.95 1 MET B N 1
ATOM 1705 C CA . MET B 1 1 ? 10.969 14.625 -45.531 1 22.95 1 MET B CA 1
ATOM 1706 C C . MET B 1 1 ? 10.422 14.414 -44.125 1 22.95 1 MET B C 1
ATOM 1708 O O . MET B 1 1 ? 11.156 14.523 -43.156 1 22.95 1 MET B O 1
ATOM 1712 N N . GLU B 1 2 ? 9.078 14.602 -43.812 1 23.77 2 GLU B N 1
ATOM 1713 C CA . GLU B 1 2 ? 8.289 14.758 -42.594 1 23.77 2 GLU B CA 1
ATOM 1714 C C . GLU B 1 2 ? 8.148 13.43 -41.875 1 23.77 2 GLU B C 1
ATOM 1716 O O . GLU B 1 2 ? 7.633 12.453 -42.406 1 23.77 2 GLU B O 1
ATOM 1721 N N . GLN B 1 3 ? 9.148 13.008 -41.094 1 22.31 3 GLN B N 1
ATOM 1722 C CA . GLN B 1 3 ? 9.219 11.695 -40.469 1 22.31 3 GLN B CA 1
ATOM 1723 C C . GLN B 1 3 ? 8.016 11.453 -39.562 1 22.31 3 GLN B C 1
ATOM 1725 O O . GLN B 1 3 ? 7.836 12.164 -38.562 1 22.31 3 GLN B O 1
ATOM 1730 N N . LYS B 1 4 ? 6.922 10.852 -40.094 1 24.75 4 LYS B N 1
ATOM 1731 C CA . LYS B 1 4 ? 5.633 10.398 -39.562 1 24.75 4 LYS B CA 1
ATOM 1732 C C . LYS B 1 4 ? 5.816 9.477 -38.375 1 24.75 4 LYS B C 1
ATOM 1734 O O . LYS B 1 4 ? 6.492 8.445 -38.469 1 24.75 4 LYS B O 1
ATOM 1739 N N . TRP B 1 5 ? 5.809 10.016 -37.25 1 27.69 5 TRP B N 1
ATOM 1740 C CA . TRP B 1 5 ? 6.004 9.305 -36 1 27.69 5 TRP B CA 1
ATOM 1741 C C . TRP B 1 5 ? 5.031 8.133 -35.875 1 27.69 5 TRP B C 1
ATOM 1743 O O . TRP B 1 5 ? 3.869 8.242 -36.281 1 27.69 5 TRP B O 1
ATOM 1753 N N . PRO B 1 6 ? 5.332 6.883 -35.875 1 29.67 6 PRO B N 1
ATOM 1754 C CA . PRO B 1 6 ? 4.469 5.707 -35.969 1 29.67 6 PRO B CA 1
ATOM 1755 C C . PRO B 1 6 ? 3.363 5.695 -34.906 1 29.67 6 PRO B C 1
ATOM 1757 O O . PRO B 1 6 ? 3.578 6.145 -33.781 1 29.67 6 PRO B O 1
ATOM 1760 N N . GLN B 1 7 ? 2.053 5.816 -35.219 1 29.53 7 GLN B N 1
ATOM 1761 C CA . GLN B 1 7 ? 0.75 5.652 -34.562 1 29.53 7 GLN B CA 1
ATOM 1762 C C . GLN B 1 7 ? 0.693 4.363 -33.75 1 29.53 7 GLN B C 1
ATOM 1764 O O . GLN B 1 7 ? 0.897 3.273 -34.281 1 29.53 7 GLN B O 1
ATOM 1769 N N . ASN B 1 8 ? 1.288 4.363 -32.656 1 31.03 8 ASN B N 1
ATOM 1770 C CA . ASN B 1 8 ? 1.109 3.1 -31.938 1 31.03 8 ASN B CA 1
ATOM 1771 C C . ASN B 1 8 ? -0.366 2.801 -31.688 1 31.03 8 ASN B C 1
ATOM 1773 O O . ASN B 1 8 ? -1.03 3.518 -30.938 1 31.03 8 ASN B O 1
ATOM 1777 N N . PRO B 1 9 ? -1.16 2.082 -32.406 1 35.59 9 PRO B N 1
ATOM 1778 C CA . PRO B 1 9 ? -2.584 1.741 -32.469 1 35.59 9 PRO B CA 1
ATOM 1779 C C . PRO B 1 9 ? -3.117 1.246 -31.109 1 35.59 9 PRO B C 1
ATOM 1781 O O . PRO B 1 9 ? -4.289 1.46 -30.797 1 35.59 9 PRO B O 1
ATOM 1784 N N . THR B 1 10 ? -2.268 0.597 -30.406 1 34.94 10 THR B N 1
ATOM 1785 C CA . THR B 1 10 ? -2.781 -0.053 -29.203 1 34.94 10 THR B CA 1
ATOM 1786 C C . THR B 1 10 ? -3.137 0.982 -28.141 1 34.94 10 THR B C 1
ATOM 1788 O O . THR B 1 10 ? -4.184 0.883 -27.484 1 34.94 10 THR B O 1
ATOM 1791 N N . LEU B 1 11 ? -2.348 1.967 -28 1 35.69 11 LEU B N 1
ATOM 1792 C CA . LEU B 1 11 ? -2.66 3.074 -27.094 1 35.69 11 LEU B CA 1
ATOM 1793 C C . LEU B 1 11 ? -3.906 3.82 -27.578 1 35.69 11 LEU B C 1
ATOM 1795 O O . LEU B 1 11 ? -4.77 4.164 -26.766 1 35.69 11 LEU B O 1
ATOM 1799 N N . ASP B 1 12 ? -4.125 3.963 -28.812 1 36.62 12 ASP B N 1
ATOM 1800 C CA . ASP B 1 12 ? -5.293 4.625 -29.391 1 36.62 12 ASP B CA 1
ATOM 1801 C C . ASP B 1 12 ? -6.562 3.814 -29.141 1 36.62 12 ASP B C 1
ATOM 1803 O O . ASP B 1 12 ? -7.609 4.379 -28.812 1 36.62 12 ASP B O 1
ATOM 1807 N N . HIS B 1 13 ? -6.453 2.527 -29.172 1 39.34 13 HIS B N 1
ATOM 1808 C CA . HIS B 1 13 ? -7.613 1.666 -28.953 1 39.34 13 HIS B CA 1
ATOM 1809 C C . HIS B 1 13 ? -8.078 1.709 -27.5 1 39.34 13 HIS B C 1
ATOM 1811 O O . HIS B 1 13 ? -9.273 1.78 -27.234 1 39.34 13 HIS B O 1
ATOM 1817 N N . PHE B 1 14 ? -7.148 1.734 -26.578 1 35.62 14 PHE B N 1
ATOM 1818 C CA . PHE B 1 14 ? -7.52 1.84 -25.172 1 35.62 14 PHE B CA 1
ATOM 1819 C C . PHE B 1 14 ? -8.156 3.191 -24.891 1 35.62 14 PHE B C 1
ATOM 1821 O O . PHE B 1 14 ? -9.172 3.268 -24.188 1 35.62 14 PHE B O 1
ATOM 1828 N N . LEU B 1 15 ? -7.73 4.164 -25.5 1 36.28 15 LEU B N 1
ATOM 1829 C CA . LEU B 1 15 ? -8.336 5.477 -25.328 1 36.28 15 LEU B CA 1
ATOM 1830 C C . LEU B 1 15 ? -9.719 5.527 -25.969 1 36.28 15 LEU B C 1
ATOM 1832 O O . LEU B 1 15 ? -10.625 6.18 -25.438 1 36.28 15 LEU B O 1
ATOM 1836 N N . ASP B 1 16 ? -9.883 4.863 -27.062 1 37.06 16 ASP B N 1
ATOM 1837 C CA . ASP B 1 16 ? -11.164 4.84 -27.766 1 37.06 16 ASP B CA 1
ATOM 1838 C C . ASP B 1 16 ? -12.227 4.098 -26.953 1 37.06 16 ASP B C 1
ATOM 1840 O O . ASP B 1 16 ? -13.375 4.535 -26.875 1 37.06 16 ASP B O 1
ATOM 1844 N N . ILE B 1 17 ? -11.852 3.051 -26.391 1 34 17 ILE B N 1
ATOM 1845 C CA . ILE B 1 17 ? -12.836 2.273 -25.641 1 34 17 ILE B CA 1
ATOM 1846 C C . ILE B 1 17 ? -13.273 3.049 -24.406 1 34 17 ILE B C 1
ATOM 1848 O O . ILE B 1 17 ? -14.461 3.107 -24.094 1 34 17 ILE B O 1
ATOM 1852 N N . ALA B 1 18 ? -12.312 3.719 -23.797 1 30.11 18 ALA B N 1
ATOM 1853 C CA . ALA B 1 18 ? -12.664 4.492 -22.609 1 30.11 18 ALA B CA 1
ATOM 1854 C C . ALA B 1 18 ? -13.578 5.66 -22.969 1 30.11 18 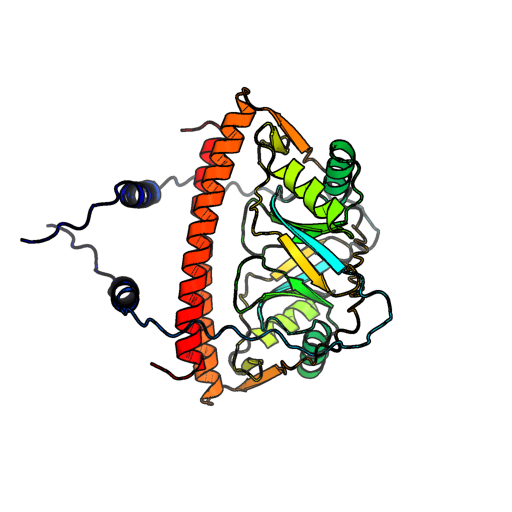ALA B C 1
ATOM 1856 O O . ALA B 1 18 ? -14.492 5.996 -22.203 1 30.11 18 ALA B O 1
ATOM 1857 N N . ARG B 1 19 ? -13.414 6.172 -24.094 1 28.62 19 ARG B N 1
ATOM 1858 C CA . ARG B 1 19 ? -14.258 7.285 -24.516 1 28.62 19 ARG B CA 1
ATOM 1859 C C . ARG B 1 19 ? -15.688 6.824 -24.766 1 28.62 19 ARG B C 1
ATOM 1861 O O . ARG B 1 19 ? -16.641 7.551 -24.484 1 28.62 19 ARG B O 1
ATOM 1868 N N . ASN B 1 20 ? -15.781 5.699 -25.406 1 29.55 20 ASN B N 1
ATOM 1869 C CA . ASN B 1 20 ? -17.125 5.293 -25.828 1 29.55 20 ASN B CA 1
ATOM 1870 C C . ASN B 1 20 ? -17.969 4.883 -24.625 1 29.55 20 ASN B C 1
ATOM 1872 O O . ASN B 1 20 ? -19.188 5.07 -24.625 1 29.55 20 ASN B O 1
ATOM 1876 N N . ARG B 1 21 ? -17.375 4.133 -23.703 1 28.64 21 ARG B N 1
ATOM 1877 C CA . ARG B 1 21 ? -18.281 3.523 -22.734 1 28.64 21 ARG B CA 1
ATOM 1878 C C . ARG B 1 21 ? -18.781 4.555 -21.734 1 28.64 21 ARG B C 1
ATOM 1880 O O . ARG B 1 21 ? -19.734 4.297 -21 1 28.64 21 ARG B O 1
ATOM 1887 N N . PHE B 1 22 ? -18.141 5.711 -21.516 1 28.77 22 PHE B N 1
ATOM 1888 C CA . PHE B 1 22 ? -18.656 6.656 -20.531 1 28.77 22 PHE B CA 1
ATOM 1889 C C . PHE B 1 22 ? -19.984 7.23 -20.984 1 28.77 22 PHE B C 1
ATOM 1891 O O . PHE B 1 22 ? -20.625 7.984 -20.234 1 28.77 22 PHE B O 1
ATOM 1898 N N . ASN B 1 23 ? -20.344 7.078 -22.219 1 27.62 23 ASN B N 1
ATOM 1899 C CA . ASN B 1 23 ? -21.609 7.758 -22.516 1 27.62 23 ASN B CA 1
ATOM 1900 C C . ASN B 1 23 ? -22.812 6.949 -22.047 1 27.62 23 ASN B C 1
ATOM 1902 O O . ASN B 1 23 ? -23.953 7.297 -22.359 1 27.62 23 ASN B O 1
ATOM 1906 N N . GLY B 1 24 ? -22.609 5.586 -21.875 1 25.77 24 GLY B N 1
ATOM 1907 C CA . GLY B 1 24 ? -23.938 5.016 -21.688 1 25.77 24 GLY B CA 1
ATOM 1908 C C . GLY B 1 24 ? -24.547 5.348 -20.344 1 25.77 24 GLY B C 1
ATOM 1909 O O . GLY B 1 24 ? -23.844 5.391 -19.328 1 25.77 24 GLY B O 1
ATOM 1910 N N . ASN B 1 25 ? -25.703 6.07 -20.25 1 24.66 25 ASN B N 1
ATOM 1911 C CA . ASN B 1 25 ? -26.688 6.582 -19.297 1 24.66 25 ASN B CA 1
ATOM 1912 C C . ASN B 1 25 ? -27.219 5.477 -18.391 1 24.66 25 ASN B C 1
ATOM 1914 O O . ASN B 1 25 ? -28.297 5.602 -17.812 1 24.66 25 ASN B O 1
ATOM 1918 N N . ASP B 1 26 ? -26.656 4.262 -18.312 1 23.52 26 ASP B N 1
ATOM 1919 C CA . ASP B 1 26 ? -27.641 3.402 -17.656 1 23.52 26 ASP B CA 1
ATOM 1920 C C . ASP B 1 26 ? -27.922 3.877 -16.234 1 23.52 26 ASP B C 1
ATOM 1922 O O . ASP B 1 26 ? -27 3.998 -15.422 1 23.52 26 ASP B O 1
ATOM 1926 N N . LYS B 1 27 ? -29.141 4.52 -15.914 1 24.31 27 LYS B N 1
ATOM 1927 C CA . LYS B 1 27 ? -29.906 4.867 -14.727 1 24.31 27 LYS B CA 1
ATOM 1928 C C . LYS B 1 27 ? -30.016 3.674 -13.781 1 24.31 27 LYS B C 1
ATOM 1930 O O . LYS B 1 27 ? -31.078 3.051 -13.68 1 24.31 27 LYS B O 1
ATOM 1935 N N . THR B 1 28 ? -29.281 2.604 -13.867 1 23.31 28 THR B N 1
ATOM 1936 C CA . THR B 1 28 ? -29.797 1.528 -13.031 1 23.31 28 THR B CA 1
ATOM 1937 C C . THR B 1 28 ? -29.922 1.986 -11.578 1 23.31 28 THR B C 1
ATOM 1939 O O . THR B 1 28 ? -29.062 2.721 -11.078 1 23.31 28 THR B O 1
ATOM 1942 N N . SER B 1 29 ? -31.141 1.716 -10.961 1 20.45 29 SER B N 1
ATOM 1943 C CA . SER B 1 29 ? -31.828 1.919 -9.688 1 20.45 29 SER B CA 1
ATOM 1944 C C . SER B 1 29 ? -30.938 1.523 -8.516 1 20.45 29 SER B C 1
ATOM 1946 O O . SER B 1 29 ? -30.266 0.491 -8.555 1 20.45 29 SER B O 1
ATOM 1948 N N . LYS B 1 30 ? -30.625 2.502 -7.824 1 25.83 30 LYS B N 1
ATOM 1949 C CA . LYS B 1 30 ? -29.953 2.5 -6.527 1 25.83 30 LYS B CA 1
ATOM 1950 C C . LYS B 1 30 ? -30.672 1.59 -5.535 1 25.83 30 LYS B C 1
ATOM 1952 O O . LYS B 1 30 ? -31.688 1.971 -4.969 1 25.83 30 LYS B O 1
ATOM 1957 N N . GLN B 1 31 ? -30.969 0.295 -5.871 1 22.08 31 GLN B N 1
ATOM 1958 C CA . GLN B 1 31 ? -31.625 -0.457 -4.805 1 22.08 31 GLN B CA 1
ATOM 1959 C C . GLN B 1 31 ? -30.906 -0.276 -3.477 1 22.08 31 GLN B C 1
ATOM 1961 O O . GLN B 1 31 ? -29.688 -0.425 -3.404 1 22.08 31 GLN B O 1
ATOM 1966 N N . VAL B 1 32 ? -31.531 0.411 -2.584 1 23.16 32 VAL B N 1
ATOM 1967 C CA . VAL B 1 32 ? -31.344 0.696 -1.165 1 23.16 32 VAL B CA 1
ATOM 1968 C C . VAL B 1 32 ? -31.188 -0.611 -0.392 1 23.16 32 VAL B C 1
ATOM 1970 O O . VAL B 1 32 ? -32.094 -1.445 -0.377 1 23.16 32 VAL B O 1
ATOM 1973 N N . ILE B 1 33 ? -30.125 -1.258 -0.59 1 23.25 33 ILE B N 1
ATOM 1974 C CA . ILE B 1 33 ? -29.922 -2.414 0.279 1 23.25 33 ILE B CA 1
ATOM 1975 C C . ILE B 1 33 ? -30.344 -2.062 1.705 1 23.25 33 ILE B C 1
ATOM 1977 O O . ILE B 1 33 ? -29.875 -1.074 2.271 1 23.25 33 ILE B O 1
ATOM 1981 N N . ASP B 1 34 ? -31.531 -2.367 1.979 1 22.36 34 ASP B N 1
ATOM 1982 C CA . ASP B 1 34 ? -32.188 -2.318 3.289 1 22.36 34 ASP B CA 1
ATOM 1983 C C . ASP B 1 34 ? -31.328 -3.025 4.344 1 22.36 34 ASP B C 1
ATOM 1985 O O . ASP B 1 34 ? -31 -4.203 4.191 1 22.36 34 ASP B O 1
ATOM 1989 N N . PRO B 1 35 ? -30.594 -2.326 5.051 1 23.91 35 PRO B N 1
ATOM 1990 C CA . PRO B 1 35 ? -29.703 -2.787 6.117 1 23.91 35 PRO B CA 1
ATOM 1991 C C . PRO B 1 35 ? -30.422 -3.605 7.184 1 23.91 35 PRO B C 1
ATOM 1993 O O . PRO B 1 35 ? -29.938 -3.746 8.305 1 23.91 35 PRO B O 1
ATOM 1996 N N . GLU B 1 36 ? -31.609 -4.137 6.93 1 25.75 36 GLU B N 1
ATOM 1997 C CA . GLU B 1 36 ? -32.25 -4.711 8.094 1 25.75 36 GLU B CA 1
ATOM 1998 C C . GLU B 1 36 ? -31.469 -5.879 8.664 1 25.75 36 GLU B C 1
ATOM 2000 O O . GLU B 1 36 ? -31.797 -7.043 8.422 1 25.75 36 GLU B O 1
ATOM 2005 N N . ARG B 1 37 ? -30.234 -5.973 8.453 1 24.8 37 ARG B N 1
ATOM 2006 C CA . ARG B 1 37 ? -29.594 -7.133 9.07 1 24.8 37 ARG B CA 1
ATOM 2007 C C . ARG B 1 37 ? -29.938 -7.215 10.555 1 24.8 37 ARG B C 1
ATOM 2009 O O . ARG B 1 37 ? -30.047 -6.188 11.227 1 24.8 37 ARG B O 1
ATOM 2016 N N . SER B 1 38 ? -30.422 -8.25 10.945 1 24.73 38 SER B N 1
ATOM 2017 C CA . SER B 1 38 ? -30.844 -8.719 12.258 1 24.73 38 SER B CA 1
ATOM 2018 C C . SER B 1 38 ? -29.766 -8.469 13.312 1 24.73 38 SER B C 1
ATOM 2020 O O . SER B 1 38 ? -28.578 -8.438 12.992 1 24.73 38 SER B O 1
ATOM 2022 N N . PRO B 1 39 ? -30.156 -8.18 14.633 1 26.34 39 PRO B N 1
ATOM 2023 C CA . PRO B 1 39 ? -29.406 -7.824 15.836 1 26.34 39 PRO B CA 1
ATOM 2024 C C . PRO B 1 39 ? -28.438 -8.922 16.281 1 26.34 39 PRO B C 1
ATOM 2026 O O . PRO B 1 39 ? -28.875 -10.039 16.578 1 26.34 39 PRO B O 1
ATOM 2029 N N . LEU B 1 40 ? -27.531 -9.328 15.594 1 26.06 40 LEU B N 1
ATOM 2030 C CA . LEU B 1 40 ? -26.625 -10.305 16.188 1 26.06 40 LEU B CA 1
ATOM 2031 C C . LEU B 1 40 ? -26.281 -9.938 17.625 1 26.06 40 LEU B C 1
ATOM 2033 O O . LEU B 1 40 ? -25.875 -8.805 17.891 1 26.06 40 LEU B O 1
ATOM 2037 N N . LYS B 1 41 ? -26.828 -10.594 18.625 1 29.67 41 LYS B N 1
ATOM 2038 C CA . LYS B 1 41 ? -26.609 -10.578 20.062 1 29.67 41 LYS B CA 1
ATOM 2039 C C . LYS B 1 41 ? -25.125 -10.688 20.406 1 29.67 41 LYS B C 1
ATOM 2041 O O . LYS B 1 41 ? -24.672 -11.719 20.906 1 29.67 41 LYS B O 1
ATOM 2046 N N . LEU B 1 42 ? -24.109 -10.523 19.562 1 30.61 42 LEU B N 1
ATOM 2047 C CA . LEU B 1 42 ? -22.75 -10.609 20.094 1 30.61 42 LEU B CA 1
ATOM 2048 C C . LEU B 1 42 ? -22.562 -9.641 21.266 1 30.61 42 LEU B C 1
ATOM 2050 O O . LEU B 1 42 ? -22.594 -8.422 21.062 1 30.61 42 LEU B O 1
ATOM 2054 N N . THR B 1 43 ? -22.969 -9.867 22.406 1 35.16 43 THR B N 1
ATOM 2055 C CA . THR B 1 43 ? -22.828 -9.109 23.641 1 35.16 43 THR B CA 1
ATOM 2056 C C . THR B 1 43 ? -21.359 -8.695 23.859 1 35.16 43 THR B C 1
ATOM 2058 O O . THR B 1 43 ? -21.031 -8.078 24.859 1 35.16 43 THR B O 1
ATOM 2061 N N . PHE B 1 44 ? -20.297 -9.656 23.594 1 37.75 44 PHE B N 1
ATOM 2062 C CA . PHE B 1 44 ? -18.953 -9.266 24.016 1 37.75 44 PHE B CA 1
ATOM 2063 C C . PHE B 1 44 ? -18.562 -7.938 23.375 1 37.75 44 PHE B C 1
ATOM 2065 O O . PHE B 1 44 ? -18.875 -7.684 22.203 1 37.75 44 PHE B O 1
ATOM 2072 N N . GLY B 1 45 ? -18.25 -6.797 24.062 1 42.94 45 GLY B N 1
ATOM 2073 C CA . GLY B 1 45 ? -18.141 -5.406 23.656 1 42.94 45 GLY B CA 1
ATOM 2074 C C . GLY B 1 45 ? -17.516 -5.234 22.281 1 42.94 45 GLY B C 1
ATOM 2075 O O . GLY B 1 45 ? -16.406 -5.711 22.031 1 42.94 45 GLY B O 1
ATOM 2076 N N . GLU B 1 46 ? -18.062 -5.367 21.219 1 51.56 46 GLU B N 1
ATOM 2077 C CA . GLU B 1 46 ? -17.719 -5.176 19.812 1 51.56 46 GLU B CA 1
ATOM 2078 C C . GLU B 1 46 ? -16.688 -4.059 19.641 1 51.56 46 GLU B C 1
ATOM 2080 O O . GLU B 1 46 ? -17 -2.883 19.844 1 51.56 46 GLU B O 1
ATOM 2085 N N . LYS B 1 47 ? -15.398 -4.168 20.141 1 73.06 47 LYS B N 1
ATOM 2086 C CA . LYS B 1 47 ? -14.414 -3.094 20.125 1 73.06 47 LYS B CA 1
ATOM 2087 C C . LYS B 1 47 ? -14.031 -2.725 18.703 1 73.06 47 LYS B C 1
ATOM 2089 O O . LYS B 1 47 ? -13.781 -3.604 17.875 1 73.06 47 LYS B O 1
ATOM 2094 N N . ASN B 1 48 ? -14.562 -1.575 18.281 1 82.38 48 ASN B N 1
ATOM 2095 C CA . ASN B 1 48 ? -14.211 -0.969 17 1 82.38 48 ASN B CA 1
ATOM 2096 C C . ASN B 1 48 ? -12.93 -0.148 17.094 1 82.38 48 ASN B C 1
ATOM 2098 O O . ASN B 1 48 ? -12.477 0.172 18.203 1 82.38 48 ASN B O 1
ATOM 2102 N N . TYR B 1 49 ? -12.32 -0.158 16 1 88.19 49 TYR B N 1
ATOM 2103 C CA . TYR B 1 49 ? -11.219 0.798 15.922 1 88.19 49 TYR B CA 1
ATOM 2104 C C . TYR B 1 49 ? -11.273 1.581 14.617 1 88.19 49 TYR B C 1
ATOM 2106 O O . TYR B 1 49 ? -12.07 1.268 13.727 1 88.19 49 TYR B O 1
ATOM 2114 N N . TYR B 1 50 ? -10.5 2.633 14.633 1 89.38 50 TYR B N 1
ATOM 2115 C CA . TYR B 1 50 ? -10.5 3.564 13.516 1 89.38 50 TYR B CA 1
ATOM 2116 C C . TYR B 1 50 ? -9.109 3.686 12.898 1 89.38 50 TYR B C 1
ATOM 2118 O O . TYR B 1 50 ? -8.109 3.715 13.625 1 89.38 50 TYR B O 1
ATOM 2126 N N . ALA B 1 51 ? -9.133 3.691 11.602 1 88.38 51 ALA B N 1
ATOM 2127 C CA . ALA B 1 51 ? -7.859 3.779 10.898 1 88.38 51 ALA B CA 1
ATOM 2128 C C . ALA B 1 51 ? -7.844 4.953 9.93 1 88.38 51 ALA B C 1
ATOM 2130 O O . ALA B 1 51 ? -8.797 5.145 9.164 1 88.38 51 ALA B O 1
ATOM 2131 N N . PHE B 1 52 ? -6.727 5.734 10.023 1 90.69 52 PHE B N 1
ATOM 2132 C CA . PHE B 1 52 ? -6.484 6.852 9.125 1 90.69 52 PHE B CA 1
ATOM 2133 C C . PHE B 1 52 ? -5.301 6.559 8.211 1 90.69 52 PHE B C 1
ATOM 2135 O O . PHE B 1 52 ? -4.215 6.211 8.68 1 90.69 52 PHE B O 1
ATOM 2142 N N . TRP B 1 53 ? -5.609 6.781 6.973 1 90.31 53 TRP B N 1
ATOM 2143 C CA . TRP B 1 53 ? -4.512 6.641 6.023 1 90.31 53 TRP B CA 1
ATOM 2144 C C . TRP B 1 53 ? -3.805 7.977 5.812 1 90.31 53 TRP B C 1
ATOM 2146 O O . TRP B 1 53 ? -4.453 9.008 5.617 1 90.31 53 TRP B O 1
ATOM 2156 N N . ILE B 1 54 ? -2.525 7.906 5.918 1 92.62 54 ILE B N 1
ATOM 2157 C CA . ILE B 1 54 ? -1.686 9.07 5.664 1 92.62 54 ILE B CA 1
ATOM 2158 C C . ILE B 1 54 ? -0.666 8.742 4.574 1 92.62 54 ILE B C 1
ATOM 2160 O O . ILE B 1 54 ? -0.001 7.707 4.629 1 92.62 54 ILE B O 1
ATOM 2164 N N . ASP B 1 55 ? -0.573 9.609 3.637 1 91.56 55 ASP B N 1
ATOM 2165 C CA . ASP B 1 55 ? 0.377 9.414 2.545 1 91.56 55 ASP B CA 1
ATOM 2166 C C . ASP B 1 55 ? 1.483 10.469 2.588 1 91.56 55 ASP B C 1
ATOM 2168 O O . ASP B 1 55 ? 1.408 11.422 3.363 1 91.56 55 ASP B O 1
ATOM 2172 N N . ASN B 1 56 ? 2.559 10.203 1.88 1 92.5 56 ASN B N 1
ATOM 2173 C CA . ASN B 1 56 ? 3.672 11.117 1.652 1 92.5 56 ASN B CA 1
ATOM 2174 C C . ASN B 1 56 ? 4.547 11.25 2.895 1 92.5 56 ASN B C 1
ATOM 2176 O O . ASN B 1 56 ? 4.969 12.359 3.244 1 92.5 56 ASN B O 1
ATOM 2180 N N . LEU B 1 57 ? 4.801 10.172 3.418 1 91.69 57 LEU B N 1
ATOM 2181 C CA . LEU B 1 57 ? 5.703 10.109 4.562 1 91.69 57 LEU B CA 1
ATOM 2182 C C . LEU B 1 57 ? 7.141 9.883 4.113 1 91.69 57 LEU B C 1
ATOM 2184 O O . LEU B 1 57 ? 7.383 9.242 3.086 1 91.69 57 LEU B O 1
ATOM 2188 N N . GLU B 1 58 ? 8.008 10.438 4.961 1 89.31 58 GLU B N 1
ATOM 2189 C CA . GLU B 1 58 ? 9.398 10.102 4.703 1 89.31 58 GLU B CA 1
ATOM 2190 C C . GLU B 1 58 ? 9.633 8.594 4.82 1 89.31 58 GLU B C 1
ATOM 2192 O O . GLU B 1 58 ? 9.094 7.945 5.719 1 89.31 58 GLU B O 1
ATOM 2197 N N . LYS B 1 59 ? 10.492 8.062 4.039 1 81.12 59 LYS B N 1
ATOM 2198 C CA . LYS B 1 59 ? 10.734 6.621 4.004 1 81.12 59 LYS B CA 1
ATOM 2199 C C . LYS B 1 59 ? 11.43 6.148 5.277 1 81.12 59 LYS B C 1
ATOM 2201 O O . LYS B 1 59 ? 11.281 4.992 5.676 1 81.12 59 LYS B O 1
ATOM 2206 N N . ASP B 1 60 ? 12.172 7.043 5.871 1 80.75 60 ASP B N 1
ATOM 2207 C CA . ASP B 1 60 ? 12.922 6.66 7.062 1 80.75 60 ASP B CA 1
ATOM 2208 C C . ASP B 1 60 ? 12.18 7.055 8.336 1 80.75 60 ASP B C 1
ATOM 2210 O O . ASP B 1 60 ? 12.75 7.031 9.43 1 80.75 60 ASP B O 1
ATOM 2214 N N . LEU B 1 61 ? 10.922 7.414 8.172 1 87.12 61 LEU B N 1
ATOM 2215 C CA . LEU B 1 61 ? 10.109 7.758 9.328 1 87.12 61 LEU B CA 1
ATOM 2216 C C . LEU B 1 61 ? 9.758 6.512 10.141 1 87.12 61 LEU B C 1
ATOM 2218 O O . LEU B 1 61 ? 9.375 5.488 9.57 1 87.12 61 LEU B O 1
ATOM 2222 N N . SER B 1 62 ? 9.914 6.598 11.391 1 83.81 62 SER B N 1
ATOM 2223 C CA . SER B 1 62 ? 9.578 5.457 12.234 1 83.81 62 SER B CA 1
ATOM 2224 C C . SER B 1 62 ? 8.188 5.613 12.844 1 83.81 62 SER B C 1
ATOM 2226 O O . SER B 1 62 ? 7.734 6.73 13.102 1 83.81 62 SER B O 1
ATOM 2228 N N . PRO B 1 63 ? 7.578 4.516 13.141 1 85.19 63 PRO B N 1
ATOM 2229 C CA . PRO B 1 63 ? 6.277 4.574 13.812 1 85.19 63 PRO B CA 1
ATOM 2230 C C . PRO B 1 63 ? 6.34 5.277 15.164 1 85.19 63 PRO B C 1
ATOM 2232 O O . PRO B 1 63 ? 5.414 6.008 15.531 1 85.19 63 PRO B O 1
ATOM 2235 N N . ILE B 1 64 ? 7.402 5.109 15.859 1 85.12 64 ILE B N 1
ATOM 2236 C CA . ILE B 1 64 ? 7.555 5.715 17.172 1 85.12 64 ILE B CA 1
ATOM 2237 C C . ILE B 1 64 ? 7.562 7.234 17.047 1 85.12 64 ILE B C 1
ATOM 2239 O O . ILE B 1 64 ? 6.879 7.934 17.797 1 85.12 64 ILE B O 1
ATOM 2243 N N . THR B 1 65 ? 8.32 7.723 16.094 1 88.75 65 THR B N 1
ATOM 2244 C CA . THR B 1 65 ? 8.398 9.164 15.867 1 88.75 65 THR B CA 1
ATOM 2245 C C . THR B 1 65 ? 7.027 9.734 15.523 1 88.75 65 THR B C 1
ATOM 2247 O O . THR B 1 65 ? 6.648 10.797 16.031 1 88.75 65 THR B O 1
ATOM 2250 N N . MET B 1 66 ? 6.34 9.062 14.727 1 91.75 66 MET B N 1
ATOM 2251 C CA . MET B 1 66 ? 5.004 9.508 14.336 1 91.75 66 MET B CA 1
ATOM 2252 C C . MET B 1 66 ? 4.066 9.523 15.539 1 91.75 66 MET B C 1
ATOM 2254 O O . MET B 1 66 ? 3.354 10.5 15.766 1 91.75 66 MET B O 1
ATOM 2258 N N . ASN B 1 67 ? 4.125 8.445 16.281 1 90.56 67 ASN B N 1
ATOM 2259 C CA . ASN B 1 67 ? 3.285 8.352 17.469 1 90.56 67 ASN B CA 1
ATOM 2260 C C . ASN B 1 67 ? 3.594 9.469 18.453 1 90.56 67 ASN B C 1
ATOM 2262 O O . ASN B 1 67 ? 2.682 10.094 19 1 90.56 67 ASN B O 1
ATOM 2266 N N . ASP B 1 68 ? 4.809 9.672 18.703 1 90.69 68 ASP B N 1
ATOM 2267 C CA . ASP B 1 68 ? 5.219 10.711 19.641 1 90.69 68 ASP B CA 1
ATOM 2268 C C . ASP B 1 68 ? 4.75 12.086 19.172 1 90.69 68 ASP B C 1
ATOM 2270 O O . ASP B 1 68 ? 4.262 12.883 19.984 1 90.69 68 ASP B O 1
ATOM 2274 N N . PHE B 1 69 ? 4.941 12.305 17.984 1 94.94 69 PHE B N 1
ATOM 2275 C CA . PHE B 1 69 ? 4.535 13.594 17.453 1 94.94 69 PHE B CA 1
ATOM 2276 C C . PHE B 1 69 ? 3.037 13.812 17.609 1 94.94 69 PHE B C 1
ATOM 2278 O O . PHE B 1 69 ? 2.605 14.875 18.078 1 94.94 69 PHE B O 1
ATOM 2285 N N . ILE B 1 70 ? 2.295 12.828 17.203 1 96.31 70 ILE B N 1
ATOM 2286 C CA . ILE B 1 70 ? 0.843 12.914 17.312 1 96.31 70 ILE B CA 1
ATOM 2287 C C . ILE B 1 70 ? 0.451 13.125 18.781 1 96.31 70 ILE B C 1
ATOM 2289 O O . ILE B 1 70 ? -0.396 13.969 19.094 1 96.31 70 ILE B O 1
ATOM 2293 N N . TYR B 1 71 ? 1.074 12.438 19.625 1 95.81 71 TYR B N 1
ATOM 2294 C CA . TYR B 1 71 ? 0.777 12.578 21.047 1 95.81 71 TYR B CA 1
ATOM 2295 C C . TYR B 1 71 ? 1.1 13.984 21.531 1 95.81 71 TYR B C 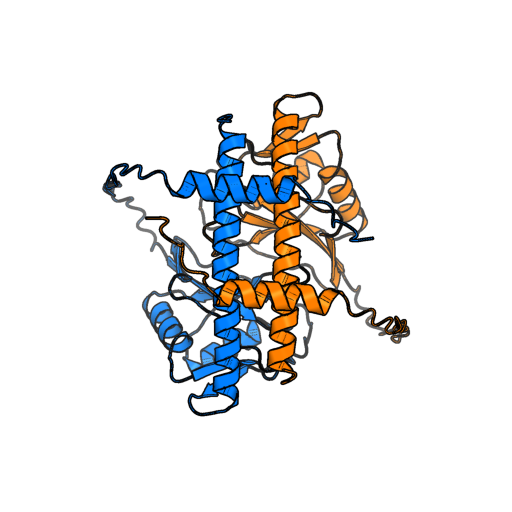1
ATOM 2297 O O . TYR B 1 71 ? 0.303 14.602 22.25 1 95.81 71 TYR B O 1
ATOM 2305 N N . GLU B 1 72 ? 2.23 14.43 21.188 1 96 72 GLU B N 1
ATOM 2306 C CA . GLU B 1 72 ? 2.66 15.758 21.594 1 96 72 GLU B CA 1
ATOM 2307 C C . GLU B 1 72 ? 1.673 16.828 21.141 1 96 72 GLU B C 1
ATOM 2309 O O . GLU B 1 72 ? 1.398 17.781 21.859 1 96 72 GLU B O 1
ATOM 2314 N N . GLN B 1 73 ? 1.167 16.672 19.969 1 96.25 73 GLN B N 1
ATOM 2315 C CA . GLN B 1 73 ? 0.336 17.703 19.344 1 96.25 73 GLN B CA 1
ATOM 2316 C C . GLN B 1 73 ? -1.121 17.562 19.781 1 96.25 73 GLN B C 1
ATOM 2318 O O . GLN B 1 73 ? -1.867 18.547 19.797 1 96.25 73 GLN B O 1
ATOM 2323 N N . THR B 1 74 ? -1.521 16.297 20.078 1 97.12 74 THR B N 1
ATOM 2324 C CA . THR B 1 74 ? -2.957 16.094 20.234 1 97.12 74 THR B CA 1
ATOM 2325 C C . THR B 1 74 ? -3.26 15.391 21.562 1 97.12 74 THR B C 1
ATOM 2327 O O . THR B 1 74 ? -4.422 15.273 21.953 1 97.12 74 THR B O 1
ATOM 2330 N N . SER B 1 75 ? -2.318 14.773 22.234 1 96.06 75 SER B N 1
ATOM 2331 C CA . SER B 1 75 ? -2.443 13.992 23.453 1 96.06 75 SER B CA 1
ATOM 2332 C C . SER B 1 75 ? -3.18 12.68 23.203 1 96.06 75 SER B C 1
ATOM 2334 O O . SER B 1 75 ? -3.773 12.102 24.109 1 96.06 75 SER B O 1
ATOM 2336 N N . LEU B 1 76 ? -3.209 12.297 21.953 1 95.81 76 LEU B N 1
ATOM 2337 C CA . LEU B 1 76 ? -3.84 11.031 21.594 1 95.81 76 LEU B CA 1
ATOM 2338 C C . LEU B 1 76 ? -2.832 9.883 21.641 1 95.81 76 LEU B C 1
ATOM 2340 O O . LEU B 1 76 ? -1.699 10.031 21.172 1 95.81 76 LEU B O 1
ATOM 2344 N N . SER B 1 77 ? -3.26 8.812 22.203 1 91.06 77 SER B N 1
ATOM 2345 C CA . SER B 1 77 ? -2.496 7.57 22.094 1 91.06 77 SER B CA 1
ATOM 2346 C C . SER B 1 77 ? -2.877 6.785 20.844 1 91.06 77 SER B C 1
ATOM 2348 O O . SER B 1 77 ? -4 6.289 20.734 1 91.06 77 SER B O 1
ATOM 2350 N N . SER B 1 78 ? -1.98 6.715 19.953 1 91.5 78 SER B N 1
ATOM 2351 C CA . SER B 1 78 ? -2.258 6.059 18.672 1 91.5 78 SER B CA 1
ATOM 2352 C C . SER B 1 78 ? -1.26 4.938 18.406 1 91.5 78 SER B C 1
ATOM 2354 O O . SER B 1 78 ? -0.29 4.77 19.141 1 91.5 78 SER B O 1
ATOM 2356 N N . GLN B 1 79 ? -1.617 4.137 17.469 1 87.25 79 GLN B N 1
ATOM 2357 C CA . GLN B 1 79 ? -0.717 3.154 16.875 1 87.25 79 GLN B CA 1
ATOM 2358 C C . GLN B 1 79 ? -0.501 3.428 15.391 1 87.25 79 GLN B C 1
ATOM 2360 O O . GLN B 1 79 ? -1.439 3.789 14.672 1 87.25 79 GLN B O 1
ATOM 2365 N N . VAL B 1 80 ? 0.729 3.273 14.992 1 86.88 80 VAL B N 1
ATOM 2366 C CA . VAL B 1 80 ? 1.043 3.58 13.602 1 86.88 80 VAL B CA 1
ATOM 2367 C C . VAL B 1 80 ? 1.6 2.338 12.906 1 86.88 80 VAL B C 1
ATOM 2369 O O . VAL B 1 80 ? 2.432 1.624 13.477 1 86.88 80 VAL B O 1
ATOM 2372 N N . GLU B 1 81 ? 1.051 2.146 11.703 1 81.19 81 GLU B N 1
ATOM 2373 C CA . GLU B 1 81 ? 1.573 1.114 10.812 1 81.19 81 GLU B CA 1
ATOM 2374 C C . GLU B 1 81 ? 2.023 1.708 9.484 1 81.19 81 GLU B C 1
ATOM 2376 O O . GLU B 1 81 ? 1.219 2.293 8.758 1 81.19 81 GLU B O 1
ATOM 2381 N N . LEU B 1 82 ? 3.258 1.524 9.258 1 80.69 82 LEU B N 1
ATOM 2382 C CA . LEU B 1 82 ? 3.775 2.039 7.996 1 80.69 82 LEU B CA 1
ATOM 2383 C C . LEU B 1 82 ? 3.68 0.982 6.898 1 80.69 82 LEU B C 1
ATOM 2385 O O . LEU B 1 82 ? 3.824 -0.213 7.168 1 80.69 82 LEU B O 1
ATOM 2389 N N . SER B 1 83 ? 3.324 1.482 5.727 1 74.5 83 SER B N 1
ATOM 2390 C CA . SER B 1 83 ? 3.203 0.585 4.582 1 74.5 83 SER B CA 1
ATOM 2391 C C . SER B 1 83 ? 4.496 0.541 3.775 1 74.5 83 SER B C 1
ATOM 2393 O O . SER B 1 83 ? 5.215 1.537 3.691 1 74.5 83 SER B O 1
ATOM 2395 N N . TYR B 1 84 ? 4.723 -0.682 3.381 1 63.19 84 TYR B N 1
ATOM 2396 C CA . TYR B 1 84 ? 5.871 -0.863 2.502 1 63.19 84 TYR B CA 1
ATOM 2397 C C . TYR B 1 84 ? 5.438 -0.907 1.041 1 63.19 84 TYR B C 1
ATOM 2399 O O . TYR B 1 84 ? 4.352 -1.396 0.724 1 63.19 84 TYR B O 1
ATOM 2407 N N . SER B 1 85 ? 6.066 0.028 0.328 1 61.97 85 SER B N 1
ATOM 2408 C CA . SER B 1 85 ? 5.777 -0.006 -1.103 1 61.97 85 SER B CA 1
ATOM 2409 C C . SER B 1 85 ? 6.922 -0.652 -1.88 1 61.97 85 SER B C 1
ATOM 2411 O O . SER B 1 85 ? 8.086 -0.485 -1.528 1 61.97 85 SER B O 1
ATOM 2413 N N . VAL B 1 86 ? 6.527 -1.407 -2.783 1 57 86 VAL B N 1
ATOM 2414 C CA . VAL B 1 86 ? 7.508 -2.021 -3.672 1 57 86 VAL B CA 1
ATOM 2415 C C . VAL B 1 86 ? 7.941 -1.017 -4.734 1 57 86 VAL B C 1
ATOM 2417 O O . VAL B 1 86 ? 9 -1.176 -5.352 1 57 86 VAL B O 1
ATOM 2420 N N . LEU B 1 87 ? 7 -0.122 -4.898 1 64.19 87 LEU B N 1
ATOM 2421 C CA . LEU B 1 87 ? 7.34 0.836 -5.945 1 64.19 87 LEU B CA 1
ATOM 2422 C C . LEU B 1 87 ? 8.477 1.748 -5.5 1 64.19 87 LEU B C 1
ATOM 2424 O O . LEU B 1 87 ? 8.625 2.025 -4.309 1 64.19 87 LEU B O 1
ATOM 2428 N N . PRO B 1 88 ? 9.383 1.924 -6.402 1 64.25 88 PRO B N 1
ATOM 2429 C CA . PRO B 1 88 ? 10.461 2.857 -6.078 1 64.25 88 PRO B CA 1
ATOM 2430 C C . PRO B 1 88 ? 9.961 4.281 -5.844 1 64.25 88 PRO B C 1
ATOM 2432 O O . PRO B 1 88 ? 10.164 5.156 -6.688 1 64.25 88 PRO B O 1
ATOM 2435 N N . VAL B 1 89 ? 9.273 4.398 -4.801 1 70.38 89 VAL B N 1
ATOM 2436 C CA . VAL B 1 89 ? 8.672 5.684 -4.465 1 70.38 89 VAL B CA 1
ATOM 2437 C C . VAL B 1 89 ? 9.508 6.379 -3.387 1 70.38 89 VAL B C 1
ATOM 2439 O O . VAL B 1 89 ? 10.211 5.723 -2.615 1 70.38 89 VAL B O 1
ATOM 2442 N N . MET B 1 90 ? 9.5 7.703 -3.457 1 72.69 90 MET B N 1
ATOM 2443 C CA . MET B 1 90 ? 10.297 8.516 -2.543 1 72.69 90 MET B CA 1
ATOM 2444 C C . MET B 1 90 ? 9.617 8.633 -1.184 1 72.69 90 MET B C 1
ATOM 2446 O O . MET B 1 90 ? 10.219 9.109 -0.222 1 72.69 90 MET B O 1
ATOM 2450 N N . SER B 1 91 ? 8.5 8.227 -1.139 1 85.81 91 SER B N 1
ATOM 2451 C CA . SER B 1 91 ? 7.738 8.352 0.097 1 85.81 91 SER B CA 1
ATOM 2452 C C . SER B 1 91 ? 7.008 7.055 0.429 1 85.81 91 SER B C 1
ATOM 2454 O O . SER B 1 91 ? 7.023 6.105 -0.359 1 85.81 91 SER B O 1
ATOM 2456 N N . CYS B 1 92 ? 6.5 7.02 1.612 1 85.25 92 CYS B N 1
ATOM 2457 C CA . CYS B 1 92 ? 5.68 5.883 2.014 1 85.25 92 CYS B CA 1
ATOM 2458 C C . CYS B 1 92 ? 4.375 6.348 2.65 1 85.25 9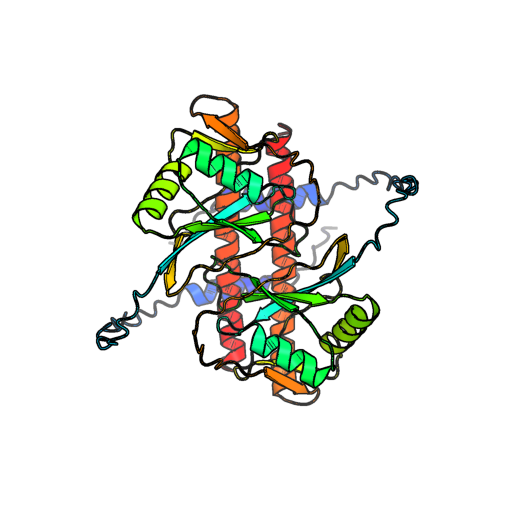2 CYS B C 1
ATOM 2460 O O . CYS B 1 92 ? 4.121 7.551 2.744 1 85.25 92 CYS B O 1
ATOM 2462 N N . SER B 1 93 ? 3.545 5.418 2.875 1 87 93 SER B N 1
ATOM 2463 C CA . SER B 1 93 ? 2.262 5.684 3.516 1 87 93 SER B CA 1
ATOM 2464 C C . SER B 1 93 ? 2.111 4.887 4.805 1 87 93 SER B C 1
ATOM 2466 O O . SER B 1 93 ? 2.928 4.012 5.102 1 87 93 SER B O 1
ATOM 2468 N N . GLY B 1 94 ? 1.138 5.289 5.508 1 86.31 94 GLY B N 1
ATOM 2469 C CA . GLY B 1 94 ? 0.86 4.574 6.742 1 86.31 94 GLY B CA 1
ATOM 2470 C C . GLY B 1 94 ? -0.558 4.777 7.242 1 86.31 94 GLY B C 1
ATOM 2471 O O . GLY B 1 94 ? -1.322 5.551 6.664 1 86.31 94 GLY B O 1
ATOM 2472 N N . MET B 1 95 ? -0.79 3.953 8.242 1 87.5 95 MET B N 1
ATOM 2473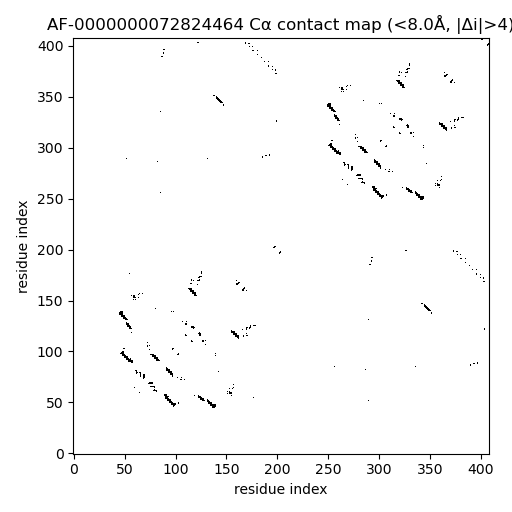 C CA . MET B 1 95 ? -2.084 4.035 8.914 1 87.5 95 MET B CA 1
ATOM 2474 C C . MET B 1 95 ? -1.91 4.406 10.383 1 87.5 95 MET B C 1
ATOM 2476 O O . MET B 1 95 ? -1.021 3.889 11.062 1 87.5 95 MET B O 1
ATOM 2480 N N . VAL B 1 96 ? -2.732 5.242 10.789 1 91.75 96 VAL B N 1
ATOM 2481 C CA . VAL B 1 96 ? -2.836 5.555 12.211 1 91.75 96 VAL B CA 1
ATOM 2482 C C . VAL B 1 96 ? -4.105 4.938 12.789 1 91.75 96 VAL B C 1
ATOM 2484 O O . VAL B 1 96 ? -5.207 5.191 12.297 1 91.75 96 VAL B O 1
ATOM 2487 N N . LEU B 1 97 ? -3.939 4.168 13.812 1 90.31 97 LEU B N 1
ATOM 2488 C CA . LEU B 1 97 ? -5.062 3.467 14.43 1 90.31 97 LEU B CA 1
ATOM 2489 C C . LEU B 1 97 ? -5.445 4.109 15.758 1 90.31 97 LEU B C 1
ATOM 2491 O O . LEU B 1 97 ? -4.574 4.441 16.562 1 90.31 97 LEU B O 1
ATOM 2495 N N . LEU B 1 98 ? -6.723 4.25 15.883 1 92.56 98 LEU B N 1
ATOM 2496 C CA . LEU B 1 98 ? -7.277 4.809 17.109 1 92.56 98 LEU B CA 1
ATOM 2497 C C . LEU B 1 98 ? -8.43 3.949 17.625 1 92.56 98 LEU B C 1
ATOM 2499 O O . LEU B 1 98 ? -9.125 3.307 16.844 1 92.56 98 LEU B O 1
ATOM 2503 N N . ARG B 1 99 ? -8.719 4.016 18.906 1 88.94 99 ARG B N 1
ATOM 2504 C CA . ARG B 1 99 ? -9.648 3.082 19.531 1 88.94 99 ARG B CA 1
ATOM 2505 C C . ARG B 1 99 ? -11.055 3.672 19.594 1 88.94 99 ARG B C 1
ATOM 2507 O O . ARG B 1 99 ? -12.039 2.936 19.656 1 88.94 99 ARG B O 1
ATOM 2514 N N . THR B 1 100 ? -11.156 4.977 19.594 1 91.75 100 THR B N 1
ATOM 2515 C CA . THR B 1 100 ? -12.484 5.551 19.766 1 91.75 100 THR B CA 1
ATOM 2516 C C . THR B 1 100 ? -12.805 6.516 18.625 1 91.75 100 THR B C 1
ATOM 2518 O O . THR B 1 100 ? -11.898 7.074 18 1 91.75 100 THR B O 1
ATOM 2521 N N . GLU B 1 101 ? -14.047 6.664 18.438 1 91.94 101 GLU B N 1
ATOM 2522 C CA . GLU B 1 101 ? -14.523 7.613 17.438 1 91.94 101 GLU B CA 1
ATOM 2523 C C . GLU B 1 101 ? -14.148 9.047 17.812 1 91.94 101 GLU B C 1
ATOM 2525 O O . GLU B 1 101 ? -13.805 9.844 16.938 1 91.94 101 GLU B O 1
ATOM 2530 N N . LYS B 1 102 ? -14.297 9.328 19.047 1 94.25 102 LYS B N 1
ATOM 2531 C CA . LYS B 1 102 ? -13.93 10.656 19.531 1 94.25 102 LYS B CA 1
ATOM 2532 C C . LYS B 1 102 ? -12.477 10.984 19.203 1 94.25 102 LYS B C 1
ATOM 2534 O O . LYS B 1 102 ? -12.172 12.078 18.719 1 94.25 102 LYS B O 1
ATOM 2539 N N . ASP B 1 103 ? -11.609 10.086 19.484 1 94.88 103 ASP B N 1
ATOM 2540 C CA . ASP B 1 103 ? -10.195 10.273 19.172 1 94.88 103 ASP B CA 1
ATOM 2541 C C . ASP B 1 103 ? -9.969 10.414 17.672 1 94.88 103 ASP B C 1
ATOM 2543 O O . ASP B 1 103 ? -9.133 11.211 17.25 1 94.88 103 ASP B O 1
ATOM 2547 N N . ALA B 1 104 ? -10.688 9.633 16.953 1 94.69 104 ALA B N 1
ATOM 2548 C CA . ALA B 1 104 ? -10.578 9.688 15.5 1 94.69 104 ALA B CA 1
ATOM 2549 C C . ALA B 1 104 ? -10.953 11.07 14.977 1 94.69 104 ALA B C 1
ATOM 2551 O O . ALA B 1 104 ? -10.25 11.633 14.133 1 94.69 104 ALA B O 1
ATOM 2552 N N . LYS B 1 105 ? -12.016 11.555 15.461 1 94.31 105 LYS B N 1
ATOM 2553 C CA . LYS B 1 105 ? -12.453 12.891 15.055 1 94.31 105 LYS B CA 1
ATOM 2554 C C . LYS B 1 105 ? -11.422 13.945 15.438 1 94.31 105 LYS B C 1
ATOM 2556 O O . LYS B 1 105 ? -11.109 14.836 14.641 1 94.31 105 LYS B O 1
ATOM 2561 N N . LYS B 1 106 ? -10.969 13.875 16.609 1 96.12 106 LYS B N 1
ATOM 2562 C CA . LYS B 1 106 ? -9.969 14.82 17.094 1 96.12 106 LYS B CA 1
ATOM 2563 C C . LYS B 1 106 ? -8.734 14.805 16.188 1 96.12 106 LYS B C 1
ATOM 2565 O O . LYS B 1 106 ? -8.195 15.859 15.844 1 96.12 106 LYS B O 1
ATOM 2570 N N . LEU B 1 107 ? -8.25 13.641 15.836 1 96.88 107 LEU B N 1
ATOM 2571 C CA . LEU B 1 107 ? -7.09 13.531 14.961 1 96.88 107 LEU B CA 1
ATOM 2572 C C . LEU B 1 107 ? -7.383 14.125 13.586 1 96.88 107 LEU B C 1
ATOM 2574 O O . LEU B 1 107 ? -6.555 14.844 13.031 1 96.88 107 LEU B O 1
ATOM 2578 N N . LEU B 1 108 ? -8.516 13.773 13.094 1 95.44 108 LEU B N 1
ATOM 2579 C CA . LEU B 1 108 ? -8.891 14.273 11.781 1 95.44 108 LEU B CA 1
ATOM 2580 C C . LEU B 1 108 ? -8.938 15.797 11.773 1 95.44 108 LEU B C 1
ATOM 2582 O O . LEU B 1 108 ? -8.438 16.438 10.844 1 95.44 108 LEU B O 1
ATOM 2586 N N . ASP B 1 109 ? -9.555 16.359 12.75 1 95.44 109 ASP B N 1
ATOM 2587 C CA . ASP B 1 109 ? -9.617 17.812 12.875 1 95.44 109 ASP B CA 1
ATOM 2588 C C . ASP B 1 109 ? -8.219 18.422 12.906 1 95.44 109 ASP B C 1
ATOM 2590 O O . ASP B 1 109 ? -7.977 19.469 12.297 1 95.44 109 ASP B O 1
ATOM 2594 N N . PHE B 1 110 ? -7.395 17.828 13.664 1 97.31 110 PHE B N 1
ATOM 2595 C CA . PHE B 1 110 ? -6.02 18.297 13.773 1 97.31 110 PHE B CA 1
ATOM 2596 C C . PHE B 1 110 ? -5.32 18.234 12.422 1 97.31 110 PHE B C 1
ATOM 2598 O O . PHE B 1 110 ? -4.664 19.188 12.016 1 97.31 110 PHE B O 1
ATOM 2605 N N . LEU B 1 111 ? -5.418 17.078 11.727 1 96.62 111 LEU B N 1
ATOM 2606 C CA . LEU B 1 111 ? -4.691 16.844 10.484 1 96.62 111 LEU B CA 1
ATOM 2607 C C . LEU B 1 111 ? -5.227 17.734 9.359 1 96.62 111 LEU B C 1
ATOM 2609 O O . LEU B 1 111 ? -4.484 18.094 8.453 1 96.62 111 LEU B O 1
ATOM 2613 N N . LEU B 1 112 ? -6.469 18.125 9.445 1 95.56 112 LEU B N 1
ATOM 2614 C CA . LEU B 1 112 ? -7.086 18.875 8.359 1 95.56 112 LEU B CA 1
ATOM 2615 C C . LEU B 1 112 ? -7.273 20.344 8.75 1 95.56 112 LEU B C 1
ATOM 2617 O O . LEU B 1 112 ? -7.953 21.094 8.055 1 95.56 112 LEU B O 1
ATOM 2621 N N . ASP B 1 113 ? -6.742 20.672 9.867 1 96.62 113 ASP B N 1
ATOM 2622 C CA . ASP B 1 113 ? -6.801 22.062 10.289 1 96.62 113 ASP B CA 1
ATOM 2623 C C . ASP B 1 113 ? -6.094 22.969 9.281 1 96.62 113 ASP B C 1
ATOM 2625 O O . ASP B 1 113 ? -4.895 22.828 9.047 1 96.62 113 ASP B O 1
ATOM 2629 N N . PRO B 1 114 ? -6.738 23.938 8.75 1 96.19 114 PRO B N 1
ATOM 2630 C CA . PRO B 1 114 ? -6.125 24.797 7.734 1 96.19 114 PRO B CA 1
ATOM 2631 C C . PRO B 1 114 ? -5.062 25.719 8.312 1 96.19 114 PRO B C 1
ATOM 2633 O O . PRO B 1 114 ? -4.312 26.359 7.559 1 96.19 114 PRO B O 1
ATOM 2636 N N . ALA B 1 115 ? -4.961 25.781 9.586 1 97.88 115 ALA B N 1
ATOM 2637 C CA . ALA B 1 115 ? -4.008 26.688 10.227 1 97.88 115 ALA B CA 1
ATOM 2638 C C . ALA B 1 115 ? -2.59 26.125 10.148 1 97.88 115 ALA B C 1
ATOM 2640 O O . ALA B 1 115 ? -1.618 26.859 10.344 1 97.88 115 ALA B O 1
ATOM 2641 N N . HIS B 1 116 ? -2.535 24.812 9.953 1 98.44 116 HIS B N 1
ATOM 2642 C CA . HIS B 1 116 ? -1.2 24.234 9.914 1 98.44 116 HIS B CA 1
ATOM 2643 C C . HIS B 1 116 ? -1.173 22.984 9.039 1 98.44 116 HIS B C 1
ATOM 2645 O O . HIS B 1 116 ? -2.225 22.438 8.688 1 98.44 116 HIS B O 1
ATOM 2651 N N . ILE B 1 117 ? -0.017 22.625 8.641 1 98.12 117 ILE B N 1
ATOM 2652 C CA . ILE B 1 117 ? 0.268 21.375 7.934 1 98.12 117 ILE B CA 1
ATOM 2653 C C . ILE B 1 117 ? 1.412 20.641 8.625 1 98.12 117 ILE B C 1
ATOM 2655 O O . ILE B 1 117 ? 2.408 21.25 9.016 1 98.12 117 ILE B O 1
ATOM 2659 N N . VAL B 1 118 ? 1.255 19.344 8.828 1 97.88 118 VAL B N 1
ATOM 2660 C CA . VAL B 1 118 ? 2.357 18.547 9.352 1 97.88 118 VAL B CA 1
ATOM 2661 C C . VAL B 1 118 ? 3.402 18.328 8.258 1 97.88 118 VAL B C 1
ATOM 2663 O O . VAL B 1 118 ? 3.082 17.844 7.176 1 97.88 118 VAL B O 1
ATOM 2666 N N . VAL B 1 119 ? 4.656 18.656 8.562 1 97 119 VAL B N 1
ATOM 2667 C CA . VAL B 1 119 ? 5.723 18.516 7.574 1 97 119 VAL B CA 1
ATOM 2668 C C . VAL B 1 119 ? 6.953 17.891 8.227 1 97 119 VAL B C 1
ATOM 2670 O O . VAL B 1 119 ? 7.176 18.047 9.43 1 97 119 VAL B O 1
ATOM 2673 N N . SER B 1 120 ? 7.676 17.141 7.422 1 94.69 120 SER B N 1
ATOM 2674 C CA . SER B 1 120 ? 8.984 16.703 7.887 1 94.69 120 SER B CA 1
ATOM 2675 C C . SER B 1 120 ? 10 17.844 7.852 1 94.69 120 SER B C 1
ATOM 2677 O O . SER B 1 120 ? 9.758 18.875 7.219 1 94.69 120 SER B O 1
ATOM 2679 N N . THR B 1 121 ? 11.102 17.625 8.492 1 91.5 121 THR B N 1
ATOM 2680 C CA . THR B 1 121 ? 12.156 18.641 8.484 1 91.5 121 THR B CA 1
ATOM 2681 C C . THR B 1 121 ? 12.719 18.828 7.078 1 91.5 121 THR B C 1
ATOM 2683 O O . THR B 1 121 ? 13.281 19.875 6.766 1 91.5 121 THR B O 1
ATOM 2686 N N . ARG B 1 122 ? 12.508 17.906 6.211 1 89.75 122 ARG B N 1
ATOM 2687 C CA . ARG B 1 122 ? 12.977 18 4.832 1 89.75 122 ARG B CA 1
ATOM 2688 C C . ARG B 1 122 ? 11.914 18.625 3.934 1 89.75 122 ARG B C 1
ATOM 2690 O O . ARG B 1 122 ? 12.125 18.781 2.73 1 89.75 122 ARG B O 1
ATOM 2697 N N . GLY B 1 123 ? 10.781 18.891 4.531 1 91.56 123 GLY B N 1
ATOM 2698 C CA . GLY B 1 123 ? 9.797 19.688 3.818 1 91.56 123 GLY B CA 1
ATOM 2699 C C . GLY B 1 123 ? 8.672 18.859 3.236 1 91.56 123 GLY B C 1
ATOM 2700 O O . GLY B 1 123 ? 7.816 19.391 2.514 1 91.56 123 GLY B O 1
ATOM 2701 N N . ARG B 1 124 ? 8.648 17.609 3.518 1 94 124 ARG B N 1
ATOM 2702 C CA . ARG B 1 124 ? 7.605 16.734 2.982 1 94 124 ARG B CA 1
ATOM 2703 C C . ARG B 1 124 ? 6.348 16.797 3.844 1 94 124 ARG B C 1
ATOM 2705 O O . ARG B 1 124 ? 6.375 16.406 5.016 1 94 124 ARG B O 1
ATOM 2712 N N . PRO B 1 125 ? 5.199 17.281 3.215 1 96.94 125 PRO B N 1
ATOM 2713 C CA . PRO B 1 125 ? 3.969 17.375 4.004 1 96.94 125 PRO B CA 1
ATOM 2714 C C . PRO B 1 125 ? 3.195 16.062 4.062 1 96.94 125 PRO B C 1
ATOM 2716 O O . PRO B 1 125 ? 3.16 15.312 3.078 1 96.94 125 PRO B O 1
ATOM 2719 N N . TRP B 1 126 ? 2.592 15.805 5.172 1 96.69 126 TRP B N 1
ATOM 2720 C CA . TRP B 1 126 ? 1.623 14.711 5.223 1 96.69 126 TRP B CA 1
ATOM 2721 C C . TRP B 1 126 ? 0.441 14.984 4.301 1 96.69 126 TRP B C 1
ATOM 2723 O O . TRP B 1 126 ? 0.034 16.141 4.133 1 96.69 126 TRP B O 1
ATOM 2733 N N . PHE B 1 127 ? -0.014 13.953 3.734 1 95.44 127 PHE B N 1
ATOM 2734 C CA . PHE B 1 127 ? -1.203 14.078 2.898 1 95.44 127 PHE B CA 1
ATOM 2735 C C . PHE B 1 127 ? -2.316 13.164 3.4 1 95.44 127 PHE B C 1
ATOM 2737 O O . PHE B 1 127 ? -2.125 11.953 3.525 1 95.44 127 PHE B O 1
ATOM 2744 N N . VAL B 1 128 ? -3.439 13.797 3.727 1 93.38 128 VAL B N 1
ATOM 2745 C CA . VAL B 1 128 ? -4.605 13.086 4.242 1 93.38 128 VAL B CA 1
ATOM 2746 C C . VAL B 1 128 ? -5.871 13.602 3.562 1 93.38 128 VAL B C 1
ATOM 2748 O O . VAL B 1 128 ? -5.984 14.789 3.27 1 93.38 128 VAL B O 1
ATOM 2751 N N . ARG B 1 129 ? -6.77 12.633 3.342 1 89.75 129 ARG B N 1
ATOM 2752 C CA . ARG B 1 129 ? -8.094 13 2.857 1 89.75 129 ARG B CA 1
ATOM 2753 C C . ARG B 1 129 ? -9.164 12.688 3.895 1 89.75 129 ARG B C 1
ATOM 2755 O O . ARG B 1 129 ? -9 11.766 4.699 1 89.75 129 ARG B O 1
ATOM 2762 N N . ASP B 1 130 ? -10.211 13.367 3.77 1 85.44 130 ASP B N 1
ATOM 2763 C CA . ASP B 1 130 ? -11.297 13.188 4.727 1 85.44 130 ASP B CA 1
ATOM 2764 C C . ASP B 1 130 ? -11.961 11.82 4.555 1 85.44 130 ASP B C 1
ATOM 2766 O O . ASP B 1 130 ? -12.484 11.25 5.516 1 85.44 130 ASP B O 1
ATOM 2770 N N . ASP B 1 131 ? -11.859 11.297 3.361 1 84.19 131 ASP B N 1
ATOM 2771 C CA . ASP B 1 131 ? -12.516 10.016 3.102 1 84.19 131 ASP B CA 1
ATOM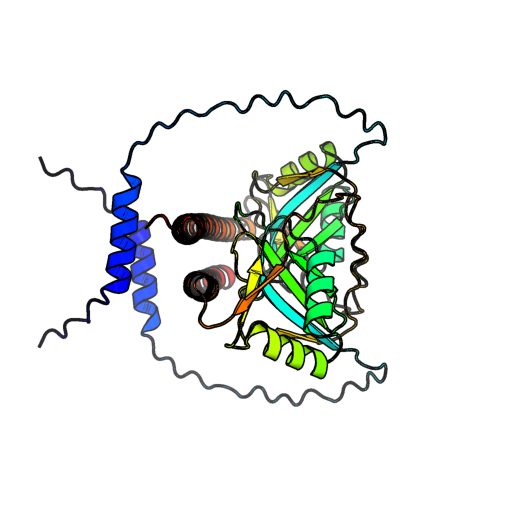 2772 C C . ASP B 1 131 ? -11.547 8.852 3.303 1 84.19 131 ASP B C 1
ATOM 2774 O O . ASP B 1 131 ? -11.852 7.719 2.928 1 84.19 131 ASP B O 1
ATOM 2778 N N . TRP B 1 132 ? -10.453 9.156 3.92 1 86 132 TRP B N 1
ATOM 2779 C CA . TRP B 1 132 ? -9.469 8.102 4.133 1 86 132 TRP B CA 1
ATOM 2780 C C . TRP B 1 132 ? -9.547 7.559 5.555 1 86 132 TRP B C 1
ATOM 2782 O O . TRP B 1 132 ? -8.594 6.949 6.047 1 86 132 TRP B O 1
ATOM 2792 N N . CYS B 1 133 ? -10.586 7.758 6.168 1 86.31 133 CYS B N 1
ATOM 2793 C CA . CYS B 1 133 ? -10.828 7.191 7.492 1 86.31 133 CYS B CA 1
ATOM 2794 C C . CYS B 1 133 ? -11.828 6.051 7.418 1 86.31 133 CYS B C 1
ATOM 2796 O O . CYS B 1 133 ? -12.867 6.168 6.766 1 86.31 133 CYS B O 1
ATOM 2798 N N . ARG B 1 134 ? -11.469 4.957 8.133 1 83.38 134 ARG B N 1
ATOM 2799 C CA . ARG B 1 134 ? -12.359 3.801 8.125 1 83.38 134 ARG B CA 1
ATOM 2800 C C . ARG B 1 134 ? -12.555 3.246 9.531 1 83.38 134 ARG B C 1
ATOM 2802 O O . ARG B 1 134 ? -11.625 3.254 10.344 1 83.38 134 ARG B O 1
ATOM 2809 N N . LYS B 1 135 ? -13.727 2.783 9.703 1 86 135 LYS B N 1
ATOM 2810 C CA . LYS B 1 135 ? -14.055 2.057 10.93 1 86 135 LYS B CA 1
ATOM 2811 C C . LYS B 1 135 ? -13.945 0.55 10.719 1 86 135 LYS B C 1
ATOM 2813 O O . LYS B 1 135 ? -14.414 0.018 9.711 1 86 135 LYS B O 1
ATOM 2818 N N . PHE B 1 136 ? -13.289 -0.042 11.578 1 79.94 136 PHE B N 1
ATOM 2819 C CA . PHE B 1 136 ? -13.148 -1.491 11.523 1 79.94 136 PHE B CA 1
ATOM 2820 C C . PHE B 1 136 ? -13.789 -2.148 12.734 1 79.94 136 PHE B C 1
ATOM 2822 O O . PHE B 1 136 ? -13.711 -1.622 13.852 1 79.94 136 PHE B O 1
ATOM 2829 N N . GLU B 1 137 ? -14.375 -3.238 12.414 1 81.31 137 GLU B N 1
ATOM 2830 C CA . GLU B 1 137 ? -14.938 -4.031 13.508 1 81.31 137 GLU B CA 1
ATOM 2831 C C . GLU B 1 137 ? -13.914 -5.02 14.055 1 81.31 137 GLU B C 1
ATOM 2833 O O . GLU B 1 137 ? -13.133 -5.605 13.297 1 81.31 137 GLU B O 1
ATOM 2838 N N . GLY B 1 138 ? -13.891 -5.043 15.391 1 76.69 138 GLY B N 1
ATOM 2839 C CA . GLY B 1 138 ? -12.984 -5.992 16.016 1 76.69 138 GLY B CA 1
ATOM 2840 C C . GLY B 1 138 ? -11.883 -5.324 16.812 1 76.69 138 GLY B C 1
ATOM 2841 O O . GLY B 1 138 ? -11.891 -4.105 17 1 76.69 138 GLY B O 1
ATOM 2842 N N . ALA B 1 139 ? -11.031 -6.203 17.25 1 75.06 139 ALA B N 1
ATOM 2843 C CA . ALA B 1 139 ? -9.945 -5.703 18.094 1 75.06 139 ALA B CA 1
ATOM 2844 C C . ALA B 1 139 ? -8.883 -5.012 17.25 1 75.06 139 ALA B C 1
ATOM 2846 O O . ALA B 1 139 ? -8.57 -5.457 16.141 1 75.06 139 ALA B O 1
ATOM 2847 N N . MET B 1 140 ? -8.438 -3.939 17.719 1 77.88 140 MET B N 1
ATOM 2848 C CA . MET B 1 140 ? -7.328 -3.254 17.062 1 77.88 140 MET B CA 1
ATOM 2849 C C . MET B 1 140 ? -6.086 -4.141 17.031 1 77.88 140 MET B C 1
ATOM 2851 O O . MET B 1 140 ? -5.707 -4.727 18.047 1 77.88 140 MET B O 1
ATOM 2855 N N . PRO B 1 141 ? -5.531 -4.223 15.82 1 70.56 141 PRO B N 1
ATOM 2856 C CA . PRO B 1 141 ? -4.301 -5.008 15.734 1 70.56 141 PRO B CA 1
ATOM 2857 C C . PRO B 1 141 ? -3.178 -4.449 16.609 1 70.56 141 PRO B C 1
ATOM 2859 O O . PRO B 1 141 ? -3.066 -3.23 16.766 1 70.56 141 PRO B O 1
ATOM 2862 N N . ARG B 1 142 ? -2.492 -5.391 17.234 1 64.31 142 ARG B N 1
ATOM 2863 C CA . ARG B 1 142 ? -1.316 -4.996 18 1 64.31 142 ARG B CA 1
ATOM 2864 C C . ARG B 1 142 ? -0.033 -5.363 17.266 1 64.31 142 ARG B C 1
ATOM 2866 O O . ARG B 1 142 ? 0.102 -6.48 16.75 1 64.31 142 ARG B O 1
ATOM 2873 N N . TYR B 1 143 ? 0.496 -4.352 16.719 1 54.5 143 TYR B N 1
ATOM 2874 C CA . TYR B 1 143 ? 1.752 -4.629 16.031 1 54.5 143 TYR B CA 1
ATOM 2875 C C . TYR B 1 143 ? 2.939 -4.453 16.969 1 54.5 143 TYR B C 1
ATOM 2877 O O . TYR B 1 143 ? 2.986 -3.494 17.75 1 54.5 143 TYR B O 1
ATOM 2885 N N . GLU B 1 144 ? 3.426 -5.594 17.5 1 49.31 144 GLU B N 1
ATOM 2886 C CA . GLU B 1 144 ? 4.695 -5.449 18.219 1 49.31 144 GLU B CA 1
ATOM 2887 C C . GLU B 1 144 ? 5.828 -5.121 17.25 1 49.31 144 GLU B C 1
ATOM 2889 O O . GLU B 1 144 ? 6.102 -5.887 16.312 1 49.31 144 GLU B O 1
ATOM 2894 N N . VAL B 1 145 ? 5.777 -4.121 16.766 1 45.09 145 VAL B N 1
ATOM 2895 C CA . VAL B 1 145 ? 6.926 -3.793 15.922 1 45.09 145 VAL B CA 1
ATOM 2896 C C . VAL B 1 145 ? 8.219 -4.207 16.625 1 45.09 145 VAL B C 1
ATOM 2898 O O . VAL B 1 145 ? 8.539 -3.689 17.703 1 45.09 145 VAL B O 1
ATOM 2901 N N . LYS B 1 146 ? 8.57 -5.441 16.828 1 40.69 146 LYS B N 1
ATOM 2902 C CA . LYS B 1 146 ? 9.977 -5.512 17.188 1 40.69 146 LYS B CA 1
ATOM 2903 C C . LYS B 1 146 ? 10.828 -4.648 16.266 1 40.69 146 LYS B C 1
ATOM 2905 O O . LYS B 1 146 ? 11.07 -5.012 15.109 1 40.69 146 LYS B O 1
ATOM 2910 N N . TRP B 1 147 ? 10.594 -3.494 16.203 1 36.28 147 TRP B N 1
ATOM 2911 C CA . TRP B 1 147 ? 11.484 -2.564 15.516 1 36.28 147 TRP B CA 1
ATOM 2912 C C . TRP B 1 147 ? 12.938 -2.967 15.711 1 36.28 147 TRP B C 1
ATOM 2914 O O . TRP B 1 147 ? 13.43 -3.02 16.844 1 36.28 147 TRP B O 1
ATOM 2924 N N . SER B 1 148 ? 13.406 -4.004 15.203 1 37.5 148 SER B N 1
ATOM 2925 C CA . SER B 1 148 ? 14.859 -3.988 15.242 1 37.5 148 SER B CA 1
ATOM 2926 C C . SER B 1 148 ? 15.391 -2.576 15.461 1 37.5 148 SER B C 1
ATOM 2928 O O . SER B 1 148 ? 14.703 -1.595 15.18 1 37.5 148 SER B O 1
ATOM 2930 N N . ASN B 1 149 ? 16.562 -2.557 16.156 1 37.16 149 ASN B N 1
ATOM 2931 C CA . ASN B 1 149 ? 17.516 -1.478 16.438 1 37.16 149 ASN B CA 1
ATOM 2932 C C . ASN B 1 149 ? 17.609 -0.496 15.281 1 37.16 149 ASN B C 1
ATOM 2934 O O . ASN B 1 149 ? 18.609 0.218 15.148 1 37.16 149 ASN B O 1
ATOM 2938 N N . ARG B 1 150 ? 16.984 -0.787 14.227 1 38.69 150 ARG B N 1
ATOM 2939 C CA . ARG B 1 150 ? 17.406 0.365 13.438 1 38.69 150 ARG B CA 1
ATOM 2940 C C . ARG B 1 150 ? 17.328 1.65 14.25 1 38.69 150 ARG B C 1
ATOM 2942 O O . ARG B 1 150 ? 16.234 2.068 14.648 1 38.69 150 ARG B O 1
ATOM 2949 N N . VAL B 1 151 ? 18 1.727 15.344 1 39.19 151 VAL B N 1
ATOM 2950 C CA . VAL B 1 151 ? 18.375 3.102 15.672 1 39.19 151 VAL B CA 1
ATOM 2951 C C . VAL B 1 151 ? 18.109 4.004 14.469 1 39.19 151 VAL B C 1
ATOM 2953 O O . VAL B 1 151 ? 18.938 4.102 13.562 1 39.19 151 VAL B O 1
ATOM 2956 N N . GLN B 1 152 ? 17.219 3.545 13.625 1 43.28 152 GLN B N 1
ATOM 2957 C CA . GLN B 1 152 ? 17.031 4.52 12.555 1 43.28 152 GLN B CA 1
ATOM 2958 C C . GLN B 1 152 ? 17.188 5.945 13.078 1 43.28 152 GLN B C 1
ATOM 2960 O O . GLN B 1 152 ? 16.5 6.352 14.016 1 43.28 152 GLN B O 1
ATOM 2965 N N . GLN B 1 153 ? 18.266 6.238 13.375 1 42.22 153 GLN B N 1
ATOM 2966 C CA . GLN B 1 153 ? 18.453 7.684 13.359 1 42.22 153 GLN B CA 1
ATOM 2967 C C . GLN B 1 153 ? 17.312 8.383 12.633 1 42.22 153 GLN B C 1
ATOM 2969 O O . GLN B 1 153 ? 17.203 8.281 11.406 1 42.22 153 GLN B O 1
ATOM 2974 N N . ASP B 1 154 ? 16.109 8.219 13.172 1 52.31 154 ASP B N 1
ATOM 2975 C CA . ASP B 1 154 ? 14.977 9.078 12.812 1 52.31 154 ASP B CA 1
ATOM 2976 C C . ASP B 1 154 ? 15.461 10.422 12.273 1 52.31 154 ASP B C 1
ATOM 2978 O O . ASP B 1 154 ? 15.867 11.289 13.047 1 52.31 154 ASP B O 1
ATOM 2982 N N . SER B 1 155 ? 16.094 10.367 11.234 1 56.16 155 SER B N 1
ATOM 2983 C CA . SER B 1 155 ? 16.516 11.68 10.758 1 56.16 155 SER B CA 1
ATOM 2984 C C . SER B 1 155 ? 15.328 12.547 10.383 1 56.16 155 SER B C 1
ATOM 2986 O O . SER B 1 155 ? 15.484 13.75 10.141 1 56.16 155 SER B O 1
ATOM 2988 N N . SER B 1 156 ? 14.031 11.766 10.383 1 63.28 156 SER B N 1
ATOM 2989 C CA . SER B 1 156 ? 12.992 12.703 9.961 1 63.28 156 SER B CA 1
ATOM 2990 C C . SER B 1 156 ? 12.211 13.242 11.156 1 63.28 156 SER B C 1
ATOM 2992 O O . SER B 1 156 ? 11.68 12.469 11.953 1 63.28 156 SER B O 1
ATOM 2994 N N . LYS B 1 157 ? 12.492 14.344 11.484 1 85 157 LYS B N 1
ATOM 2995 C CA . LYS B 1 157 ? 11.703 15.094 12.461 1 85 157 LYS B CA 1
ATOM 2996 C C . LYS B 1 157 ? 10.492 15.742 11.805 1 85 157 LYS B C 1
ATOM 2998 O O . LYS B 1 157 ? 10.477 15.961 10.594 1 85 157 LYS B O 1
ATOM 3003 N N . LEU B 1 158 ? 9.477 15.789 12.664 1 96 158 LEU B N 1
ATOM 3004 C CA . LEU B 1 158 ? 8.219 16.375 12.203 1 96 158 LEU B CA 1
ATOM 3005 C C . LEU B 1 158 ? 7.965 17.719 12.875 1 96 158 LEU B C 1
ATOM 3007 O O . LEU B 1 158 ? 8.406 17.953 14 1 96 158 LEU B O 1
ATOM 3011 N N . LYS B 1 159 ? 7.414 18.547 12.156 1 96.38 159 LYS B N 1
ATOM 3012 C CA . LYS B 1 159 ? 7.02 19.859 12.672 1 96.38 159 LYS B CA 1
ATOM 3013 C C . LYS B 1 159 ? 5.727 20.328 12.016 1 96.38 159 LYS B C 1
ATOM 3015 O O . LYS B 1 159 ? 5.223 19.703 11.086 1 96.38 159 LYS B O 1
ATOM 3020 N N . LEU B 1 160 ? 5.25 21.438 12.547 1 97.88 160 LEU B N 1
ATOM 3021 C CA . LEU B 1 160 ? 4.09 22.078 11.945 1 97.88 160 LEU B CA 1
ATOM 3022 C C . LEU B 1 160 ? 4.508 23.297 11.117 1 97.88 160 LEU B C 1
ATOM 3024 O O . LEU B 1 160 ? 5.316 24.109 11.562 1 97.88 160 LEU B O 1
ATOM 3028 N N . ALA B 1 161 ? 4.07 23.375 9.93 1 98 161 ALA B N 1
ATOM 3029 C CA . ALA B 1 161 ? 4.141 24.594 9.125 1 98 161 ALA B CA 1
ATOM 3030 C C . ALA B 1 161 ? 2.863 25.406 9.266 1 98 161 ALA B C 1
ATOM 3032 O O . ALA B 1 161 ? 1.775 24.953 8.914 1 98 161 ALA B O 1
ATOM 3033 N N . TYR B 1 162 ? 3.016 26.578 9.656 1 98.19 162 TYR B N 1
ATOM 3034 C CA . TYR B 1 162 ? 1.842 27.391 9.969 1 98.19 162 TYR B CA 1
ATOM 3035 C C . TYR B 1 162 ? 1.47 28.281 8.797 1 98.19 162 TYR B C 1
ATOM 3037 O O . TYR B 1 162 ? 2.346 28.781 8.086 1 98.19 162 TYR B O 1
ATOM 3045 N N . LYS B 1 163 ? 0.206 28.453 8.75 1 97.81 163 LYS B N 1
ATOM 3046 C CA . LYS B 1 163 ? -0.33 29.328 7.715 1 97.81 163 LYS B CA 1
ATOM 3047 C C . LYS B 1 163 ? 0.308 30.719 7.777 1 97.81 163 LYS B C 1
ATOM 3049 O O . LYS B 1 163 ? 0.485 31.266 8.859 1 97.81 163 LYS B O 1
ATOM 3054 N N . GLY B 1 164 ? 0.646 31.266 6.59 1 96.88 164 GLY B N 1
ATOM 3055 C CA . GLY B 1 164 ? 1.278 32.562 6.52 1 96.88 164 GLY B CA 1
ATOM 3056 C C . GLY B 1 164 ? 2.783 32.5 6.352 1 96.88 164 GLY B C 1
ATOM 3057 O O . GLY B 1 164 ? 3.436 33.531 6.098 1 96.88 164 GLY B O 1
ATOM 3058 N N . THR B 1 165 ? 3.369 31.328 6.516 1 96.75 165 THR B N 1
ATOM 3059 C CA . THR B 1 165 ? 4.805 31.156 6.332 1 96.75 165 THR B CA 1
ATOM 3060 C C . THR B 1 165 ? 5.113 30.625 4.938 1 96.75 165 THR B C 1
ATOM 3062 O O . THR B 1 165 ? 4.234 30.062 4.27 1 96.75 165 THR B O 1
ATOM 3065 N N . LYS B 1 166 ? 6.305 30.844 4.512 1 94.25 166 LYS B N 1
ATOM 3066 C CA . LYS B 1 166 ? 6.75 30.297 3.229 1 94.25 166 LYS B CA 1
ATOM 3067 C C . LYS B 1 166 ? 6.711 28.766 3.234 1 94.25 166 LYS B C 1
ATOM 3069 O O . LYS B 1 166 ? 6.355 28.156 2.229 1 94.25 166 LYS B O 1
ATOM 3074 N N . GLU B 1 167 ? 7.039 28.25 4.328 1 94.81 167 GLU B N 1
ATOM 3075 C CA . GLU B 1 167 ? 7.031 26.797 4.477 1 94.81 167 GLU B CA 1
ATOM 3076 C C . GLU B 1 167 ? 5.625 26.234 4.297 1 94.81 167 GLU B C 1
ATOM 3078 O O . GLU B 1 167 ? 5.441 25.188 3.662 1 94.81 167 GLU B O 1
ATOM 3083 N N . TYR B 1 168 ? 4.727 26.859 4.824 1 97 168 TYR B N 1
ATOM 3084 C CA . TYR B 1 168 ? 3.336 26.438 4.684 1 97 168 TYR B CA 1
ATOM 3085 C C . TYR B 1 168 ? 2.902 26.484 3.221 1 97 168 TYR B C 1
ATOM 3087 O O . TYR B 1 168 ? 2.246 25.562 2.734 1 97 168 TYR B O 1
ATOM 3095 N N . GLU B 1 169 ? 3.23 27.516 2.586 1 95.75 169 GLU B N 1
ATOM 3096 C CA . GLU B 1 169 ? 2.84 27.672 1.188 1 95.75 169 GLU B CA 1
ATOM 3097 C C . GLU B 1 169 ? 3.445 26.578 0.322 1 95.75 169 GLU B C 1
ATOM 3099 O O . GLU B 1 169 ? 2.77 26.016 -0.543 1 95.75 169 GLU B O 1
ATOM 3104 N N . ARG B 1 170 ? 4.629 26.281 0.565 1 94.75 170 ARG B N 1
ATOM 3105 C CA . ARG B 1 170 ? 5.281 25.203 -0.165 1 94.75 170 ARG B CA 1
ATOM 3106 C C . ARG B 1 170 ? 4.621 23.859 0.141 1 94.75 170 ARG B C 1
ATOM 3108 O O . ARG B 1 170 ? 4.395 23.047 -0.763 1 94.75 170 ARG B O 1
ATOM 3115 N N . ALA B 1 171 ? 4.371 23.594 1.33 1 96.56 171 ALA B N 1
ATOM 3116 C CA . ALA B 1 171 ? 3.713 22.359 1.741 1 96.56 171 ALA B CA 1
ATOM 3117 C C . ALA B 1 171 ? 2.346 22.219 1.08 1 96.56 171 ALA B C 1
ATOM 3119 O O . ALA B 1 171 ? 1.963 21.141 0.65 1 96.56 171 ALA B O 1
ATOM 3120 N N . LYS B 1 172 ? 1.729 23.328 1.039 1 95.81 172 LYS B N 1
ATOM 3121 C CA . LYS B 1 172 ? 0.406 23.328 0.422 1 95.81 172 LYS B CA 1
ATOM 3122 C C . LYS B 1 172 ? 0.49 22.984 -1.062 1 95.81 172 LYS B C 1
ATOM 3124 O O . LYS B 1 172 ? -0.35 22.25 -1.583 1 95.81 172 LYS B O 1
ATOM 3129 N N . GLU B 1 173 ? 1.401 23.5 -1.714 1 94.94 173 GLU B N 1
ATOM 3130 C CA . GLU B 1 173 ? 1.616 23.172 -3.119 1 94.94 173 GLU B CA 1
ATOM 3131 C C . GLU B 1 173 ? 1.889 21.688 -3.303 1 94.94 173 GLU B C 1
ATOM 3133 O O . GLU B 1 173 ? 1.349 21.047 -4.215 1 94.94 173 GLU B O 1
ATOM 3138 N N . LEU B 1 174 ? 2.674 21.141 -2.477 1 95.19 174 LEU B N 1
ATOM 3139 C CA . LEU B 1 174 ? 2.992 19.719 -2.527 1 95.19 174 LEU B CA 1
ATOM 3140 C C . LEU B 1 174 ? 1.755 18.875 -2.248 1 95.19 174 LEU B C 1
ATOM 3142 O O . LEU B 1 174 ? 1.545 17.844 -2.889 1 95.19 174 LEU B O 1
ATOM 3146 N N . GLN B 1 175 ? 0.997 19.328 -1.322 1 95.56 175 GLN B N 1
ATOM 3147 C CA . GLN B 1 175 ? -0.25 18.625 -1.052 1 95.56 175 GLN B CA 1
ATOM 3148 C C . GLN B 1 175 ? -1.175 18.656 -2.266 1 95.56 175 GLN B C 1
ATOM 3150 O O . GLN B 1 175 ? -1.854 17.656 -2.559 1 95.56 175 GLN B O 1
ATOM 3155 N N . CYS B 1 176 ? -1.206 19.797 -2.883 1 93.12 176 CYS B N 1
ATOM 3156 C CA . CYS B 1 176 ? -2.029 19.906 -4.082 1 93.12 176 CYS B CA 1
ATOM 3157 C C . CYS B 1 176 ? -1.555 18.938 -5.16 1 93.12 176 CYS B C 1
ATOM 3159 O O . CYS B 1 176 ? -2.367 18.281 -5.809 1 93.12 176 CYS B O 1
ATOM 3161 N N . LEU B 1 177 ? -0.295 18.844 -5.293 1 92.56 177 LEU B N 1
ATOM 3162 C CA . LEU B 1 177 ? 0.287 17.891 -6.234 1 92.56 177 LEU B CA 1
ATOM 3163 C C . LEU B 1 177 ? -0.112 16.469 -5.883 1 92.56 177 LEU B C 1
ATOM 3165 O O . LEU B 1 177 ? -0.494 15.695 -6.762 1 92.56 177 LEU B O 1
ATOM 3169 N N . ARG B 1 178 ? -0.066 16.109 -4.633 1 92.88 178 ARG B N 1
ATOM 3170 C CA . ARG B 1 178 ? -0.423 14.773 -4.172 1 92.88 178 ARG B CA 1
ATOM 3171 C C . ARG B 1 178 ? -1.908 14.5 -4.383 1 92.88 178 ARG B C 1
ATOM 3173 O O . ARG B 1 178 ? -2.299 13.375 -4.715 1 92.88 178 ARG B O 1
A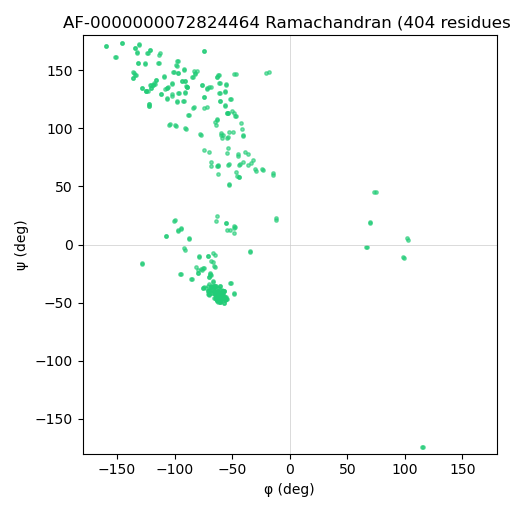TOM 3180 N N . CYS B 1 179 ? -2.605 15.508 -4.191 1 92.62 179 CYS B N 1
ATOM 3181 C CA . CYS B 1 179 ? -4.039 15.375 -4.422 1 92.62 179 CYS B CA 1
ATOM 3182 C C . CYS B 1 179 ? -4.328 15.023 -5.879 1 92.62 179 CYS B C 1
ATOM 3184 O O . CYS B 1 179 ? -5.074 14.086 -6.164 1 92.62 179 CYS B O 1
ATOM 3186 N N . GLU B 1 180 ? -3.766 15.742 -6.727 1 89.56 180 GLU B N 1
ATOM 3187 C CA . GLU B 1 180 ? -3.938 15.477 -8.148 1 89.56 180 GLU B CA 1
ATOM 3188 C C . GLU B 1 180 ? -3.469 14.07 -8.508 1 89.56 180 GLU B C 1
ATOM 3190 O O . GLU B 1 180 ? -4.117 13.375 -9.297 1 89.56 180 GLU B O 1
ATOM 3195 N N . PHE B 1 181 ? -2.418 13.758 -7.961 1 90.06 181 PHE B N 1
ATOM 3196 C CA . PHE B 1 181 ? -1.868 12.422 -8.164 1 90.06 181 PHE B CA 1
ATOM 3197 C C . PHE B 1 181 ? -2.875 11.352 -7.754 1 90.06 181 PHE B C 1
ATOM 3199 O O . PHE B 1 181 ? -3.139 10.414 -8.516 1 90.06 181 PHE B O 1
ATOM 3206 N N . HIS B 1 182 ? -3.416 11.453 -6.617 1 90.25 182 HIS B N 1
ATOM 3207 C CA . HIS B 1 182 ? -4.355 10.453 -6.113 1 90.25 182 HIS B CA 1
ATOM 3208 C C . HIS B 1 182 ? -5.629 10.43 -6.949 1 90.25 182 HIS B C 1
ATOM 3210 O O . HIS B 1 182 ? -6.23 9.367 -7.141 1 90.25 182 HIS B O 1
ATOM 3216 N N . ASP B 1 183 ? -6.016 11.578 -7.383 1 86.81 183 ASP B N 1
ATOM 3217 C CA . ASP B 1 183 ? -7.164 11.609 -8.289 1 86.81 183 ASP B CA 1
ATOM 3218 C C . ASP B 1 183 ? -6.887 10.797 -9.555 1 86.81 183 ASP B C 1
ATOM 3220 O O . ASP B 1 183 ? -7.738 10.031 -10.008 1 86.81 183 ASP B O 1
ATOM 3224 N N . HIS B 1 184 ? -5.754 11.016 -10.016 1 86.94 184 HIS B N 1
ATOM 3225 C CA . HIS B 1 184 ? -5.355 10.25 -11.195 1 86.94 184 HIS B CA 1
ATOM 3226 C C . HIS B 1 184 ? -5.289 8.758 -10.891 1 86.94 184 HIS B C 1
ATOM 3228 O O . HIS B 1 184 ? -5.742 7.938 -11.688 1 86.94 184 HIS B O 1
ATOM 3234 N N . LEU B 1 185 ? -4.664 8.461 -9.82 1 86.25 185 LEU B N 1
ATOM 3235 C CA . LEU B 1 185 ? -4.539 7.066 -9.406 1 86.25 185 LEU B CA 1
ATOM 3236 C C . LEU B 1 185 ? -5.906 6.406 -9.305 1 86.25 185 LEU B C 1
ATOM 3238 O O . LEU B 1 185 ? -6.086 5.262 -9.734 1 86.25 185 LEU B O 1
ATOM 3242 N N . GLU B 1 186 ? -6.781 7.047 -8.703 1 85.38 186 GLU B N 1
ATOM 3243 C CA . GLU B 1 186 ? -8.125 6.504 -8.555 1 85.38 186 GLU B CA 1
ATOM 3244 C C . GLU B 1 186 ? -8.758 6.219 -9.914 1 85.38 186 GLU B C 1
ATOM 3246 O O . GLU B 1 186 ? -9.461 5.219 -10.086 1 85.38 186 GLU B O 1
ATOM 3251 N N . CYS B 1 187 ? -8.547 7.059 -10.844 1 83.94 187 CYS B N 1
ATOM 3252 C CA . CYS B 1 187 ? -9.078 6.863 -12.188 1 83.94 187 CYS B CA 1
ATOM 3253 C C . CYS B 1 187 ? -8.477 5.617 -12.828 1 83.94 187 CYS B C 1
ATOM 3255 O O . CYS B 1 187 ? -9.195 4.816 -13.43 1 83.94 187 CYS B O 1
ATOM 3257 N N . ILE B 1 188 ? -7.199 5.484 -12.688 1 85.88 188 ILE B N 1
ATOM 3258 C CA . ILE B 1 188 ? -6.512 4.344 -13.281 1 85.88 188 ILE B CA 1
ATOM 3259 C C . ILE B 1 188 ? -6.996 3.051 -12.633 1 85.88 188 ILE B C 1
ATOM 3261 O O . ILE B 1 188 ? -7.188 2.041 -13.312 1 85.88 188 ILE B O 1
ATOM 3265 N N . TYR B 1 189 ? -7.184 3.064 -11.383 1 87.69 189 TYR B N 1
ATOM 3266 C CA . TYR B 1 189 ? -7.68 1.887 -10.68 1 87.69 189 TYR B CA 1
ATOM 3267 C C . TYR B 1 189 ? -9.094 1.539 -11.125 1 87.69 189 TYR B C 1
ATOM 3269 O O . TYR B 1 189 ? -9.43 0.364 -11.289 1 87.69 189 TYR B O 1
ATOM 3277 N N . ARG B 1 190 ? -9.898 2.516 -11.258 1 85.75 190 ARG B N 1
ATOM 3278 C CA . ARG B 1 190 ? -11.258 2.271 -11.734 1 85.75 190 ARG B CA 1
ATOM 3279 C C . ARG B 1 190 ? -11.242 1.622 -13.109 1 85.75 190 ARG B C 1
ATOM 3281 O O . ARG B 1 190 ? -12.039 0.717 -13.383 1 85.75 190 ARG B O 1
ATOM 3288 N N . ARG B 1 191 ? -10.422 2.066 -13.914 1 85.94 191 ARG B N 1
ATOM 3289 C CA . ARG B 1 191 ? -10.281 1.478 -15.242 1 85.94 191 ARG B CA 1
ATOM 3290 C C . ARG B 1 191 ? -9.812 0.03 -15.156 1 85.94 191 ARG B C 1
ATOM 3292 O O . ARG B 1 191 ? -10.32 -0.839 -15.867 1 85.94 191 ARG B O 1
ATOM 3299 N N . LEU B 1 192 ? -8.82 -0.164 -14.352 1 89.19 192 LEU B N 1
ATOM 3300 C CA . LEU B 1 192 ? -8.336 -1.525 -14.148 1 89.19 192 LEU B CA 1
ATOM 3301 C C . LEU B 1 192 ? -9.469 -2.443 -13.703 1 89.19 192 LEU B C 1
ATOM 3303 O O . LEU B 1 192 ? -9.633 -3.545 -14.234 1 89.19 192 LEU B O 1
ATOM 3307 N N . GLU B 1 193 ? -10.188 -1.992 -12.789 1 88.06 193 GLU B N 1
ATOM 3308 C CA . GLU B 1 193 ? -11.289 -2.789 -12.258 1 88.06 193 GLU B CA 1
ATOM 3309 C C . GLU B 1 193 ? -12.305 -3.119 -13.352 1 88.06 193 GLU B C 1
ATOM 3311 O O . GLU B 1 193 ? -12.82 -4.238 -13.406 1 88.06 193 GLU B O 1
ATOM 3316 N N . SER B 1 194 ? -12.633 -2.125 -14.109 1 88.62 194 SER B N 1
ATOM 3317 C CA . SER B 1 194 ? -13.586 -2.338 -15.195 1 88.62 194 SER B CA 1
ATOM 3318 C C . SER B 1 194 ? -13.078 -3.393 -16.172 1 88.62 194 SER B C 1
ATOM 3320 O O . SER B 1 194 ? -13.828 -4.285 -16.578 1 88.62 194 SER B O 1
ATOM 3322 N N . GLU B 1 195 ? -11.844 -3.301 -16.547 1 87.88 195 GLU B N 1
ATOM 3323 C CA . GLU B 1 195 ? -11.258 -4.262 -17.469 1 87.88 195 GLU B CA 1
ATOM 3324 C C . GLU B 1 195 ? -11.188 -5.656 -16.859 1 87.88 195 GLU B C 1
ATOM 3326 O O . GLU B 1 195 ? -11.438 -6.652 -17.531 1 87.88 195 GLU B O 1
ATOM 3331 N N . GLU B 1 196 ? -10.844 -5.711 -15.617 1 89.31 196 GLU B N 1
ATOM 3332 C CA . GLU B 1 196 ? -10.781 -6.996 -14.922 1 89.31 196 GLU B CA 1
ATOM 3333 C C . GLU B 1 196 ? -12.156 -7.656 -14.867 1 89.31 196 GLU B C 1
ATOM 3335 O O . GLU B 1 196 ? -12.273 -8.875 -15.031 1 89.31 196 GLU B O 1
ATOM 3340 N N . ARG B 1 197 ? -13.094 -6.867 -14.547 1 87 197 ARG B N 1
ATOM 3341 C CA . ARG B 1 197 ? -14.453 -7.387 -14.469 1 87 197 ARG B CA 1
ATOM 3342 C C . ARG B 1 197 ? -14.875 -8.008 -15.797 1 87 197 ARG B C 1
ATOM 3344 O O . ARG B 1 197 ? -15.523 -9.062 -15.82 1 87 197 ARG B O 1
ATOM 3351 N N . LYS B 1 198 ? -14.539 -7.438 -16.844 1 86.5 198 LYS B N 1
ATOM 3352 C CA . LYS B 1 198 ? -14.852 -7.977 -18.172 1 86.5 198 LYS B CA 1
ATOM 3353 C C . LYS B 1 198 ? -14.188 -9.336 -18.375 1 86.5 198 LYS B C 1
ATOM 3355 O O . LYS B 1 198 ? -14.805 -10.25 -18.922 1 86.5 198 LYS B O 1
ATOM 3360 N N . LEU B 1 199 ? -13.008 -9.445 -17.969 1 85.06 199 LEU B N 1
ATOM 3361 C CA . LEU B 1 199 ? -12.242 -10.672 -18.156 1 85.06 199 LEU B CA 1
ATOM 3362 C C . LEU B 1 199 ? -12.734 -11.766 -17.219 1 85.06 199 LEU B C 1
ATOM 3364 O O . LEU B 1 199 ? -12.766 -12.945 -17.594 1 85.06 199 LEU B O 1
ATOM 3368 N N . LEU B 1 200 ? -13.07 -11.367 -16.062 1 84 200 LEU B N 1
ATOM 3369 C CA . LEU B 1 200 ? -13.492 -12.344 -15.07 1 84 200 LEU B CA 1
ATOM 3370 C C . LEU B 1 200 ? -14.898 -12.844 -15.367 1 84 200 LEU B C 1
ATOM 3372 O O . LEU B 1 200 ? -15.242 -13.992 -15.062 1 84 200 LEU B O 1
ATOM 3376 N N . THR B 1 201 ? -15.734 -12.047 -15.805 1 80.44 201 THR B N 1
ATOM 3377 C CA . THR B 1 201 ? -17.109 -12.438 -16.094 1 80.44 201 THR B CA 1
ATOM 3378 C C . THR B 1 201 ? -17.219 -12.969 -17.516 1 80.44 201 THR B C 1
ATOM 3380 O O . THR B 1 201 ? -18.25 -13.562 -17.891 1 80.44 201 THR B O 1
ATOM 3383 N N . GLY B 1 202 ? -16.188 -13.094 -18.203 1 68.44 202 GLY B N 1
ATOM 3384 C CA . GLY B 1 202 ? -16.25 -13.562 -19.578 1 68.44 202 GLY B CA 1
ATOM 3385 C C . GLY B 1 202 ? -16.953 -12.578 -20.516 1 68.44 202 GLY B C 1
ATOM 3386 O O . GLY B 1 202 ? -17.344 -12.945 -21.625 1 68.44 202 GLY B O 1
ATOM 3387 N N . ARG B 1 203 ? -17.469 -11.422 -19.938 1 51.47 203 ARG B N 1
ATOM 3388 C CA . ARG B 1 203 ? -18.219 -10.5 -20.781 1 51.47 203 ARG B CA 1
ATOM 3389 C C . ARG B 1 203 ? -17.281 -9.664 -21.656 1 51.47 203 ARG B C 1
ATOM 3391 O O . ARG B 1 203 ? -16.281 -9.133 -21.172 1 51.47 203 ARG B O 1
ATOM 3398 N N . GLU B 1 204 ? -16.938 -10.008 -22.938 1 46.41 204 GLU B N 1
ATOM 3399 C CA . GLU B 1 204 ? -16.219 -9.188 -23.906 1 46.41 204 GLU B CA 1
ATOM 3400 C C . GLU B 1 204 ? -16.797 -7.777 -23.984 1 46.41 204 GLU B C 1
ATOM 3402 O O . GLU B 1 204 ? -18.016 -7.598 -23.797 1 46.41 204 GLU B O 1
#

Nearest PDB structures (foldseek):
  7q4l-assembly1_A  TM=5.576E-01  e=4.533E-02  Homo sapiens
  1xbw-assembly1_B  TM=4.186E-01  e=3.783E-02  Staphylococcus aureus subsp. aureus MW2
  2wve-assembly1_A  TM=3.675E-01  e=5.770E-02  Helicobacter pylori 26695
  2wvd-assembly2_A  TM=4.082E-01  e=2.175E-01  Helicobacter pylori 26695
  2caj-assembly1_A-2  TM=3.734E-01  e=6.066E-01  Helicobacter pylori 26695

Foldseek 3Di:
DPPDDDPPVVVVVLVVVVVPPVPDPPPPDPPPPPPPPDDPPPVPPFFKKKKFKKWFAAPLADQVLVQVVLCVVQVFRWGKDWDDDPPPDRITMIMIMHRDPVSVVSSVCVCPPLFKFKAWPVLTTIEGDPVRMDMDTDDDDDDPCPVPPCCSVNVTHIDIDGPPDPSRVSNVVNNVVVVVVVVVVVVVVVSVVVVVVCVVVVPD/DPPPDDPPVVVVVLVVVVVPPVPDPPPPDPPPPPPPPDDPPPVPPFFKKKKFKKWFAAPLADQVLVQVVLCVVQVFRWGKDWDDDPPPDRITMIMIMHRDPVSVVSSVCVCPPLFKFKAWPVLTTIAGDPVRMDMDTDDDDDDPCPVPPCCSPNVTHIDIDGPPDPSRVSNVVNNVVVVVVVVVVVVVVVSVVVVVVCVVVVPD

pLDDT: mean 71.92, std 26.85, range [20.45, 98.44]

Sequence (408 aa):
MEQKWPQNPTLDHFLDIARNRFNGNDKTSKQVIDPERSPLKLTFGEKNYYAFWIDNLEKDLSPITMNDFIYEQTSLSSQVELSYSVLPVMSCSGMVLLRTEKDAKKLLDFLLDPAHIVVSTRGRPWFVRDDWCRKFEGAMPRYEVKWSNRVQQDSSKLKLAYKGTKEYERAKELQCLRCEFHDHLECIYRRLESEERKLLTGREMEQKWPQNPTLDHFLDIARNRFNGNDKTSKQVIDPERSPLKLTFGEKNYYAFWIDNLEKDLSPITMNDFIYEQTSLSSQVELSYSVLPVMSCSGMVLLRTEKDAKKLLDFLLDPAHIVVSTRGRPWFVRDDWCRKFEGAMPRYEVKWSNRVQQDSSKLKLAYKGTKEYERAKELQCLRCEFHDHLECIYRRLESEERKLLTGRE

Solvent-accessible surface area (backbone atoms only — not comparable to full-atom values): 23845 Å² total; per-residue (Å²): 135,84,81,74,74,81,78,64,59,67,63,53,49,55,54,49,52,58,61,56,61,70,65,66,73,82,76,75,78,80,76,73,77,74,74,77,68,75,84,75,79,71,77,68,79,77,42,43,22,31,37,35,46,37,34,48,33,62,68,62,51,45,50,64,59,52,36,49,50,47,24,74,76,67,70,48,84,59,47,57,47,75,48,85,68,82,61,95,57,84,45,26,35,31,34,40,37,28,68,40,68,69,57,43,50,53,49,49,51,59,70,64,30,80,62,40,41,53,22,32,76,85,55,47,34,59,36,73,55,87,83,35,57,45,80,41,86,36,64,68,73,56,72,55,69,64,64,52,74,67,70,53,70,56,74,57,44,76,44,74,27,41,63,93,39,72,63,24,52,52,29,49,53,51,43,51,52,51,49,54,47,51,54,49,48,50,52,54,50,52,50,49,49,54,55,47,49,30,64,70,68,67,48,128,135,84,81,75,72,81,78,63,60,68,65,53,49,56,52,48,53,59,60,57,60,71,65,66,72,82,76,75,77,79,74,72,77,73,74,76,68,75,84,72,80,72,74,68,79,77,42,42,22,32,38,35,46,37,35,47,33,62,68,62,51,46,50,64,58,51,39,50,50,48,22,74,76,68,70,48,82,58,45,57,45,74,49,84,68,84,59,96,56,84,44,26,36,30,35,41,36,28,67,41,68,68,58,44,50,54,50,49,51,59,70,66,31,80,61,40,41,54,22,33,76,84,55,46,33,60,36,73,56,87,83,34,56,45,81,40,86,36,66,69,74,57,73,56,69,61,65,53,73,68,68,53,70,56,75,59,44,74,45,74,28,42,61,93,38,73,63,22,54,52,29,49,53,52,42,51,52,51,49,54,48,50,54,50,49,52,51,52,49,51,50,50,49,55,54,47,49,29,64,70,68,67,48,128

Secondary structure (DSSP, 8-state):
--------HHHHHHHHHHHHHTT--------------------S---EEEEEEEEEEETT--HHHHHHHHHHHH----EEEEEPP-S--SEEEEEEEES-HHHHHHHHHHHT-TTEEEEETTSPBPB--GGGEEEEESPPP-------S--------EEEEETTSHHHHHHHHHHHHHHHHHHHHHHHHHHHHHHHHHHHHT--/--------HHHHHHHHHHHHHTT--------------------S---EEEEEEEEEEETT--HHHHHHHHHHHH----EEEEPPP-S--SEEEEEEEESSHHHHHHHHHHHT-TTEEEEETTSPBPB--GGGEEEEESPPP-------S--------EEEEETTSHHHHHHHHHHHHHHHHHHHHHHHHHHHHHHHHHHHHT--